Protein AF-A0A2V0PTA8-F1 (afdb_monomer_lite)

pLDDT: mean 86.24, std 8.85, range [50.69, 98.38]

Radius of gyration: 29.61 Å; chains: 1; bounding box: 57×48×90 Å

Organism: NCBI:txid307507

Structure (mmCIF, N/CA/C/O backbone):
data_AF-A0A2V0PTA8-F1
#
_entry.id   AF-A0A2V0PTA8-F1
#
loop_
_atom_site.group_PDB
_atom_site.id
_atom_site.type_symbol
_atom_site.label_atom_id
_atom_site.label_alt_id
_atom_site.label_comp_id
_atom_site.label_asym_id
_atom_site.label_entity_id
_atom_site.label_seq_id
_atom_site.pdbx_PDB_ins_code
_atom_site.Cartn_x
_atom_site.Cartn_y
_atom_site.Cartn_z
_atom_site.occupancy
_atom_site.B_iso_or_equiv
_atom_site.auth_seq_id
_atom_site.auth_comp_id
_atom_site.auth_asym_id
_atom_site.auth_atom_id
_atom_site.pdbx_PDB_model_num
ATOM 1 N N . MET A 1 1 ? -14.854 -11.545 33.373 1.00 65.88 1 MET A N 1
ATOM 2 C CA . MET A 1 1 ? -15.207 -10.285 32.680 1.00 65.88 1 MET A CA 1
ATOM 3 C C . MET A 1 1 ? -16.057 -9.440 33.614 1.00 65.88 1 MET A C 1
ATOM 5 O O . MET A 1 1 ? -16.726 -10.011 34.463 1.00 65.88 1 MET A O 1
ATOM 9 N N . GLU A 1 2 ? -16.014 -8.111 33.494 1.00 83.69 2 GLU A N 1
ATOM 10 C CA . GLU A 1 2 ? -16.954 -7.229 34.207 1.00 83.69 2 GLU A CA 1
ATOM 11 C C . GLU A 1 2 ? -18.406 -7.530 33.771 1.00 83.69 2 GLU A C 1
ATOM 13 O O . GLU A 1 2 ? -18.617 -7.832 32.592 1.00 83.69 2 GLU A O 1
ATOM 18 N N . PRO A 1 3 ? -19.415 -7.407 34.658 1.00 84.88 3 PRO A N 1
ATOM 19 C CA . PRO A 1 3 ? -20.807 -7.749 34.336 1.00 84.88 3 PRO A CA 1
ATOM 20 C C . PRO A 1 3 ? -21.354 -6.998 33.115 1.00 84.88 3 PRO A C 1
ATOM 22 O O . PRO A 1 3 ? -22.002 -7.591 32.259 1.00 84.88 3 PRO A O 1
ATOM 25 N N . ALA A 1 4 ? -21.020 -5.709 32.990 1.00 85.06 4 ALA A N 1
ATOM 26 C CA . ALA A 1 4 ? -21.435 -4.878 31.861 1.00 85.06 4 ALA A CA 1
ATOM 27 C C . ALA A 1 4 ? -20.829 -5.342 30.523 1.00 85.06 4 ALA A C 1
ATOM 29 O O . ALA A 1 4 ? -21.493 -5.292 29.490 1.00 85.06 4 ALA A O 1
ATOM 30 N N . VAL A 1 5 ? -19.583 -5.833 30.536 1.00 87.38 5 VAL A N 1
ATOM 31 C CA . VAL A 1 5 ? -18.908 -6.372 29.341 1.00 87.38 5 VAL A CA 1
ATOM 32 C C . VAL A 1 5 ? -19.569 -7.678 28.910 1.00 87.38 5 VAL A C 1
ATOM 34 O O . VAL A 1 5 ? -19.810 -7.879 27.724 1.00 87.38 5 VAL A O 1
ATOM 37 N N . GLN A 1 6 ? -19.902 -8.544 29.869 1.00 88.00 6 GLN A N 1
ATOM 38 C CA . GLN A 1 6 ? -20.553 -9.821 29.589 1.00 88.00 6 GLN A CA 1
ATOM 39 C C . GLN A 1 6 ? -21.974 -9.627 29.047 1.00 88.00 6 GLN A C 1
ATOM 41 O O . GLN A 1 6 ? -22.316 -10.193 28.013 1.00 88.00 6 GLN A O 1
ATOM 46 N N . GLN A 1 7 ? -22.758 -8.744 29.670 1.00 89.81 7 GLN A N 1
ATOM 47 C CA . GLN A 1 7 ? -24.098 -8.407 29.197 1.00 89.81 7 GLN A CA 1
ATOM 48 C C . GLN A 1 7 ? -24.066 -7.823 27.778 1.00 89.81 7 GLN A C 1
ATOM 50 O O . GLN A 1 7 ? -24.877 -8.196 26.934 1.00 89.81 7 GLN A O 1
ATOM 55 N N . LEU A 1 8 ? -23.115 -6.931 27.484 1.00 91.94 8 LEU A N 1
ATOM 56 C CA . LEU A 1 8 ? -22.991 -6.348 26.151 1.00 91.94 8 LEU A CA 1
ATOM 57 C C . LEU A 1 8 ? -22.531 -7.381 25.107 1.00 91.94 8 LEU A C 1
ATOM 59 O O . LEU A 1 8 ? -23.039 -7.387 23.986 1.00 91.94 8 LEU A O 1
ATOM 63 N N . ALA A 1 9 ? -21.626 -8.288 25.476 1.00 91.19 9 ALA A N 1
ATOM 64 C CA . ALA A 1 9 ? -21.202 -9.389 24.615 1.00 91.19 9 ALA A CA 1
ATOM 65 C C . ALA A 1 9 ? -22.371 -10.318 24.239 1.00 91.19 9 ALA A C 1
ATOM 67 O O . ALA A 1 9 ? -22.477 -10.722 23.083 1.00 91.19 9 ALA A O 1
ATOM 68 N N . GLU A 1 10 ? -23.286 -10.604 25.169 1.00 91.56 10 GLU A N 1
ATOM 69 C CA . GLU A 1 10 ? -24.504 -11.384 24.896 1.00 91.56 10 GLU A CA 1
ATOM 70 C C . GLU A 1 10 ? -25.463 -10.664 23.936 1.00 91.56 10 GLU A C 1
ATOM 72 O O . GLU A 1 10 ? -26.138 -11.298 23.121 1.00 91.56 10 GLU A O 1
ATOM 77 N N . VAL A 1 11 ? -25.537 -9.330 23.994 1.00 92.62 11 VAL A N 1
ATOM 78 C CA . VAL A 1 11 ? -26.308 -8.546 23.016 1.00 92.62 11 VAL A CA 1
ATOM 79 C C . VAL A 1 11 ? -25.661 -8.651 21.631 1.00 92.62 11 VAL A C 1
ATOM 81 O O . VAL A 1 11 ? -26.359 -8.945 20.663 1.00 92.62 11 VAL A O 1
ATOM 84 N N . PHE A 1 12 ? -24.337 -8.503 21.528 1.00 93.56 12 PHE A N 1
ATOM 85 C CA . PHE A 1 12 ? -23.624 -8.669 20.257 1.00 93.56 12 PHE A CA 1
ATOM 86 C C . PHE A 1 12 ? -23.748 -10.090 19.690 1.00 93.56 12 PHE A C 1
ATOM 88 O O . PHE A 1 12 ? -23.964 -10.250 18.492 1.00 93.56 12 PHE A O 1
ATOM 95 N N . ALA A 1 13 ? -23.710 -11.123 20.532 1.00 91.62 13 ALA A N 1
ATOM 96 C CA . ALA A 1 13 ? -23.950 -12.501 20.102 1.00 91.62 13 ALA A CA 1
ATOM 97 C C . ALA A 1 13 ? -25.339 -12.681 19.465 1.00 91.62 13 ALA A C 1
ATOM 99 O O . ALA A 1 13 ? -25.488 -13.420 18.496 1.00 91.62 13 ALA A O 1
ATOM 100 N N . ARG A 1 14 ? -26.353 -11.958 19.955 1.00 91.88 14 ARG A N 1
ATOM 101 C CA . ARG A 1 14 ? -27.701 -11.968 19.367 1.00 91.88 14 ARG A CA 1
ATOM 102 C C . ARG A 1 14 ? -27.796 -11.194 18.050 1.00 91.88 14 ARG A C 1
ATOM 104 O O . ARG A 1 14 ? -28.588 -11.583 17.200 1.00 91.88 14 ARG A O 1
ATOM 111 N N . THR A 1 15 ? -26.970 -10.166 17.834 1.00 91.19 15 THR A N 1
ATOM 112 C CA . THR A 1 15 ? -26.927 -9.452 16.536 1.00 91.19 15 THR A CA 1
ATOM 113 C C . THR A 1 15 ? -26.361 -10.281 15.386 1.00 91.19 15 THR A C 1
ATOM 115 O O . THR A 1 15 ? -26.579 -9.939 14.230 1.00 91.19 15 THR A O 1
ATOM 118 N N . VAL A 1 16 ? -25.665 -11.379 15.690 1.00 88.94 16 VAL A N 1
ATOM 119 C CA . VAL A 1 16 ? -25.112 -12.307 14.690 1.00 88.94 16 VAL A CA 1
ATOM 120 C C . VAL A 1 16 ? -25.887 -13.630 14.626 1.00 88.94 16 VAL A C 1
ATOM 122 O O . VAL A 1 16 ? -25.419 -14.597 14.032 1.00 88.94 16 VAL A O 1
ATOM 125 N N . ALA A 1 17 ? -27.068 -13.699 15.250 1.00 89.25 17 ALA A N 1
ATOM 126 C CA . ALA A 1 17 ? -27.935 -14.873 15.199 1.00 89.25 17 ALA A CA 1
ATOM 127 C C . ALA A 1 17 ? -28.615 -15.021 13.825 1.00 89.25 17 ALA A C 1
ATOM 129 O O . ALA A 1 17 ? -28.754 -14.060 13.079 1.00 89.25 17 ALA A O 1
ATOM 130 N N . ASN A 1 18 ? -29.114 -16.218 13.507 1.00 87.88 18 ASN A N 1
ATOM 131 C CA . ASN A 1 18 ? -29.828 -16.465 12.244 1.00 87.88 18 ASN A CA 1
ATOM 132 C C . ASN A 1 18 ? -31.297 -15.991 12.256 1.00 87.88 18 ASN A C 1
ATOM 134 O O . ASN A 1 18 ? -31.942 -15.966 11.209 1.00 87.88 18 ASN A O 1
ATOM 138 N N . ASP A 1 19 ? -31.846 -15.650 13.425 1.00 92.94 19 ASP A N 1
ATOM 139 C CA . ASP A 1 19 ? -33.243 -15.236 13.588 1.00 92.94 19 ASP A CA 1
ATOM 140 C C . ASP A 1 19 ? -33.389 -13.709 13.474 1.00 92.94 19 ASP A C 1
ATOM 142 O O . ASP A 1 19 ? -32.800 -12.944 14.243 1.00 92.94 19 ASP A O 1
ATOM 146 N N . ARG A 1 20 ? -34.219 -13.266 12.523 1.00 90.38 20 ARG A N 1
ATOM 147 C CA . ARG A 1 20 ? -34.439 -11.851 12.205 1.00 90.38 20 ARG A CA 1
ATOM 148 C C . ARG A 1 20 ? -35.073 -11.058 13.353 1.00 90.38 20 ARG A C 1
ATOM 150 O O . ARG A 1 20 ? -34.718 -9.893 13.529 1.00 90.38 20 ARG A O 1
ATOM 157 N N . GLU A 1 21 ? -35.978 -11.651 14.130 1.00 91.81 21 GLU A N 1
ATOM 158 C CA . GLU A 1 21 ? -36.612 -10.959 15.264 1.00 91.81 21 GLU A CA 1
ATOM 159 C C . GLU A 1 21 ? -35.631 -10.808 16.435 1.00 91.81 21 GLU A C 1
ATOM 161 O O . GLU A 1 21 ? -35.605 -9.773 17.111 1.00 91.81 21 GLU A O 1
ATOM 166 N N . VAL A 1 22 ? -34.752 -11.799 16.628 1.00 91.25 22 VAL A N 1
ATOM 167 C CA . VAL A 1 22 ? -33.670 -11.738 17.623 1.00 91.25 22 VAL A CA 1
ATOM 168 C C . VAL A 1 22 ? -32.656 -10.652 17.267 1.00 91.25 22 VAL A C 1
ATOM 170 O O . VAL A 1 22 ? -32.299 -9.860 18.143 1.00 91.25 22 VAL A O 1
ATOM 173 N N . ILE A 1 23 ? -32.242 -10.568 15.996 1.00 89.75 23 ILE A N 1
ATOM 174 C CA . ILE A 1 23 ? -31.340 -9.509 15.517 1.00 89.75 23 ILE A CA 1
ATOM 175 C C . ILE A 1 23 ? -31.963 -8.136 15.775 1.00 89.75 23 ILE A C 1
ATOM 177 O O . ILE A 1 23 ? -31.339 -7.292 16.416 1.00 89.75 23 ILE A O 1
ATOM 181 N N . LYS A 1 24 ? -33.212 -7.927 15.340 1.00 91.94 24 LYS A N 1
ATOM 182 C CA . LYS A 1 24 ? -33.898 -6.637 15.477 1.00 91.94 24 LYS A CA 1
ATOM 183 C C . LYS A 1 24 ? -33.998 -6.193 16.940 1.00 91.94 24 LYS A C 1
ATOM 185 O O . LYS A 1 24 ? -33.668 -5.055 17.268 1.00 91.94 24 LYS A O 1
ATOM 190 N N . THR A 1 25 ? -34.382 -7.107 17.830 1.00 92.88 25 THR A N 1
ATOM 191 C CA . THR A 1 25 ? -34.470 -6.830 19.273 1.00 92.88 25 THR A CA 1
ATOM 192 C C . THR A 1 25 ? -33.099 -6.477 19.861 1.00 92.88 25 THR A C 1
ATOM 194 O O . THR A 1 25 ? -32.979 -5.570 20.687 1.00 92.88 25 THR A O 1
ATOM 197 N N . ALA A 1 26 ? -32.040 -7.170 19.431 1.00 91.56 26 ALA A N 1
ATOM 198 C CA . ALA A 1 26 ? -30.680 -6.897 19.882 1.00 91.56 26 ALA A CA 1
ATOM 199 C C . ALA A 1 26 ? -30.159 -5.539 19.379 1.00 91.56 26 ALA A C 1
ATOM 201 O O . ALA A 1 26 ? -29.534 -4.809 20.147 1.00 91.56 26 ALA A O 1
ATOM 202 N N . GLU A 1 27 ? -30.456 -5.156 18.135 1.00 90.69 27 GLU A N 1
ATOM 203 C CA . GLU A 1 27 ? -30.104 -3.844 17.578 1.00 90.69 27 GLU A CA 1
ATOM 204 C C . GLU A 1 27 ? -30.818 -2.694 18.304 1.00 90.69 27 GLU A C 1
ATOM 206 O O . GLU A 1 27 ? -30.192 -1.681 18.632 1.00 90.69 27 GLU A O 1
ATOM 211 N N . GLU A 1 28 ? -32.107 -2.853 18.618 1.00 91.25 28 GLU A N 1
ATOM 212 C CA . GLU A 1 28 ? -32.867 -1.888 19.421 1.00 91.25 28 GLU A CA 1
ATOM 213 C C . GLU A 1 28 ? -32.271 -1.742 20.829 1.00 91.25 28 GLU A C 1
ATOM 215 O O . GLU A 1 28 ? -32.101 -0.624 21.332 1.00 91.25 28 GLU A O 1
ATOM 220 N N . GLN A 1 29 ? -31.864 -2.860 21.439 1.00 92.62 29 GLN A N 1
ATOM 221 C CA . GLN A 1 29 ? -31.185 -2.853 22.729 1.00 92.62 29 GLN A CA 1
ATOM 222 C C . GLN A 1 29 ? -29.820 -2.149 22.655 1.00 92.62 29 GLN A C 1
ATOM 224 O O . GLN A 1 29 ? -29.535 -1.302 23.503 1.00 92.62 29 GLN A O 1
ATOM 229 N N . LEU A 1 30 ? -28.993 -2.424 21.637 1.00 91.19 30 LEU A N 1
ATOM 230 C CA . LEU A 1 30 ? -27.718 -1.720 21.433 1.00 91.19 30 LEU A CA 1
ATOM 231 C C . LEU A 1 30 ? -27.929 -0.219 21.251 1.00 91.19 30 LEU A C 1
ATOM 233 O O . LEU A 1 30 ? -27.185 0.577 21.820 1.00 91.19 30 LEU A O 1
ATOM 237 N N . LYS A 1 31 ? -28.962 0.185 20.506 1.00 88.00 31 LYS A N 1
ATOM 238 C CA . LYS A 1 31 ? -29.294 1.599 20.315 1.00 88.00 31 LYS A CA 1
ATOM 239 C C . LYS A 1 31 ? -29.629 2.278 21.643 1.00 88.00 31 LYS A C 1
ATOM 241 O O . LYS A 1 31 ? -29.142 3.381 21.886 1.00 88.00 31 LYS A O 1
ATOM 246 N N . SER A 1 32 ? -30.390 1.615 22.514 1.00 87.50 32 SER A N 1
ATOM 247 C CA . SER A 1 32 ? -30.694 2.121 23.859 1.00 87.50 32 SER A CA 1
ATOM 248 C C . SER A 1 32 ? -29.434 2.247 24.725 1.00 87.50 32 SER A C 1
ATOM 250 O O . SER A 1 32 ? -29.163 3.317 25.271 1.00 87.50 32 SER A O 1
ATOM 252 N N . VAL A 1 33 ? -28.614 1.193 24.789 1.00 88.31 33 VAL A N 1
ATOM 253 C CA . VAL A 1 33 ? -27.389 1.165 25.609 1.00 88.31 33 VAL A CA 1
ATOM 254 C C . VAL A 1 33 ? -26.331 2.139 25.085 1.00 88.31 33 VAL A C 1
ATOM 256 O O . VAL A 1 33 ? -25.578 2.704 25.874 1.00 88.31 33 VAL A O 1
ATOM 259 N N . SER A 1 34 ? -26.313 2.421 23.778 1.00 86.69 34 SER A N 1
ATOM 260 C CA . SER A 1 34 ? -25.334 3.330 23.174 1.00 86.69 34 SER A CA 1
ATOM 261 C C . SER A 1 34 ? -25.376 4.756 23.727 1.00 86.69 34 SER A C 1
ATOM 263 O O . SER A 1 34 ? -24.390 5.480 23.613 1.00 86.69 34 SER A O 1
ATOM 265 N N . GLN A 1 35 ? -26.492 5.164 24.337 1.00 83.38 35 GLN A N 1
ATOM 266 C CA . GLN A 1 35 ? -26.653 6.488 24.941 1.00 83.38 35 GLN A CA 1
ATOM 267 C C . GLN A 1 35 ? -26.005 6.597 26.328 1.00 83.38 35 GLN A C 1
ATOM 269 O O . GLN A 1 35 ? -25.843 7.703 26.840 1.00 83.38 35 GLN A O 1
ATOM 274 N N . GLN A 1 36 ? -25.627 5.475 26.946 1.00 85.50 36 GLN A N 1
ATOM 275 C CA . GLN A 1 36 ? -25.050 5.470 28.285 1.00 85.50 36 GLN A CA 1
ATOM 276 C C . GLN A 1 36 ? -23.575 5.917 28.269 1.00 85.50 36 GLN A C 1
ATOM 278 O O . GLN A 1 36 ? -22.830 5.542 27.357 1.00 85.50 36 GLN A O 1
ATOM 283 N N . PRO A 1 37 ? -23.119 6.684 29.279 1.00 84.62 37 PRO A N 1
ATOM 284 C CA . PRO A 1 37 ? -21.698 6.967 29.468 1.00 84.62 37 PRO A CA 1
ATOM 285 C C . PRO A 1 37 ? -20.901 5.675 29.672 1.00 84.62 37 PRO A C 1
ATOM 287 O O . PRO A 1 37 ? -21.378 4.746 30.322 1.00 84.62 37 PRO A O 1
ATOM 290 N N . GLY A 1 38 ? -19.678 5.611 29.152 1.00 88.56 38 GLY A N 1
ATOM 291 C CA . GLY A 1 38 ? -18.827 4.422 29.266 1.00 88.56 38 GLY A CA 1
ATOM 292 C C . GLY A 1 38 ? -19.049 3.391 28.157 1.00 88.56 38 GLY A C 1
ATOM 293 O O . GLY A 1 38 ? -18.259 2.453 28.040 1.00 88.56 38 GLY A O 1
ATOM 294 N N . TYR A 1 39 ? -20.082 3.551 27.319 1.00 91.06 39 TYR A N 1
ATOM 295 C CA . TYR A 1 39 ? -20.423 2.580 26.278 1.00 91.06 39 TYR A CA 1
ATOM 296 C C . TYR A 1 39 ? -19.258 2.316 25.317 1.00 91.06 39 TYR A C 1
ATOM 298 O O . TYR A 1 39 ? -18.961 1.158 25.021 1.00 91.06 39 TYR A O 1
ATOM 306 N N . GLY A 1 40 ? -18.553 3.360 24.866 1.00 91.94 40 GLY A N 1
ATOM 307 C CA . GLY A 1 40 ? -17.424 3.201 23.944 1.00 91.94 40 GLY A CA 1
ATOM 308 C C . GLY A 1 40 ? -16.294 2.363 24.550 1.00 91.94 40 GLY A C 1
ATOM 309 O O . GLY A 1 40 ? -15.741 1.485 23.885 1.00 91.94 40 GLY A O 1
ATOM 310 N N . ILE A 1 41 ? -16.009 2.574 25.838 1.00 93.50 41 ILE A N 1
ATOM 311 C CA . ILE A 1 41 ? -15.014 1.803 26.591 1.00 93.50 41 ILE A CA 1
ATOM 312 C C . ILE A 1 41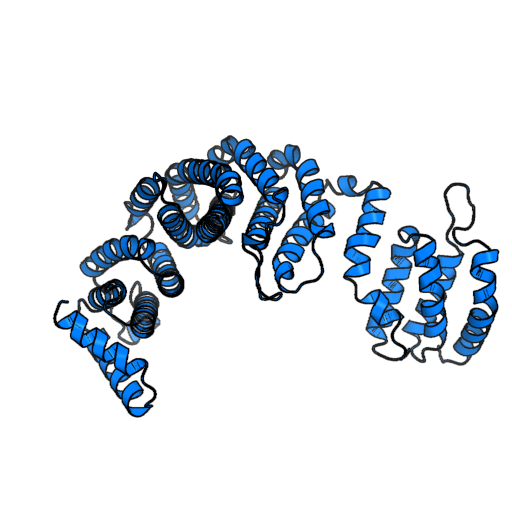 ? -15.464 0.348 26.748 1.00 93.50 41 ILE A C 1
ATOM 314 O O . ILE A 1 41 ? -14.669 -0.566 26.531 1.00 93.50 41 ILE A O 1
ATOM 318 N N . THR A 1 42 ? -16.729 0.108 27.104 1.00 93.12 42 THR A N 1
ATOM 319 C CA . THR A 1 42 ? -17.262 -1.252 27.260 1.00 93.12 42 THR A CA 1
ATOM 320 C C . THR A 1 42 ? -17.195 -2.024 25.945 1.00 93.12 42 THR A C 1
ATOM 322 O O . THR A 1 42 ? -16.776 -3.180 25.951 1.00 93.12 42 THR A O 1
ATOM 325 N N . VAL A 1 43 ? -17.514 -1.387 24.812 1.00 94.12 43 VAL A N 1
ATOM 326 C CA . VAL A 1 43 ? -17.372 -2.004 23.483 1.00 94.12 43 VAL A CA 1
ATOM 327 C C . VAL A 1 43 ? -15.911 -2.378 23.209 1.00 94.12 43 VAL A C 1
ATOM 329 O O . VAL A 1 43 ? -15.644 -3.505 22.795 1.00 94.12 43 VAL A O 1
ATOM 332 N N . LEU A 1 44 ? -14.944 -1.499 23.497 1.00 93.69 44 LEU A N 1
ATOM 333 C CA . LEU A 1 44 ? -13.522 -1.837 23.347 1.00 93.69 44 LEU A CA 1
ATOM 334 C C . LEU A 1 44 ? -13.090 -2.996 24.253 1.00 93.69 44 LEU A C 1
ATOM 336 O O . LEU A 1 44 ? -12.338 -3.861 23.810 1.00 93.69 44 LEU A O 1
ATOM 340 N N . LYS A 1 45 ? -13.594 -3.071 25.490 1.00 92.50 45 LYS A N 1
ATOM 341 C CA . LYS A 1 45 ? -13.340 -4.212 26.386 1.00 92.50 45 LYS A CA 1
ATOM 342 C C . LYS A 1 45 ? -13.923 -5.525 25.841 1.00 92.50 45 LYS A C 1
ATOM 344 O O . LYS A 1 45 ? -13.306 -6.569 26.029 1.00 92.50 45 LYS A O 1
ATOM 349 N N . VAL A 1 46 ? -15.061 -5.489 25.139 1.00 92.56 46 VAL A N 1
ATOM 350 C CA . VAL A 1 46 ? -15.606 -6.663 24.422 1.00 92.56 46 VAL A CA 1
ATOM 351 C C . VAL A 1 46 ? -14.662 -7.083 23.293 1.00 92.56 46 VAL A C 1
ATOM 353 O O . VAL A 1 46 ? -14.333 -8.261 23.170 1.00 92.56 46 VAL A O 1
ATOM 356 N N . VAL A 1 47 ? -14.157 -6.128 22.505 1.00 91.44 47 VAL A N 1
ATOM 357 C CA . VAL A 1 47 ? -13.166 -6.404 21.447 1.00 91.44 47 VAL A CA 1
ATOM 358 C C . VAL A 1 47 ? -11.882 -7.024 22.027 1.00 91.44 47 VAL A C 1
ATOM 360 O O . VAL A 1 47 ? -11.308 -7.945 21.429 1.00 91.44 47 VAL A O 1
ATOM 363 N N . ALA A 1 48 ? -11.476 -6.554 23.211 1.00 89.25 48 ALA A N 1
ATOM 364 C CA . ALA A 1 48 ? -10.304 -6.992 23.966 1.00 89.25 48 ALA A CA 1
ATOM 365 C C . ALA A 1 48 ? -10.426 -8.387 24.600 1.00 89.25 48 ALA A C 1
ATOM 367 O O . ALA A 1 48 ? -9.416 -8.929 25.040 1.00 89.25 48 ALA A O 1
ATOM 368 N N . ALA A 1 49 ? -11.622 -8.984 24.657 1.00 84.50 49 ALA A N 1
ATOM 369 C CA . ALA A 1 49 ? -11.870 -10.231 25.390 1.00 84.50 49 ALA A CA 1
ATOM 370 C C . ALA A 1 49 ? -11.148 -11.475 24.818 1.00 84.50 49 ALA A C 1
ATOM 372 O O . ALA A 1 49 ? -11.270 -12.569 25.369 1.00 84.50 49 ALA A O 1
ATOM 373 N N . GLY A 1 50 ? -10.376 -11.326 23.737 1.00 76.00 50 GLY A N 1
ATOM 374 C CA . GLY A 1 50 ? -9.521 -12.382 23.195 1.00 76.00 50 GLY A CA 1
ATOM 375 C C . GLY A 1 50 ? -10.323 -13.586 22.702 1.00 76.00 50 GLY A C 1
ATOM 376 O O . GLY A 1 50 ? -11.312 -13.422 21.994 1.00 76.00 50 GLY A O 1
ATOM 377 N N . GLU A 1 51 ? -9.884 -14.794 23.054 1.00 71.88 51 GLU A N 1
ATOM 378 C CA . GLU A 1 51 ? -10.564 -16.053 22.701 1.00 71.88 51 GLU A CA 1
ATOM 379 C C . GLU A 1 51 ? -11.798 -16.348 23.566 1.00 71.88 51 GLU A C 1
ATOM 381 O O . GLU A 1 51 ? -12.564 -17.253 23.248 1.00 71.88 51 GLU A O 1
ATOM 386 N N . ALA A 1 52 ? -12.035 -15.582 24.639 1.00 78.25 52 ALA A N 1
ATOM 387 C CA . ALA A 1 52 ? -13.201 -15.793 25.499 1.00 78.25 52 ALA A CA 1
ATOM 388 C C . ALA A 1 52 ? -14.531 -15.498 24.782 1.00 78.25 52 ALA A C 1
ATOM 390 O O . ALA A 1 52 ? -15.582 -15.944 25.237 1.00 78.25 52 ALA A O 1
ATOM 391 N N . LEU A 1 53 ? -14.490 -14.744 23.677 1.00 84.19 53 LEU A N 1
ATOM 392 C CA . LEU A 1 53 ? -15.640 -14.432 22.834 1.00 84.19 53 LEU A CA 1
ATOM 393 C C . LEU A 1 53 ? -15.362 -14.836 21.383 1.00 84.19 53 LEU A C 1
ATOM 395 O O . LEU A 1 53 ? -14.256 -14.651 20.872 1.00 84.19 53 LEU A O 1
ATOM 399 N N . GLY A 1 54 ? -16.396 -15.345 20.708 1.00 85.88 54 GLY A N 1
ATOM 400 C CA . GLY A 1 54 ? -16.329 -15.720 19.297 1.00 85.88 54 GLY A CA 1
ATOM 401 C C . GLY A 1 54 ? -15.932 -14.549 18.392 1.00 85.88 54 GLY A C 1
ATOM 402 O O . GLY A 1 54 ? -16.220 -13.384 18.682 1.00 85.88 54 GLY A O 1
ATOM 403 N N . MET A 1 55 ? -15.276 -14.860 17.273 1.00 88.25 55 MET A N 1
ATOM 404 C CA . MET A 1 55 ? -14.758 -13.850 16.346 1.00 88.25 55 MET A CA 1
ATOM 405 C C . MET A 1 55 ? -15.866 -12.953 15.769 1.00 88.25 55 MET A C 1
ATOM 407 O O . MET A 1 55 ? -15.676 -11.742 15.670 1.00 88.25 55 MET A O 1
ATOM 411 N N . ASP A 1 56 ? -17.045 -13.507 15.490 1.00 90.19 56 ASP A N 1
ATOM 412 C CA . ASP A 1 56 ? -18.183 -12.751 14.950 1.00 90.19 56 ASP A CA 1
ATOM 413 C C . ASP A 1 56 ? -18.663 -11.663 15.921 1.00 90.19 56 ASP A C 1
ATOM 415 O O . ASP A 1 56 ? -18.929 -10.532 15.519 1.00 90.19 56 ASP A O 1
ATOM 419 N N . VAL A 1 57 ? -18.669 -11.967 17.224 1.00 92.12 57 VAL A N 1
ATOM 420 C CA . VAL A 1 57 ? -19.024 -11.020 18.294 1.00 92.12 57 VAL A CA 1
ATOM 421 C C . VAL A 1 57 ? -17.999 -9.892 18.371 1.00 92.12 57 VAL A C 1
ATOM 423 O O . VAL A 1 57 ? -18.360 -8.718 18.462 1.00 92.12 57 VAL A O 1
ATOM 426 N N . ARG A 1 58 ? -16.707 -10.231 18.307 1.00 92.19 58 ARG A N 1
ATOM 427 C CA . ARG A 1 58 ? -15.613 -9.249 18.355 1.00 92.19 58 ARG A CA 1
ATOM 428 C C . ARG A 1 58 ? -15.602 -8.355 17.122 1.00 92.19 58 ARG A C 1
ATOM 430 O O . ARG A 1 58 ? -15.347 -7.158 17.243 1.00 92.19 58 ARG A O 1
ATOM 437 N N . LEU A 1 59 ? -15.899 -8.917 15.952 1.00 91.62 59 LEU A N 1
ATOM 438 C CA . LEU A 1 59 ? -16.021 -8.166 14.710 1.00 91.62 59 LEU A CA 1
ATOM 439 C C . LEU A 1 59 ? -17.230 -7.225 14.753 1.00 91.62 59 LEU A C 1
ATOM 441 O O . LEU A 1 59 ? -17.070 -6.043 14.455 1.00 91.62 59 LEU A O 1
ATOM 445 N N . ALA A 1 60 ? -18.397 -7.705 15.193 1.00 92.50 60 ALA A N 1
ATOM 446 C CA . ALA A 1 60 ? -19.587 -6.875 15.382 1.00 92.50 60 ALA A CA 1
ATOM 447 C C . ALA A 1 60 ? -19.309 -5.711 16.348 1.00 92.50 60 ALA A C 1
ATOM 449 O O . ALA A 1 60 ? -19.564 -4.554 16.013 1.00 92.50 60 ALA A O 1
ATOM 450 N N . ALA A 1 61 ? -18.675 -5.989 17.492 1.00 94.38 61 ALA A N 1
ATOM 451 C CA . ALA A 1 61 ? -18.274 -4.964 18.451 1.00 94.38 61 ALA A CA 1
ATOM 452 C C . ALA A 1 61 ? -17.303 -3.935 17.840 1.00 94.38 61 ALA A C 1
ATOM 454 O O . ALA A 1 61 ? -17.482 -2.733 18.032 1.00 94.38 61 ALA A O 1
ATOM 455 N N . ALA A 1 62 ? -16.311 -4.370 17.056 1.00 94.00 62 ALA A N 1
ATOM 456 C CA . ALA A 1 62 ? -15.369 -3.466 16.394 1.00 94.00 62 ALA A CA 1
ATOM 457 C C . ALA A 1 62 ? -16.044 -2.581 15.328 1.00 94.00 62 ALA A C 1
ATOM 459 O O . ALA A 1 62 ? -15.745 -1.388 15.237 1.00 94.00 62 ALA A O 1
ATOM 460 N N . VAL A 1 63 ? -17.000 -3.127 14.565 1.00 93.94 63 VAL A N 1
ATOM 461 C CA . VAL A 1 63 ? -17.822 -2.357 13.615 1.00 93.94 63 VAL A CA 1
ATOM 462 C C . VAL A 1 63 ? -18.675 -1.322 14.352 1.00 93.94 63 VAL A C 1
ATOM 464 O O . VAL A 1 63 ? -18.734 -0.158 13.946 1.00 93.94 63 VAL A O 1
ATOM 467 N N . THR A 1 64 ? -19.297 -1.703 15.468 1.00 94.00 64 THR A N 1
ATOM 468 C CA . THR A 1 64 ? -20.077 -0.785 16.305 1.00 94.00 64 THR A CA 1
ATOM 469 C C . THR A 1 64 ? -19.209 0.312 16.911 1.00 94.00 64 THR A C 1
ATOM 471 O O . THR A 1 64 ? -19.614 1.475 16.896 1.00 94.00 64 THR A O 1
ATOM 474 N N . PHE A 1 65 ? -18.003 -0.016 17.379 1.00 95.38 65 PHE A N 1
ATOM 475 C CA . PHE A 1 65 ? -17.045 0.970 17.876 1.00 95.38 65 PHE A CA 1
ATOM 476 C C . PHE A 1 65 ? -16.652 1.975 16.789 1.00 95.38 65 PHE A C 1
ATOM 478 O O . PHE A 1 65 ? -16.711 3.184 17.012 1.00 95.38 65 PHE A O 1
ATOM 485 N N . LYS A 1 66 ? -16.329 1.495 15.582 1.00 94.06 66 LYS A N 1
ATOM 486 C CA . LYS A 1 66 ? -16.043 2.364 14.436 1.00 94.06 66 LYS A CA 1
ATOM 487 C C . LYS A 1 66 ? -17.192 3.332 14.158 1.00 94.06 66 LYS A C 1
ATOM 489 O O . LYS A 1 66 ? -16.962 4.527 13.974 1.00 94.06 66 LYS A O 1
ATOM 494 N N . ASN A 1 67 ? -18.426 2.831 14.134 1.00 91.88 67 ASN A N 1
ATOM 495 C CA . ASN A 1 67 ? -19.603 3.663 13.897 1.00 91.88 67 ASN A CA 1
ATOM 496 C C . ASN A 1 67 ? -19.803 4.690 15.019 1.00 91.88 67 ASN A C 1
ATOM 498 O O . ASN A 1 67 ? -20.093 5.850 14.735 1.00 91.88 67 ASN A O 1
ATOM 502 N N . LEU A 1 68 ? -19.581 4.307 16.279 1.00 92.44 68 LEU A N 1
ATOM 503 C CA . LEU A 1 68 ? -19.614 5.238 17.406 1.00 92.44 68 LEU A CA 1
ATOM 504 C C . LEU A 1 68 ? -18.617 6.384 17.217 1.00 92.44 68 LEU A C 1
ATOM 506 O O . LEU A 1 68 ? -18.996 7.544 17.357 1.00 92.44 68 LEU A O 1
ATOM 510 N N . VAL A 1 69 ? -17.374 6.080 16.842 1.00 93.12 69 VAL A N 1
ATOM 511 C CA . VAL A 1 69 ? -16.353 7.100 16.573 1.00 93.12 69 VAL A CA 1
ATOM 512 C C . VAL A 1 69 ? -16.785 8.003 15.416 1.00 93.12 69 VAL A C 1
ATOM 514 O O . VAL A 1 69 ? -16.782 9.224 15.558 1.00 93.12 69 VAL A O 1
ATOM 517 N N . LYS A 1 70 ? -17.240 7.421 14.301 1.00 90.75 70 LYS A N 1
ATOM 518 C CA . LYS A 1 70 ? -17.682 8.169 13.116 1.00 90.75 70 LYS A CA 1
ATOM 519 C C . LYS A 1 70 ? -18.779 9.192 13.423 1.00 90.75 70 LYS A C 1
ATOM 521 O O . LYS A 1 70 ? -18.742 10.287 12.877 1.00 90.75 70 LYS A O 1
ATOM 526 N N . TYR A 1 71 ? -19.755 8.837 14.259 1.00 88.88 71 TYR A N 1
ATOM 527 C CA . TYR A 1 71 ? -20.923 9.690 14.506 1.00 88.88 71 TYR A CA 1
ATOM 528 C C . TYR A 1 71 ? -20.822 10.545 15.773 1.00 88.88 71 TYR A C 1
ATOM 530 O O . TYR A 1 71 ? -21.506 11.561 15.863 1.00 88.88 71 TYR A O 1
ATOM 538 N N . ARG A 1 72 ? -20.007 10.150 16.761 1.00 89.75 72 ARG A N 1
ATOM 539 C CA . ARG A 1 72 ? -19.991 10.788 18.089 1.00 89.75 72 ARG A CA 1
ATOM 540 C C . ARG A 1 72 ? -18.636 11.321 18.545 1.00 89.75 72 ARG A C 1
ATOM 542 O O . ARG A 1 72 ? -18.604 12.038 19.543 1.00 89.75 72 ARG A O 1
ATOM 549 N N . TRP A 1 73 ? -17.523 11.012 17.869 1.00 91.69 73 TRP A N 1
ATOM 550 C CA . TRP A 1 73 ? -16.212 11.532 18.293 1.00 91.69 73 TRP A CA 1
ATOM 551 C C . TRP A 1 73 ? -16.163 13.058 18.193 1.00 91.69 73 TRP A C 1
ATOM 553 O O . TRP A 1 73 ? -15.852 13.747 19.168 1.00 91.69 73 TRP A O 1
ATOM 563 N N . VAL A 1 74 ? -16.561 13.571 17.028 1.00 87.44 74 VAL A N 1
ATOM 564 C CA . VAL A 1 74 ? -16.863 14.979 16.765 1.00 87.44 74 VAL A CA 1
ATOM 565 C C . VAL A 1 74 ? -18.128 14.994 15.896 1.00 87.44 74 VAL A C 1
ATOM 567 O O . VAL A 1 74 ? -18.026 14.849 14.679 1.00 87.44 74 VAL A O 1
ATOM 570 N N . PRO A 1 75 ? -19.332 15.059 16.496 1.00 84.12 75 PRO A N 1
ATOM 571 C CA . PRO A 1 75 ? -20.573 15.040 15.731 1.00 84.12 75 PRO A CA 1
ATOM 572 C C . PRO A 1 75 ? -20.653 16.265 14.812 1.00 84.12 75 PRO A C 1
ATOM 574 O O . PRO A 1 75 ? -20.380 17.382 15.252 1.00 84.12 75 PRO A O 1
ATOM 577 N N . THR A 1 76 ? -21.057 16.068 13.556 1.00 83.06 76 THR A N 1
ATOM 578 C CA . THR A 1 76 ? -21.363 17.165 12.619 1.00 83.06 76 THR A CA 1
ATOM 579 C C . THR A 1 76 ? -22.514 18.022 13.142 1.00 83.06 76 THR A C 1
ATOM 581 O O . THR A 1 76 ? -23.379 17.483 13.827 1.00 83.06 76 THR A O 1
ATOM 584 N N . GLU A 1 77 ? -22.603 19.294 12.749 1.00 79.12 77 GLU A N 1
ATOM 585 C CA . GLU A 1 77 ? -23.696 20.204 13.153 1.00 79.12 77 GLU A CA 1
ATOM 586 C C . GLU A 1 77 ? -25.087 19.573 12.958 1.00 79.12 77 GLU A C 1
ATOM 588 O O . GLU A 1 77 ? -25.848 19.446 13.909 1.00 79.12 77 GLU A O 1
ATOM 593 N N . VAL A 1 78 ? -25.345 18.987 11.782 1.00 77.69 78 VAL A N 1
ATOM 594 C CA . VAL A 1 78 ? -26.598 18.265 11.472 1.00 77.69 78 VAL A CA 1
ATOM 595 C C . VAL A 1 78 ? -26.891 17.116 12.449 1.00 77.69 78 VAL A C 1
ATOM 597 O O . VAL A 1 78 ? -28.041 16.826 12.769 1.00 77.69 78 VAL A O 1
ATOM 600 N N . ALA A 1 79 ? -25.851 16.432 12.928 1.00 77.81 79 ALA A N 1
ATOM 601 C CA . ALA A 1 79 ? -26.003 15.337 13.882 1.00 77.81 79 ALA A CA 1
ATOM 602 C C . ALA A 1 79 ? -26.266 15.867 15.298 1.00 77.81 79 ALA A C 1
ATOM 604 O O . ALA A 1 79 ? -27.035 15.252 16.034 1.00 77.81 79 ALA A O 1
ATOM 605 N N . GLN A 1 80 ? -25.665 17.002 15.666 1.00 76.62 80 GLN A N 1
ATOM 606 C CA . GLN A 1 80 ? -25.932 17.681 16.936 1.00 76.62 80 GLN A CA 1
ATOM 607 C C . GLN A 1 80 ? -27.379 18.183 16.988 1.00 76.62 80 GLN A C 1
ATOM 609 O O . GLN A 1 80 ? -28.061 17.938 17.981 1.00 76.62 80 GLN A O 1
ATOM 614 N N . ASP A 1 81 ? -27.879 18.759 15.891 1.00 75.50 81 ASP A N 1
ATOM 615 C CA . ASP A 1 81 ? -29.276 19.193 15.755 1.00 75.50 81 ASP A CA 1
ATOM 616 C C . ASP A 1 81 ? -30.264 18.018 15.852 1.00 75.50 81 ASP A C 1
ATOM 618 O O . ASP A 1 81 ? -31.366 18.152 16.384 1.00 75.50 81 ASP A O 1
ATOM 622 N N . ALA A 1 82 ? -29.850 16.828 15.403 1.00 75.94 82 ALA A N 1
ATOM 623 C CA . ALA A 1 82 ? -30.594 15.579 15.567 1.00 75.94 82 ALA A CA 1
ATOM 624 C C . ALA A 1 82 ? -30.429 14.928 16.962 1.00 75.94 82 ALA A C 1
ATOM 626 O O . ALA A 1 82 ? -30.920 13.819 17.187 1.00 75.94 82 ALA A O 1
ATOM 627 N N . GLY A 1 83 ? -29.744 15.591 17.901 1.00 75.31 83 GLY A N 1
ATOM 628 C CA . GLY A 1 83 ? -29.577 15.155 19.290 1.00 75.31 83 GLY A CA 1
ATOM 629 C C . GLY A 1 83 ? -28.374 14.242 19.561 1.00 75.31 83 GLY A C 1
ATOM 630 O O . GLY A 1 83 ? -28.314 13.618 20.622 1.00 75.31 83 GLY A O 1
ATOM 631 N N . ALA A 1 84 ? -27.409 14.122 18.643 1.00 77.00 84 ALA A N 1
ATOM 632 C CA . ALA A 1 84 ? -26.203 13.328 18.873 1.00 77.00 84 ALA A CA 1
ATOM 633 C C . ALA A 1 84 ? -25.251 14.031 19.855 1.00 77.00 84 ALA A C 1
ATOM 635 O O . ALA A 1 84 ? -24.664 15.067 19.548 1.00 77.00 84 ALA A O 1
ATOM 636 N N . LEU A 1 85 ? -25.048 13.425 21.027 1.00 81.31 85 LEU A N 1
ATOM 637 C CA . LEU A 1 85 ? -24.120 13.941 22.032 1.00 81.31 85 LEU A CA 1
ATOM 638 C C . LEU A 1 85 ? -22.679 13.475 21.761 1.00 81.31 85 LEU A C 1
ATOM 640 O O . LEU A 1 85 ? -22.466 12.269 21.549 1.00 81.31 85 LEU A O 1
ATOM 644 N N . PRO A 1 86 ? -21.686 14.386 21.818 1.00 87.00 86 PRO A N 1
ATOM 645 C CA . PRO A 1 86 ? -20.283 14.030 21.664 1.00 87.00 86 PRO A CA 1
ATOM 646 C C . PRO A 1 86 ? -19.814 13.105 22.791 1.00 87.00 86 PRO A C 1
ATOM 648 O O . PRO A 1 86 ? -20.334 13.142 23.908 1.00 87.00 86 PRO A O 1
ATOM 651 N N . VAL A 1 87 ? -18.807 12.281 22.502 1.00 88.44 87 VAL A N 1
ATOM 652 C CA . VAL A 1 87 ? -18.134 11.470 23.529 1.00 88.44 87 VAL A CA 1
ATOM 653 C C . VAL A 1 87 ? -17.429 12.404 24.535 1.00 88.44 87 VAL A C 1
ATOM 655 O O . VAL A 1 87 ? -16.672 13.276 24.094 1.00 88.44 87 VAL A O 1
ATOM 658 N N . PRO A 1 88 ? -17.640 12.246 25.858 1.00 89.56 88 PRO A N 1
ATOM 659 C CA . PRO A 1 88 ? -16.968 13.042 26.887 1.00 89.56 88 PRO A CA 1
ATOM 660 C C . PRO A 1 88 ? -15.439 12.938 26.825 1.00 89.56 88 PRO A C 1
ATOM 662 O O . PRO A 1 88 ? -14.896 11.866 26.563 1.00 89.56 88 PRO A O 1
ATOM 665 N N . ASP A 1 89 ? -14.724 14.020 27.144 1.00 87.12 89 ASP A N 1
ATOM 666 C CA . ASP A 1 89 ? -13.257 14.062 27.014 1.00 87.12 89 ASP A CA 1
ATOM 667 C C . ASP A 1 89 ? -12.519 13.048 27.905 1.00 87.12 89 ASP A C 1
ATOM 669 O O . ASP A 1 89 ? -11.530 12.461 27.467 1.00 87.12 89 ASP A O 1
ATOM 673 N N . ALA A 1 90 ? -13.023 12.778 29.115 1.00 88.38 90 ALA A N 1
ATOM 674 C CA . ALA A 1 90 ? -12.475 11.731 29.983 1.00 88.38 90 ALA A CA 1
ATOM 675 C C . ALA A 1 90 ? -12.591 10.336 29.342 1.00 88.38 90 ALA A C 1
ATOM 677 O O . ALA A 1 90 ? -11.685 9.510 29.446 1.00 88.38 90 ALA A O 1
ATOM 678 N N . GLU A 1 91 ? -13.693 10.093 28.630 1.00 91.31 91 GLU A N 1
ATOM 679 C CA . GLU A 1 91 ? -13.935 8.840 27.922 1.00 91.31 91 GLU A CA 1
ATOM 680 C C . GLU A 1 91 ? -13.049 8.738 26.672 1.00 91.31 91 GLU A C 1
ATOM 682 O O . GLU A 1 91 ? -12.483 7.679 26.398 1.00 91.31 91 GLU A O 1
ATOM 687 N N . LYS A 1 92 ? -12.854 9.854 25.952 1.00 91.81 92 LYS A N 1
ATOM 688 C CA . LYS A 1 92 ? -11.934 9.932 24.808 1.00 91.81 92 LYS A CA 1
ATOM 689 C C . LYS A 1 92 ? -10.507 9.560 25.199 1.00 91.81 92 LYS A C 1
ATOM 691 O O . LYS A 1 92 ? -9.871 8.798 24.477 1.00 91.81 92 LYS A O 1
ATOM 696 N N . GLU A 1 93 ? -10.016 10.057 26.333 1.00 89.50 93 GLU A N 1
ATOM 697 C CA . GLU A 1 93 ? -8.666 9.740 26.813 1.00 89.50 93 GLU A CA 1
ATOM 698 C C . GLU A 1 93 ? -8.493 8.245 27.095 1.00 89.50 93 GLU A C 1
ATOM 700 O O . GLU A 1 93 ? -7.545 7.619 26.621 1.00 89.50 93 GLU A O 1
ATOM 705 N N . GLN A 1 94 ? -9.457 7.635 27.781 1.00 91.38 94 GLN A N 1
ATOM 706 C CA . GLN A 1 94 ? -9.412 6.204 28.060 1.00 91.38 94 GLN A CA 1
ATOM 707 C C . GLN A 1 94 ? -9.532 5.354 26.785 1.00 91.38 94 GLN A C 1
ATOM 709 O O . GLN A 1 94 ? -8.861 4.330 26.651 1.00 91.38 94 GLN A O 1
ATOM 714 N N . ILE A 1 95 ? -10.353 5.784 25.822 1.00 93.44 95 ILE A N 1
ATOM 715 C CA . ILE A 1 95 ? -10.468 5.137 24.510 1.00 93.44 95 ILE A CA 1
ATOM 716 C C . ILE A 1 95 ? -9.129 5.171 23.766 1.00 93.44 95 ILE A C 1
ATOM 718 O O . ILE A 1 95 ? -8.719 4.142 23.230 1.00 93.44 95 ILE A O 1
ATOM 722 N N . ARG A 1 96 ? -8.431 6.313 23.761 1.00 90.31 96 ARG A N 1
ATOM 723 C CA . ARG A 1 96 ? -7.110 6.461 23.132 1.00 90.31 96 ARG A CA 1
ATOM 724 C C . ARG A 1 96 ? -6.099 5.457 23.692 1.00 90.31 96 ARG A C 1
ATOM 726 O O . ARG A 1 96 ? -5.477 4.736 22.915 1.00 90.31 96 ARG A O 1
ATOM 733 N N . GLN A 1 97 ? -6.011 5.345 25.018 1.00 87.19 97 GLN A N 1
ATOM 734 C CA . GLN A 1 97 ? -5.098 4.419 25.705 1.00 87.19 97 GLN A CA 1
ATOM 735 C C . GLN A 1 97 ? -5.414 2.939 25.430 1.00 87.19 97 GLN A C 1
ATOM 737 O O . GLN A 1 97 ? -4.511 2.122 25.272 1.00 87.19 97 GLN A O 1
ATOM 742 N N . LEU A 1 98 ? -6.697 2.570 25.361 1.00 89.88 98 LEU A N 1
ATOM 743 C CA . LEU A 1 98 ? -7.098 1.192 25.055 1.00 89.88 98 LEU A CA 1
ATOM 744 C C . LEU A 1 98 ? -6.871 0.842 23.581 1.00 89.88 98 LEU A C 1
ATOM 746 O O . LEU A 1 98 ? -6.477 -0.281 23.261 1.00 89.88 98 LEU A O 1
ATOM 750 N N . LEU A 1 99 ? -7.125 1.789 22.676 1.00 89.00 99 LEU A N 1
ATOM 751 C CA . LEU A 1 99 ? -7.062 1.552 21.240 1.00 89.00 99 LEU A CA 1
ATOM 752 C C . LEU A 1 99 ? -5.640 1.216 20.775 1.00 89.00 99 LEU A C 1
ATOM 754 O O . LEU A 1 99 ? -5.487 0.277 19.996 1.00 89.00 99 LEU A O 1
ATOM 758 N N . THR A 1 100 ? -4.605 1.906 21.271 1.00 81.00 100 THR A N 1
ATOM 759 C CA . THR A 1 100 ? -3.205 1.630 20.882 1.00 81.00 100 THR A CA 1
ATOM 760 C C . THR A 1 100 ? -2.790 0.204 21.238 1.00 81.00 100 THR A C 1
ATOM 762 O O . THR A 1 100 ? -2.256 -0.511 20.391 1.00 81.00 100 THR A O 1
ATOM 765 N N . GLY A 1 101 ? -3.127 -0.271 22.441 1.00 83.12 101 GLY A N 1
ATOM 766 C CA . GLY A 1 101 ? -2.865 -1.653 22.857 1.00 83.12 101 GLY A CA 1
ATOM 767 C C . GLY A 1 101 ? -3.650 -2.699 22.053 1.00 83.12 101 GLY A C 1
ATOM 768 O O . GLY A 1 101 ? -3.125 -3.769 21.726 1.00 83.12 101 GLY A O 1
ATOM 769 N N . LEU A 1 102 ? -4.898 -2.395 21.684 1.00 87.06 102 LEU A N 1
ATOM 770 C CA . LEU A 1 102 ? -5.737 -3.306 20.896 1.00 87.06 102 LEU A CA 1
ATOM 771 C C . LEU A 1 102 ? -5.276 -3.433 19.446 1.00 87.06 102 LEU A C 1
ATOM 773 O O . LEU A 1 102 ? -5.343 -4.522 18.876 1.00 87.06 102 LEU A O 1
ATOM 777 N N . MET A 1 103 ? -4.745 -2.362 18.860 1.00 81.69 103 MET A N 1
ATOM 778 C CA . MET A 1 103 ? -4.176 -2.398 17.511 1.00 81.69 103 MET A CA 1
ATOM 779 C C . MET A 1 103 ? -3.027 -3.410 17.375 1.00 81.69 103 MET A C 1
ATOM 781 O O . MET A 1 103 ? -2.841 -3.988 16.302 1.00 81.69 103 MET A O 1
ATOM 785 N N . LEU A 1 104 ? -2.289 -3.657 18.461 1.00 77.38 104 LEU A N 1
ATOM 786 C CA . LEU A 1 104 ? -1.145 -4.573 18.486 1.00 77.38 104 LEU A CA 1
ATOM 787 C C . LEU A 1 104 ? -1.526 -6.032 18.776 1.00 77.38 104 LEU A C 1
ATOM 789 O O . LEU A 1 104 ? -0.772 -6.933 18.431 1.00 77.38 104 LEU A O 1
ATOM 793 N N . SER A 1 105 ? -2.678 -6.276 19.406 1.00 79.62 105 SER A N 1
ATOM 794 C CA . SER A 1 105 ? -3.061 -7.593 19.945 1.00 79.62 105 SER A CA 1
ATOM 795 C C . SER A 1 105 ? -4.259 -8.244 19.243 1.00 79.62 105 SER A C 1
ATOM 797 O O . SER A 1 105 ? -4.630 -9.374 19.565 1.00 79.62 105 SER A O 1
ATOM 799 N N . THR A 1 106 ? -4.889 -7.556 18.284 1.00 83.12 106 THR A N 1
ATOM 800 C CA . THR A 1 106 ? -6.111 -8.036 17.620 1.00 83.12 106 THR A CA 1
ATOM 801 C C . THR A 1 106 ? -5.852 -8.705 16.258 1.00 83.12 106 THR A C 1
ATOM 803 O O . THR A 1 106 ? -4.951 -8.294 15.523 1.00 83.12 106 THR A O 1
ATOM 806 N N . PRO A 1 107 ? -6.659 -9.721 15.874 1.00 81.88 107 PRO A N 1
ATOM 807 C CA . PRO A 1 107 ? -6.565 -10.374 14.565 1.00 81.88 107 PRO A CA 1
ATOM 808 C C . PRO A 1 107 ? -6.819 -9.416 13.386 1.00 81.88 107 PRO A C 1
ATOM 810 O O . PRO A 1 107 ? -7.531 -8.423 13.559 1.00 81.88 107 PRO A O 1
ATOM 813 N N . PRO A 1 108 ? -6.349 -9.737 12.161 1.00 80.50 108 PRO A N 1
ATOM 814 C CA . PRO A 1 108 ? -6.386 -8.831 11.007 1.00 80.50 108 PRO A CA 1
ATOM 815 C C . PRO A 1 108 ? -7.754 -8.209 10.690 1.00 80.50 108 PRO A C 1
ATOM 817 O O . PRO A 1 108 ? -7.827 -7.009 10.435 1.00 80.50 108 PRO A O 1
ATOM 820 N N . LEU A 1 109 ? -8.838 -8.991 10.744 1.00 84.88 109 LEU A N 1
ATOM 821 C CA . LEU A 1 109 ? -10.193 -8.509 10.435 1.00 84.88 109 LEU A CA 1
ATOM 822 C C . LEU A 1 109 ? -10.710 -7.497 11.471 1.00 84.88 109 LEU A C 1
ATOM 824 O O . LEU A 1 109 ? -11.279 -6.472 11.101 1.00 84.88 109 LEU A O 1
ATOM 828 N N . VAL A 1 110 ? -10.479 -7.754 12.765 1.00 89.38 110 VAL A N 1
ATOM 829 C CA . VAL A 1 110 ? -10.821 -6.812 13.847 1.00 89.38 110 VAL A CA 1
ATOM 830 C C . VAL A 1 110 ? -9.951 -5.565 13.735 1.00 89.38 110 VAL A C 1
ATOM 832 O O . VAL A 1 110 ? -10.453 -4.442 13.771 1.00 89.38 110 VAL A O 1
ATOM 835 N N . ARG A 1 111 ? -8.644 -5.770 13.540 1.00 86.19 111 ARG A N 1
ATOM 836 C CA . ARG A 1 111 ? -7.651 -4.707 13.407 1.00 86.19 111 ARG A CA 1
ATOM 837 C C . ARG A 1 111 ? -7.991 -3.758 12.261 1.00 86.19 111 ARG A C 1
ATOM 839 O O . ARG A 1 111 ? -7.863 -2.557 12.442 1.00 86.19 111 ARG A O 1
ATOM 846 N N . ALA A 1 112 ? -8.503 -4.258 11.132 1.00 85.56 112 ALA A N 1
ATOM 847 C CA . ALA A 1 112 ? -8.959 -3.420 10.020 1.00 85.56 112 ALA A CA 1
ATOM 848 C C . ALA A 1 112 ? -10.084 -2.447 10.427 1.00 85.56 112 ALA A C 1
ATOM 850 O O . ALA A 1 112 ? -10.028 -1.267 10.086 1.00 85.56 112 ALA A O 1
ATOM 851 N N . GLN A 1 113 ? -11.066 -2.905 11.214 1.00 91.31 113 GLN A N 1
ATOM 852 C CA . GLN A 1 113 ? -12.144 -2.039 11.712 1.00 91.31 113 GLN A CA 1
ATOM 853 C C . GLN A 1 113 ? -11.633 -1.016 12.736 1.00 91.31 113 GLN A C 1
ATOM 855 O O . GLN A 1 113 ? -12.022 0.154 12.695 1.00 91.31 113 GLN A O 1
ATOM 860 N N . LEU A 1 114 ? -10.718 -1.427 13.618 1.00 91.38 114 LEU A N 1
ATOM 861 C CA . LEU A 1 114 ? -10.072 -0.520 14.569 1.00 91.38 114 LEU A CA 1
ATOM 862 C C . LEU A 1 114 ? -9.162 0.506 13.870 1.00 91.38 114 LEU A C 1
ATOM 864 O O . LEU A 1 114 ? -9.140 1.661 14.285 1.00 91.38 114 LEU A O 1
ATOM 868 N N . SER A 1 115 ? -8.484 0.143 12.774 1.00 87.25 115 SER A N 1
ATOM 869 C CA . SER A 1 115 ? -7.707 1.068 11.935 1.00 87.25 115 SER A CA 1
ATOM 870 C C . SER A 1 115 ? -8.572 2.168 11.317 1.00 87.25 115 SER A C 1
ATOM 872 O O . SER A 1 115 ? -8.127 3.312 11.213 1.00 87.25 115 SER A O 1
ATOM 874 N N . GLU A 1 116 ? -9.800 1.849 10.895 1.00 88.75 116 GLU A N 1
ATOM 875 C CA . GLU A 1 116 ? -10.749 2.853 10.395 1.00 88.75 116 GLU A CA 1
ATOM 876 C C . GLU A 1 116 ? -11.166 3.823 11.507 1.00 88.75 116 GLU A C 1
ATOM 878 O O . GLU A 1 116 ? -11.147 5.035 11.297 1.00 88.75 116 GLU A O 1
ATOM 883 N N . ALA A 1 117 ? -11.481 3.304 12.699 1.00 92.19 117 ALA A N 1
ATOM 884 C CA . ALA A 1 117 ? -11.809 4.125 13.862 1.00 92.19 117 ALA A CA 1
ATOM 885 C C . ALA A 1 117 ? -10.631 5.029 14.266 1.00 92.19 117 ALA A C 1
ATOM 887 O O . ALA A 1 117 ? -10.802 6.232 14.454 1.00 92.19 117 ALA A O 1
ATOM 888 N N . LEU A 1 118 ? -9.420 4.468 14.323 1.00 90.62 118 LEU A N 1
ATOM 889 C CA . LEU A 1 118 ? -8.199 5.202 14.633 1.00 90.62 118 LEU A CA 1
ATOM 890 C C . LEU A 1 118 ? -7.957 6.346 13.648 1.00 90.62 118 LEU A C 1
ATOM 892 O O . LEU A 1 118 ? -7.636 7.443 14.087 1.00 90.62 118 LEU A O 1
ATOM 896 N N . ALA A 1 119 ? -8.142 6.116 12.345 1.00 86.56 119 ALA A N 1
ATOM 897 C CA . ALA A 1 119 ? -7.947 7.152 11.332 1.00 86.56 119 ALA A CA 1
ATOM 898 C C . ALA A 1 119 ? -8.863 8.369 11.564 1.00 86.56 119 ALA A C 1
ATOM 900 O O . ALA A 1 119 ? -8.427 9.508 11.394 1.00 86.56 119 ALA A O 1
ATOM 901 N N . ILE A 1 120 ? -10.109 8.133 11.995 1.00 88.88 120 ILE A N 1
ATOM 902 C CA . ILE A 1 120 ? -11.058 9.200 12.343 1.00 88.88 120 ILE A CA 1
ATOM 903 C C . ILE A 1 120 ? -10.586 9.937 13.602 1.00 88.88 120 ILE A C 1
ATOM 905 O O . ILE A 1 120 ? -10.499 11.163 13.592 1.00 88.88 120 ILE A O 1
ATOM 909 N N . ILE A 1 121 ? -10.223 9.207 14.664 1.00 91.25 121 ILE A N 1
ATOM 910 C CA . ILE A 1 121 ? -9.741 9.801 15.923 1.00 91.25 121 ILE A CA 1
ATOM 911 C C . ILE A 1 121 ? -8.494 10.650 15.674 1.00 91.25 121 ILE A C 1
ATOM 913 O O . ILE A 1 121 ? -8.448 11.811 16.078 1.00 91.25 121 ILE A O 1
ATOM 917 N N . SER A 1 122 ? -7.503 10.105 14.961 1.00 87.50 122 SER A N 1
ATOM 918 C CA . SER A 1 122 ? -6.276 10.828 14.627 1.00 87.50 122 SER A CA 1
ATOM 919 C C . SER A 1 122 ? -6.559 12.069 13.788 1.00 87.50 122 SER A C 1
ATOM 921 O O . SER A 1 122 ? -5.905 13.085 13.987 1.00 87.50 122 SER A O 1
ATOM 923 N N . GLY A 1 123 ? -7.571 12.021 12.912 1.00 84.56 123 GLY A N 1
ATOM 924 C CA . GLY A 1 123 ? -8.006 13.158 12.101 1.00 84.56 123 GLY A CA 1
ATOM 925 C C . GLY A 1 123 ? -8.380 14.396 12.921 1.00 84.56 123 GLY A C 1
ATOM 926 O O . GLY A 1 123 ? -8.141 15.507 12.462 1.00 84.56 123 GLY A O 1
ATOM 927 N N . HIS A 1 124 ? -8.914 14.203 14.129 1.00 86.38 124 HIS A N 1
ATOM 928 C CA . HIS A 1 124 ? -9.362 15.286 15.008 1.00 86.38 124 HIS A CA 1
ATOM 929 C C . HIS A 1 124 ? -8.417 15.577 16.176 1.00 86.38 124 HIS A C 1
ATOM 931 O O . HIS A 1 124 ? -8.318 16.722 16.612 1.00 86.38 124 HIS A O 1
ATOM 937 N N . ASP A 1 125 ? -7.766 14.549 16.720 1.00 88.06 125 ASP A N 1
ATOM 938 C CA . ASP A 1 125 ? -7.024 14.673 17.976 1.00 88.06 125 ASP A CA 1
ATOM 939 C C . ASP A 1 125 ? -5.503 14.740 17.779 1.00 88.06 125 ASP A C 1
ATOM 941 O O . ASP A 1 125 ? -4.804 15.306 18.621 1.00 88.06 125 ASP A O 1
ATOM 945 N N . PHE A 1 126 ? -4.963 14.188 16.689 1.00 86.25 126 PHE A N 1
ATOM 946 C CA . PHE A 1 126 ? -3.525 14.241 16.430 1.00 86.25 126 PHE A CA 1
ATOM 947 C C . PHE A 1 126 ? -3.150 15.530 15.693 1.00 86.25 126 PHE A C 1
ATOM 949 O O . PHE A 1 126 ? -3.793 15.806 14.678 1.00 86.25 126 PHE A O 1
ATOM 956 N N . PRO A 1 127 ? -2.068 16.232 16.092 1.00 82.44 127 PRO A N 1
ATOM 957 C CA . PRO A 1 127 ? -1.103 15.873 17.143 1.00 82.44 127 PRO A CA 1
ATOM 958 C C . PRO A 1 127 ? -1.427 16.517 18.497 1.00 82.44 127 PRO A C 1
ATOM 960 O O . PRO A 1 127 ? -1.024 16.009 19.539 1.00 82.44 127 PRO A O 1
ATOM 963 N N . MET A 1 128 ? -2.164 17.630 18.492 1.00 83.62 128 MET A N 1
ATOM 964 C CA . MET A 1 128 ? -2.248 18.559 19.624 1.00 83.62 128 MET A CA 1
ATOM 965 C C . MET A 1 128 ? -2.946 17.971 20.853 1.00 83.62 128 MET A C 1
ATOM 967 O O . MET A 1 128 ? -2.558 18.257 21.982 1.00 83.62 128 MET A O 1
ATOM 971 N N . ARG A 1 129 ? -3.970 17.135 20.650 1.00 84.12 129 ARG A N 1
ATOM 972 C CA . ARG A 1 129 ? -4.733 16.491 21.734 1.00 84.12 129 ARG A CA 1
ATOM 973 C C . ARG A 1 129 ? -4.251 15.071 22.028 1.00 84.12 129 ARG A C 1
ATOM 975 O O . ARG A 1 129 ? -4.775 14.441 22.942 1.00 84.12 129 ARG A O 1
ATOM 982 N N . TRP A 1 130 ? -3.273 14.568 21.272 1.00 87.56 130 TRP A N 1
ATOM 983 C CA . TRP A 1 130 ? -2.698 13.238 21.460 1.00 87.56 130 TRP A CA 1
ATOM 984 C C . TRP A 1 130 ? -1.175 13.204 21.205 1.00 87.56 130 TRP A C 1
ATOM 986 O O . TRP A 1 130 ? -0.701 12.441 20.360 1.00 87.56 130 TRP A O 1
ATOM 996 N N . PRO A 1 131 ? -0.379 13.995 21.951 1.00 86.06 131 PRO A N 1
ATOM 997 C CA . PRO A 1 131 ? 1.058 14.137 21.697 1.00 86.06 131 PRO A CA 1
ATOM 998 C C . PRO A 1 131 ? 1.865 12.858 21.980 1.00 86.06 131 PRO A C 1
ATOM 1000 O O . PRO A 1 131 ? 2.898 12.627 21.360 1.00 86.06 131 PRO A O 1
ATOM 1003 N N . GLY A 1 132 ? 1.392 11.995 22.888 1.00 86.19 132 GLY A N 1
ATOM 1004 C CA . GLY A 1 132 ? 2.076 10.749 23.261 1.00 86.19 132 GLY A CA 1
ATOM 1005 C C . GLY A 1 132 ? 2.004 9.624 22.221 1.00 86.19 132 GLY A C 1
ATOM 1006 O O . GLY A 1 132 ? 2.704 8.627 22.375 1.00 86.19 132 GLY A O 1
ATOM 1007 N N . LEU A 1 133 ? 1.201 9.774 21.157 1.00 88.19 133 LEU A N 1
ATOM 1008 C CA . LEU A 1 133 ? 0.948 8.700 20.193 1.00 88.19 133 LEU A CA 1
ATOM 1009 C C . LEU A 1 133 ? 2.207 8.280 19.421 1.00 88.19 133 LEU A C 1
ATOM 1011 O O . LEU A 1 133 ? 2.544 7.100 19.415 1.00 88.19 133 LEU A O 1
ATOM 1015 N N . LEU A 1 134 ? 2.919 9.215 18.775 1.00 91.00 134 LEU A N 1
ATOM 1016 C CA . LEU A 1 134 ? 4.131 8.855 18.021 1.00 91.00 134 LEU A CA 1
ATOM 1017 C C . LEU A 1 134 ? 5.247 8.306 18.916 1.00 91.00 134 LEU A C 1
ATOM 1019 O O . LEU A 1 134 ? 5.789 7.264 18.552 1.00 91.00 134 LEU A O 1
ATOM 1023 N N . PRO A 1 135 ? 5.571 8.916 20.076 1.00 90.88 135 PRO A N 1
ATOM 1024 C CA . PRO A 1 135 ? 6.550 8.339 20.995 1.00 90.88 135 PRO A CA 1
ATOM 1025 C C . PRO A 1 135 ? 6.221 6.898 21.410 1.00 90.88 135 PRO A C 1
ATOM 1027 O O . PRO A 1 135 ? 7.113 6.052 21.433 1.00 90.88 135 PRO A O 1
ATOM 1030 N N . GLU A 1 136 ? 4.946 6.590 21.682 1.00 88.94 136 GLU A N 1
ATOM 1031 C CA . GLU A 1 136 ? 4.513 5.228 22.015 1.00 88.94 136 GLU A CA 1
ATOM 1032 C C . GLU A 1 136 ? 4.725 4.260 20.841 1.00 88.94 136 GLU A C 1
ATOM 1034 O O . GLU A 1 136 ? 5.252 3.163 21.034 1.00 88.94 136 GLU A O 1
ATOM 1039 N N . LEU A 1 137 ? 4.370 4.663 19.616 1.00 90.94 137 LEU A N 1
ATOM 1040 C CA . LEU A 1 137 ? 4.591 3.839 18.424 1.00 90.94 137 LEU A CA 1
ATOM 1041 C C . LEU A 1 137 ? 6.086 3.609 18.163 1.00 90.94 137 LEU A C 1
ATOM 1043 O O . LEU A 1 137 ? 6.481 2.478 17.894 1.00 90.94 137 LEU A O 1
ATOM 1047 N N . VAL A 1 138 ? 6.925 4.639 18.298 1.00 93.19 138 VAL A N 1
ATOM 1048 C CA . VAL A 1 138 ? 8.383 4.520 18.131 1.00 93.19 138 VAL A CA 1
ATOM 1049 C C . VAL A 1 138 ? 8.974 3.546 19.148 1.00 93.19 138 VAL A C 1
ATOM 1051 O O . VAL A 1 138 ? 9.729 2.655 18.765 1.00 93.19 138 VAL A O 1
ATOM 1054 N N . ALA A 1 139 ? 8.577 3.635 20.420 1.00 91.56 139 ALA A N 1
ATOM 1055 C CA . ALA A 1 139 ? 9.032 2.696 21.446 1.00 91.56 139 ALA A CA 1
ATOM 1056 C C . ALA A 1 139 ? 8.649 1.240 21.116 1.00 91.56 139 ALA A C 1
ATOM 1058 O O . ALA A 1 139 ? 9.399 0.313 21.409 1.00 91.56 139 ALA A O 1
ATOM 1059 N N . ARG A 1 140 ? 7.495 1.024 20.471 1.00 89.31 140 ARG A N 1
ATOM 1060 C CA . ARG A 1 140 ? 7.022 -0.306 20.054 1.00 89.31 140 ARG A CA 1
ATOM 1061 C C . ARG A 1 140 ? 7.637 -0.804 18.742 1.00 89.31 140 ARG A C 1
ATOM 1063 O O . ARG A 1 140 ? 7.537 -1.998 18.478 1.00 89.31 140 ARG A O 1
ATOM 1070 N N . LEU A 1 141 ? 8.262 0.058 17.935 1.00 90.06 141 LEU A N 1
ATOM 1071 C CA . LEU A 1 141 ? 9.054 -0.361 16.767 1.00 90.06 141 LEU A CA 1
ATOM 1072 C C . LEU A 1 141 ? 10.397 -0.981 17.168 1.00 90.06 141 LEU A C 1
ATOM 1074 O O . LEU A 1 141 ? 10.949 -1.768 16.408 1.00 90.06 141 LEU A O 1
ATOM 1078 N N . GLN A 1 142 ? 10.914 -0.644 18.351 1.00 87.38 142 GLN A N 1
ATOM 1079 C CA . GLN A 1 142 ? 12.205 -1.115 18.861 1.00 87.38 142 GLN A CA 1
ATOM 1080 C C . GLN A 1 142 ? 12.092 -2.524 19.470 1.00 87.38 142 GLN A C 1
ATOM 1082 O O . GLN A 1 142 ? 12.328 -2.738 20.658 1.00 87.38 142 GLN A O 1
ATOM 1087 N N . THR A 1 143 ? 11.678 -3.498 18.660 1.00 88.69 143 THR A N 1
ATOM 1088 C CA . THR A 1 143 ? 11.541 -4.905 19.052 1.00 88.69 143 THR A CA 1
ATOM 1089 C C . THR A 1 143 ? 11.852 -5.834 17.881 1.00 88.69 143 THR A C 1
ATOM 1091 O O . THR A 1 143 ? 11.635 -5.474 16.727 1.00 88.69 143 THR A O 1
ATOM 1094 N N . ASP A 1 144 ? 12.307 -7.050 18.181 1.00 86.12 144 ASP A N 1
ATOM 1095 C CA . ASP A 1 144 ? 12.544 -8.098 17.180 1.00 86.12 144 ASP A CA 1
ATOM 1096 C C . ASP A 1 144 ? 11.258 -8.863 16.797 1.00 86.12 144 ASP A C 1
ATOM 1098 O O . ASP A 1 144 ? 11.266 -9.708 15.898 1.00 86.12 144 ASP A O 1
ATOM 1102 N N . ASP A 1 145 ? 10.130 -8.593 17.468 1.00 89.62 145 ASP A N 1
ATOM 1103 C CA . ASP A 1 145 ? 8.846 -9.224 17.155 1.00 89.62 145 ASP A CA 1
ATOM 1104 C C . ASP A 1 145 ? 8.203 -8.596 15.906 1.00 89.62 145 ASP A C 1
ATOM 1106 O O . ASP A 1 145 ? 7.543 -7.554 15.959 1.00 89.62 145 ASP A O 1
ATOM 1110 N N . LEU A 1 146 ? 8.344 -9.282 14.768 1.00 89.56 146 LEU A N 1
ATOM 1111 C CA . LEU A 1 146 ? 7.764 -8.876 13.483 1.00 89.56 146 LEU A CA 1
ATOM 1112 C C . LEU A 1 146 ? 6.245 -8.666 13.525 1.00 89.56 146 LEU A C 1
ATOM 1114 O O . LEU A 1 146 ? 5.734 -7.851 12.757 1.00 89.56 146 LEU A O 1
ATOM 1118 N N . GLY A 1 147 ? 5.517 -9.379 14.389 1.00 87.56 147 GLY A N 1
ATOM 1119 C CA . GLY A 1 147 ? 4.078 -9.195 14.560 1.00 87.56 147 GLY A CA 1
ATOM 1120 C C . GLY A 1 147 ? 3.759 -7.845 15.197 1.00 87.56 147 GLY A C 1
ATOM 1121 O O . GLY A 1 147 ? 2.874 -7.125 14.719 1.00 87.56 147 GLY A O 1
ATOM 1122 N N . VAL A 1 148 ? 4.532 -7.463 16.217 1.00 88.06 148 VAL A N 1
ATOM 1123 C CA . VAL A 1 148 ? 4.431 -6.146 16.859 1.00 88.06 148 VAL A CA 1
ATOM 1124 C C . VAL A 1 148 ? 4.821 -5.046 15.876 1.00 88.06 148 VAL A C 1
ATOM 1126 O O . VAL A 1 148 ? 4.033 -4.121 15.674 1.00 88.06 148 VAL A O 1
ATOM 1129 N N . VAL A 1 149 ? 5.964 -5.174 15.193 1.00 91.88 149 VAL A N 1
ATOM 1130 C CA . VAL A 1 149 ? 6.421 -4.184 14.199 1.00 91.88 149 VAL A CA 1
ATOM 1131 C C . VAL A 1 149 ? 5.386 -4.011 13.079 1.00 91.88 149 VAL A C 1
ATOM 1133 O O . VAL A 1 149 ? 5.051 -2.883 12.715 1.00 91.88 149 VAL A O 1
ATOM 1136 N N . ASN A 1 150 ? 4.795 -5.106 12.581 1.00 91.50 150 ASN A N 1
ATOM 1137 C CA . ASN A 1 150 ? 3.713 -5.058 11.594 1.00 91.50 150 ASN A CA 1
ATOM 1138 C C . ASN A 1 150 ? 2.489 -4.287 12.112 1.00 91.50 150 ASN A C 1
ATOM 1140 O O . ASN A 1 150 ? 1.941 -3.438 11.405 1.00 91.50 150 ASN A O 1
ATOM 1144 N N . GLY A 1 151 ? 2.060 -4.568 13.347 1.00 87.06 151 GLY A N 1
ATOM 1145 C CA . GLY A 1 151 ? 0.934 -3.887 13.989 1.00 87.06 151 GLY A CA 1
ATOM 1146 C C . GLY A 1 151 ? 1.172 -2.387 14.158 1.00 87.06 151 GLY A C 1
ATOM 1147 O O . GLY A 1 151 ? 0.292 -1.579 13.843 1.00 87.06 151 GLY A O 1
ATOM 1148 N N . VAL A 1 152 ? 2.379 -2.000 14.575 1.00 90.69 152 VAL A N 1
ATOM 1149 C CA . VAL A 1 152 ? 2.775 -0.592 14.690 1.00 90.69 152 VAL A CA 1
ATOM 1150 C C . VAL A 1 152 ? 2.790 0.085 13.320 1.00 90.69 152 VAL A C 1
ATOM 1152 O O . VAL A 1 152 ? 2.182 1.143 13.160 1.00 90.69 152 VAL A O 1
ATOM 1155 N N . ALA A 1 153 ? 3.391 -0.538 12.302 1.00 93.00 153 ALA A N 1
ATOM 1156 C CA . ALA A 1 153 ? 3.418 0.000 10.942 1.00 93.00 153 ALA A CA 1
ATOM 1157 C C . ALA A 1 153 ? 2.003 0.153 10.347 1.00 93.00 153 ALA A C 1
ATOM 1159 O O . ALA A 1 153 ? 1.706 1.145 9.681 1.00 93.00 153 ALA A O 1
ATOM 1160 N N . ALA A 1 154 ? 1.083 -0.779 10.619 1.00 89.00 154 ALA A N 1
ATOM 1161 C CA . ALA A 1 154 ? -0.311 -0.678 10.177 1.00 89.00 154 ALA A CA 1
ATOM 1162 C C . ALA A 1 154 ? -1.043 0.506 10.834 1.00 89.00 154 ALA A C 1
ATOM 1164 O O . ALA A 1 154 ? -1.801 1.232 10.176 1.00 89.00 154 ALA A O 1
ATOM 1165 N N . THR A 1 155 ? -0.777 0.715 12.122 1.00 87.38 155 THR A N 1
ATOM 1166 C CA . THR A 1 155 ? -1.301 1.822 12.930 1.00 87.38 155 THR A CA 1
ATOM 1167 C C . THR A 1 155 ? -0.778 3.161 12.404 1.00 87.38 155 THR A C 1
ATOM 1169 O O . THR A 1 155 ? -1.571 4.024 12.029 1.00 87.38 155 THR A O 1
ATOM 1172 N N . ALA A 1 156 ? 0.541 3.294 12.246 1.00 92.00 156 ALA A N 1
ATOM 1173 C CA . ALA A 1 156 ? 1.191 4.487 11.708 1.00 92.00 156 ALA A CA 1
ATOM 1174 C C . ALA A 1 156 ? 0.733 4.816 10.274 1.00 92.00 156 ALA A C 1
ATOM 1176 O O . ALA A 1 156 ? 0.354 5.949 9.986 1.00 92.00 156 ALA A O 1
ATOM 1177 N N . ASN A 1 157 ? 0.653 3.823 9.379 1.00 92.38 157 ASN A N 1
ATOM 1178 C CA . ASN A 1 157 ? 0.127 4.018 8.021 1.00 92.38 157 ASN A CA 1
ATOM 1179 C C . ASN A 1 157 ? -1.330 4.522 8.028 1.00 92.38 157 ASN A C 1
ATOM 1181 O O . ASN A 1 157 ? -1.714 5.296 7.153 1.00 92.38 157 ASN A O 1
ATOM 1185 N N . SER A 1 158 ? -2.147 4.110 9.003 1.00 87.94 158 SER A N 1
ATOM 1186 C CA . SER A 1 158 ? -3.537 4.574 9.126 1.00 87.94 158 SER A CA 1
ATOM 1187 C C . SER A 1 158 ? -3.645 6.040 9.547 1.00 87.94 158 SER A C 1
ATOM 1189 O O . SER A 1 158 ? -4.609 6.693 9.152 1.00 87.94 158 SER A O 1
ATOM 1191 N N . ILE A 1 159 ? -2.656 6.548 10.287 1.00 88.88 159 ILE A N 1
ATOM 1192 C CA . ILE A 1 159 ? -2.547 7.954 10.693 1.00 88.88 159 ILE A CA 1
ATOM 1193 C C . ILE A 1 159 ? -2.018 8.780 9.516 1.00 88.88 159 ILE A C 1
ATOM 1195 O O . ILE A 1 159 ? -2.683 9.696 9.037 1.00 88.88 159 ILE A O 1
ATOM 1199 N N . PHE A 1 160 ? -0.858 8.404 8.974 1.00 91.81 160 PHE A N 1
ATOM 1200 C CA . PHE A 1 160 ? -0.149 9.216 7.984 1.00 91.81 160 PHE A CA 1
ATOM 1201 C C . PHE A 1 160 ? -0.805 9.241 6.606 1.00 91.81 160 PHE A C 1
ATOM 1203 O O . PHE A 1 160 ? -0.593 10.194 5.860 1.00 91.81 160 PHE A O 1
ATOM 1210 N N . LYS A 1 161 ? -1.664 8.267 6.260 1.00 89.75 161 LYS A N 1
ATOM 1211 C CA . LYS A 1 161 ? -2.391 8.277 4.974 1.00 89.75 161 LYS A CA 1
ATOM 1212 C C . LYS A 1 161 ? -3.172 9.569 4.731 1.00 89.75 161 LYS A C 1
ATOM 1214 O O . LYS A 1 161 ? -3.459 9.863 3.577 1.00 89.75 161 LYS A O 1
ATOM 1219 N N . ARG A 1 162 ? -3.526 10.316 5.785 1.00 85.75 162 ARG A N 1
ATOM 1220 C CA . ARG A 1 162 ? -4.243 11.584 5.645 1.00 85.75 162 ARG A CA 1
ATOM 1221 C C . ARG A 1 162 ? -3.419 12.663 4.960 1.00 85.75 162 ARG A C 1
ATOM 1223 O O . ARG A 1 162 ? -4.026 13.540 4.376 1.00 85.75 162 ARG A O 1
ATOM 1230 N N . TYR A 1 163 ? -2.088 12.610 5.020 1.00 87.50 163 TYR A N 1
ATOM 1231 C CA . TYR A 1 163 ? -1.238 13.605 4.357 1.00 87.50 163 TYR A CA 1
ATOM 1232 C C . TYR A 1 163 ? -1.289 13.485 2.833 1.00 87.50 163 TYR A C 1
ATOM 1234 O O . TYR A 1 163 ? -0.979 14.437 2.124 1.00 87.50 163 TYR A O 1
ATOM 1242 N N . ARG A 1 164 ? -1.752 12.338 2.322 1.00 87.44 164 ARG A N 1
ATOM 1243 C CA . ARG A 1 164 ? -1.942 12.124 0.891 1.00 87.44 164 ARG A CA 1
ATOM 1244 C C . ARG A 1 164 ? -3.036 13.057 0.381 1.00 87.44 164 ARG A C 1
ATOM 1246 O O . ARG A 1 164 ? -4.143 13.059 0.915 1.00 87.44 164 ARG A O 1
ATOM 1253 N N . ASN A 1 165 ? -2.750 13.763 -0.708 1.00 73.75 165 ASN A N 1
ATOM 1254 C CA . ASN A 1 165 ? -3.702 14.614 -1.429 1.00 73.75 165 ASN A CA 1
ATOM 1255 C C . ASN A 1 165 ? -4.233 15.823 -0.634 1.00 73.75 165 ASN A C 1
ATOM 1257 O O . ASN A 1 165 ? -5.283 16.358 -0.991 1.00 73.75 165 ASN A O 1
ATOM 1261 N N . GLN A 1 166 ? -3.552 16.257 0.431 1.00 72.12 166 GLN A N 1
ATOM 1262 C CA . GLN A 1 166 ? -3.903 17.511 1.099 1.00 72.12 166 GLN A CA 1
ATOM 1263 C C . GLN A 1 166 ? -3.123 18.683 0.503 1.00 72.12 166 GLN A C 1
ATOM 1265 O O . GLN A 1 166 ? -1.902 18.631 0.375 1.00 72.12 166 GLN A O 1
ATOM 1270 N N . TYR A 1 167 ? -3.842 19.753 0.162 1.00 61.53 167 TYR A N 1
ATOM 1271 C CA . TYR A 1 167 ? -3.249 21.038 -0.199 1.00 61.53 167 TYR A CA 1
ATOM 1272 C C . TYR A 1 167 ? -2.779 21.713 1.093 1.00 61.53 167 TYR A C 1
ATOM 1274 O O . TYR A 1 167 ? -3.585 21.925 1.998 1.00 61.53 167 TYR A O 1
ATOM 1282 N N . GLY A 1 168 ? -1.474 21.966 1.208 1.00 64.12 168 GLY A N 1
ATOM 1283 C CA . GLY A 1 168 ? -0.832 22.349 2.466 1.00 64.12 168 GLY A CA 1
ATOM 1284 C C . GLY A 1 168 ? -1.481 23.559 3.140 1.00 64.12 168 GLY A C 1
ATOM 1285 O O . GLY A 1 168 ? -1.411 24.674 2.628 1.00 64.12 168 GLY A O 1
ATOM 1286 N N . SER A 1 169 ? -2.079 23.345 4.313 1.00 73.69 169 SER A N 1
ATOM 1287 C CA . SER A 1 169 ? -2.263 24.405 5.303 1.00 73.69 169 SER A CA 1
ATOM 1288 C C . SER A 1 169 ? -0.989 24.523 6.142 1.00 73.69 169 SER A C 1
ATOM 1290 O O . SER A 1 169 ? -0.276 23.535 6.332 1.00 73.69 169 SER A O 1
ATOM 1292 N N . ASN A 1 170 ? -0.701 25.716 6.670 1.00 74.19 170 ASN A N 1
ATOM 1293 C CA . ASN A 1 170 ? 0.484 25.930 7.512 1.00 74.19 170 ASN A CA 1
ATOM 1294 C C . ASN A 1 170 ? 0.520 24.968 8.714 1.00 74.19 170 ASN A C 1
ATOM 1296 O O . ASN A 1 170 ? 1.582 24.449 9.053 1.00 74.19 170 ASN A O 1
ATOM 1300 N N . ASP A 1 171 ? -0.643 24.673 9.298 1.00 78.56 171 ASP A N 1
ATOM 1301 C CA . ASP A 1 171 ? -0.765 23.759 10.437 1.00 78.56 171 ASP A CA 1
ATOM 1302 C C . ASP A 1 171 ? -0.432 22.310 10.052 1.00 78.56 171 ASP A C 1
ATOM 1304 O O . ASP A 1 171 ? 0.277 21.624 10.786 1.00 78.56 171 ASP A O 1
ATOM 1308 N N . LEU A 1 172 ? -0.886 21.850 8.879 1.00 81.25 172 LEU A N 1
ATOM 1309 C CA . LEU A 1 172 ? -0.607 20.496 8.397 1.00 81.25 172 LEU A CA 1
ATOM 1310 C C . LEU A 1 172 ? 0.875 20.313 8.049 1.00 81.25 172 LEU A C 1
ATOM 1312 O O . LEU A 1 172 ? 1.444 19.257 8.313 1.00 81.25 172 LEU A O 1
ATOM 1316 N N . VAL A 1 173 ? 1.504 21.339 7.468 1.00 82.50 173 VAL A N 1
ATOM 1317 C CA . VAL A 1 173 ? 2.939 21.323 7.150 1.00 82.50 173 VAL A CA 1
ATOM 1318 C C . VAL A 1 173 ? 3.770 21.243 8.431 1.00 82.50 173 VAL A C 1
ATOM 1320 O O . VAL A 1 173 ? 4.675 20.414 8.518 1.00 82.50 173 VAL A O 1
ATOM 1323 N N . ALA A 1 174 ? 3.438 22.050 9.444 1.00 85.25 174 ALA A N 1
ATOM 1324 C CA . ALA A 1 174 ? 4.117 22.014 10.738 1.00 85.25 174 ALA A CA 1
ATOM 1325 C C . ALA A 1 174 ? 3.932 20.661 11.447 1.00 85.25 174 ALA A C 1
ATOM 1327 O O . ALA A 1 174 ? 4.886 20.090 11.976 1.00 85.25 174 ALA A O 1
ATOM 1328 N N . GLU A 1 175 ? 2.716 20.115 11.416 1.00 88.00 175 GLU A N 1
ATOM 1329 C CA . GLU A 1 175 ? 2.418 18.787 11.946 1.00 88.00 175 GLU A CA 1
ATOM 1330 C C . GLU A 1 175 ? 3.218 17.683 11.236 1.00 88.00 175 GLU A C 1
ATOM 1332 O O . GLU A 1 175 ? 3.753 16.783 11.894 1.00 88.00 175 GLU A O 1
ATOM 1337 N N . LEU A 1 176 ? 3.289 17.724 9.903 1.00 89.56 176 LEU A N 1
ATOM 1338 C CA . LEU A 1 176 ? 4.038 16.751 9.116 1.00 89.56 176 LEU A CA 1
ATOM 1339 C C . LEU A 1 176 ? 5.528 16.810 9.454 1.00 89.56 176 LEU A C 1
ATOM 1341 O O . LEU A 1 176 ? 6.126 15.761 9.679 1.00 89.56 176 LEU A O 1
ATOM 1345 N N . ALA A 1 177 ? 6.108 18.010 9.533 1.00 88.44 177 ALA A N 1
ATOM 1346 C CA . ALA A 1 177 ? 7.509 18.192 9.900 1.00 88.44 177 ALA A CA 1
ATOM 1347 C C . ALA A 1 177 ? 7.808 17.582 11.281 1.00 88.44 177 ALA A C 1
ATOM 1349 O O . ALA A 1 177 ? 8.693 16.737 11.399 1.00 88.44 177 ALA A O 1
ATOM 1350 N N . ALA A 1 178 ? 6.993 17.896 12.295 1.00 90.06 178 ALA A N 1
ATOM 1351 C CA . ALA A 1 178 ? 7.130 17.307 13.629 1.00 90.06 178 ALA A CA 1
ATOM 1352 C C . ALA A 1 178 ? 6.971 15.773 13.613 1.00 90.06 178 ALA A C 1
ATOM 1354 O O . ALA A 1 178 ? 7.660 15.048 14.331 1.00 90.06 178 ALA A O 1
ATOM 1355 N N . SER A 1 179 ? 6.075 15.254 12.769 1.00 92.38 179 SER A N 1
ATOM 1356 C CA . SER A 1 179 ? 5.878 13.809 12.617 1.00 92.38 179 SER A CA 1
ATOM 1357 C C . SER A 1 179 ? 7.077 13.125 11.955 1.00 92.38 179 SER A C 1
ATOM 1359 O O . SER A 1 179 ? 7.455 12.027 12.366 1.00 92.38 179 SER A O 1
ATOM 1361 N N . GLN A 1 180 ? 7.688 13.762 10.952 1.00 93.31 180 GLN A N 1
ATOM 1362 C CA . GLN A 1 180 ? 8.897 13.270 10.290 1.00 93.31 180 GLN A CA 1
ATOM 1363 C C . GLN A 1 180 ? 10.089 13.241 11.252 1.00 93.31 180 GLN A C 1
ATOM 1365 O O . GLN A 1 180 ? 10.772 12.221 11.316 1.00 93.31 180 GLN A O 1
ATOM 1370 N N . GLU A 1 181 ? 10.296 14.301 12.039 1.00 93.00 181 GLU A N 1
ATOM 1371 C CA . GLU A 1 181 ? 11.378 14.379 13.032 1.00 93.00 181 GLU A CA 1
ATOM 1372 C C . GLU A 1 181 ? 11.337 13.222 14.037 1.00 93.00 181 GLU A C 1
ATOM 1374 O O . GLU A 1 181 ? 12.376 12.677 14.406 1.00 93.00 181 GLU A O 1
ATOM 1379 N N . VAL A 1 182 ? 10.137 12.813 14.456 1.00 93.75 182 VAL A N 1
ATOM 1380 C CA . VAL A 1 182 ? 9.964 11.740 15.444 1.00 93.75 182 VAL A CA 1
ATOM 1381 C C . VAL A 1 182 ? 9.990 10.349 14.806 1.00 93.75 182 VAL A C 1
ATOM 1383 O O . VAL A 1 182 ? 10.537 9.419 15.395 1.00 93.75 182 VAL A O 1
ATOM 1386 N N . PHE A 1 183 ? 9.371 10.166 13.635 1.00 95.06 183 PHE A N 1
ATOM 1387 C CA . PHE A 1 183 ? 9.043 8.828 13.127 1.00 95.06 183 PHE A CA 1
ATOM 1388 C C . PHE A 1 183 ? 9.898 8.355 11.948 1.00 95.06 183 PHE A C 1
ATOM 1390 O O . PHE A 1 183 ? 10.000 7.149 11.725 1.00 95.06 183 PHE A O 1
ATOM 1397 N N . ALA A 1 184 ? 10.520 9.254 11.183 1.00 94.94 184 ALA A N 1
ATOM 1398 C CA . ALA A 1 184 ? 11.146 8.859 9.925 1.00 94.94 184 ALA A CA 1
ATOM 1399 C C . ALA A 1 184 ? 12.386 7.969 10.105 1.00 94.94 184 ALA A C 1
ATOM 1401 O O . ALA A 1 184 ? 12.477 6.928 9.455 1.00 94.94 184 ALA A O 1
ATOM 1402 N N . GLN A 1 185 ? 13.297 8.318 11.024 1.00 96.00 185 GLN A N 1
ATOM 1403 C CA . GLN A 1 185 ? 14.468 7.480 11.308 1.00 96.00 185 GLN A CA 1
ATOM 1404 C C . GLN A 1 185 ? 14.071 6.107 11.890 1.00 96.00 185 GLN A C 1
ATOM 1406 O O . GLN A 1 185 ? 14.488 5.102 11.317 1.00 96.00 185 GLN A O 1
ATOM 1411 N N . PRO A 1 186 ? 13.197 6.007 12.917 1.00 96.69 186 PRO A N 1
ATOM 1412 C CA . PRO A 1 186 ? 12.713 4.706 13.389 1.00 96.69 186 PRO A CA 1
ATOM 1413 C C . PRO A 1 186 ? 12.040 3.854 12.304 1.00 96.69 186 PRO A C 1
ATOM 1415 O O . PRO A 1 186 ? 12.174 2.631 12.308 1.00 96.69 186 PRO A O 1
ATOM 1418 N N . ALA A 1 187 ? 11.316 4.477 11.367 1.00 96.81 187 ALA A N 1
ATOM 1419 C CA . ALA A 1 187 ? 10.701 3.766 10.251 1.00 96.81 187 ALA A CA 1
ATOM 1420 C C . ALA A 1 187 ? 11.743 3.209 9.269 1.00 96.81 187 ALA A C 1
ATOM 1422 O O . ALA A 1 187 ? 11.584 2.079 8.804 1.00 96.81 187 ALA A O 1
ATOM 1423 N N . LEU A 1 188 ? 12.799 3.973 8.971 1.00 97.25 188 LEU A N 1
ATOM 1424 C CA . LEU A 1 188 ? 13.911 3.514 8.138 1.00 97.25 188 LEU A CA 1
ATOM 1425 C C . LEU A 1 188 ? 14.690 2.382 8.821 1.00 97.25 188 LEU A C 1
ATOM 1427 O O . LEU A 1 188 ? 14.950 1.358 8.193 1.00 97.25 188 LEU A O 1
ATOM 1431 N N . ASP A 1 189 ? 14.990 2.511 10.113 1.00 96.88 189 ASP A N 1
ATOM 1432 C CA . ASP A 1 189 ? 15.686 1.468 10.876 1.00 96.88 189 ASP A CA 1
ATOM 1433 C C . ASP A 1 189 ? 14.882 0.158 10.880 1.00 96.88 189 ASP A C 1
ATOM 1435 O O . ASP A 1 189 ? 15.425 -0.919 10.618 1.00 96.88 189 ASP A O 1
ATOM 1439 N N . ALA A 1 190 ? 13.564 0.248 11.097 1.00 97.00 190 ALA A N 1
ATOM 1440 C CA . ALA A 1 190 ? 12.663 -0.899 11.033 1.00 97.00 190 ALA A CA 1
ATOM 1441 C C . ALA A 1 190 ? 12.597 -1.516 9.626 1.00 97.00 190 ALA A C 1
ATOM 1443 O O . ALA A 1 190 ? 12.522 -2.742 9.498 1.00 97.00 190 ALA A O 1
ATOM 1444 N N . LEU A 1 191 ? 12.643 -0.694 8.570 1.00 97.81 191 LEU A N 1
ATOM 1445 C CA . LEU A 1 191 ? 12.668 -1.159 7.182 1.00 97.81 191 LEU A CA 1
ATOM 1446 C C . LEU A 1 191 ? 13.933 -1.973 6.911 1.00 97.81 191 LEU A C 1
ATOM 1448 O O . LEU A 1 191 ? 13.828 -3.121 6.484 1.00 97.81 191 LEU A O 1
ATOM 1452 N N . VAL A 1 192 ? 15.103 -1.407 7.212 1.00 97.44 192 VAL A N 1
ATOM 1453 C CA . VAL A 1 192 ? 16.409 -2.043 6.989 1.00 97.44 192 VAL A CA 1
ATOM 1454 C C . VAL A 1 192 ? 16.527 -3.332 7.807 1.00 97.44 192 VAL A C 1
ATOM 1456 O O . VAL A 1 192 ? 16.930 -4.373 7.284 1.00 97.44 192 VAL A O 1
ATOM 1459 N N . ALA A 1 193 ? 16.117 -3.309 9.079 1.00 96.50 193 ALA A N 1
ATOM 1460 C CA . ALA A 1 193 ? 16.128 -4.495 9.934 1.00 96.50 193 ALA A CA 1
ATOM 1461 C C . ALA A 1 193 ? 15.211 -5.606 9.391 1.00 96.50 193 ALA A C 1
ATOM 1463 O O . ALA A 1 193 ? 15.626 -6.764 9.290 1.00 96.50 193 ALA A O 1
ATOM 1464 N N . THR A 1 194 ? 13.986 -5.253 8.985 1.00 96.50 194 THR A N 1
ATOM 1465 C CA . THR A 1 194 ? 13.023 -6.213 8.421 1.00 96.50 194 THR A CA 1
ATOM 1466 C C . THR A 1 194 ? 13.517 -6.768 7.085 1.00 96.50 194 THR A C 1
ATOM 1468 O O . THR A 1 194 ? 13.446 -7.975 6.860 1.00 96.50 194 THR A O 1
ATOM 1471 N N . SER A 1 195 ? 14.062 -5.911 6.219 1.00 96.25 195 SER A N 1
ATOM 1472 C CA . SER A 1 195 ? 14.633 -6.275 4.918 1.00 96.25 195 SER A CA 1
ATOM 1473 C C . SER A 1 195 ? 15.756 -7.298 5.074 1.00 96.25 195 SER A C 1
ATOM 1475 O O . SER A 1 195 ? 15.718 -8.377 4.480 1.00 96.25 195 SER A O 1
ATOM 1477 N N . LYS A 1 196 ? 16.692 -7.041 5.995 1.00 95.00 196 LYS A N 1
ATOM 1478 C CA . LYS A 1 196 ? 17.798 -7.951 6.311 1.00 95.00 196 LYS A CA 1
ATOM 1479 C C . LYS A 1 196 ? 17.334 -9.315 6.839 1.00 95.00 196 LYS A C 1
ATOM 1481 O O . LYS A 1 196 ? 18.032 -10.312 6.645 1.00 95.00 196 LYS A O 1
ATOM 1486 N N . ALA A 1 197 ? 16.174 -9.387 7.492 1.00 94.00 197 ALA A N 1
ATOM 1487 C CA . ALA A 1 197 ? 15.619 -10.640 8.001 1.00 94.00 197 ALA A CA 1
ATOM 1488 C C . ALA A 1 197 ? 14.972 -11.511 6.905 1.00 94.00 197 ALA A C 1
ATOM 1490 O O . ALA A 1 197 ? 14.941 -12.737 7.045 1.00 94.00 197 ALA A O 1
ATOM 1491 N N . VAL A 1 198 ? 14.488 -10.918 5.803 1.00 94.25 198 VAL A N 1
ATOM 1492 C CA . VAL A 1 198 ? 13.743 -11.624 4.740 1.00 94.25 198 VAL A CA 1
ATOM 1493 C C . VAL A 1 198 ? 14.493 -12.846 4.182 1.00 94.25 198 VAL A C 1
ATOM 1495 O O . VAL A 1 198 ? 13.895 -13.928 4.166 1.00 94.25 198 VAL A O 1
ATOM 1498 N N . PRO A 1 199 ? 15.783 -12.763 3.786 1.00 91.81 199 PRO A N 1
ATOM 1499 C CA . PRO A 1 199 ? 16.502 -13.919 3.247 1.00 91.81 199 PRO A CA 1
ATOM 1500 C C . PRO A 1 199 ? 16.625 -15.072 4.249 1.00 91.81 199 PRO A C 1
ATOM 1502 O O . PRO A 1 199 ? 16.456 -16.236 3.884 1.00 91.81 199 PRO A O 1
ATOM 1505 N N . ALA A 1 200 ? 16.872 -14.759 5.525 1.00 91.94 200 ALA A N 1
ATOM 1506 C CA . ALA A 1 200 ? 16.996 -15.763 6.579 1.00 91.94 200 ALA A CA 1
ATOM 1507 C C . ALA A 1 200 ? 15.657 -16.465 6.857 1.00 91.94 200 ALA A C 1
ATOM 1509 O O . ALA A 1 200 ? 15.615 -17.687 7.002 1.00 91.94 200 ALA A O 1
ATOM 1510 N N . LEU A 1 201 ? 14.550 -15.714 6.872 1.00 92.94 201 LEU A N 1
ATOM 1511 C CA . LEU A 1 201 ? 13.199 -16.263 7.038 1.00 92.94 201 LEU A CA 1
ATOM 1512 C C . LEU A 1 201 ? 12.802 -17.171 5.870 1.00 92.94 201 LEU A C 1
ATOM 1514 O O . LEU A 1 201 ? 12.205 -18.230 6.088 1.00 92.94 201 LEU A O 1
ATOM 1518 N N . ALA A 1 202 ? 13.159 -16.773 4.646 1.00 90.12 202 ALA A N 1
ATOM 1519 C CA . ALA A 1 202 ? 12.933 -17.568 3.447 1.00 90.12 202 ALA A CA 1
ATOM 1520 C C . ALA A 1 202 ? 13.732 -18.879 3.483 1.00 90.12 202 ALA A C 1
ATOM 1522 O O . ALA A 1 202 ? 13.153 -19.949 3.298 1.00 90.12 202 ALA A O 1
ATOM 1523 N N . ALA A 1 203 ? 15.029 -18.816 3.806 1.00 90.56 203 ALA A N 1
ATOM 1524 C CA . ALA A 1 203 ? 15.890 -19.995 3.918 1.00 90.56 203 ALA A CA 1
ATOM 1525 C C . ALA A 1 203 ? 15.437 -20.960 5.029 1.00 90.56 203 ALA A C 1
ATOM 1527 O O . ALA A 1 203 ? 15.534 -22.176 4.876 1.00 90.56 203 ALA A O 1
ATOM 1528 N N . ALA A 1 204 ? 14.900 -20.430 6.130 1.00 91.62 204 ALA A N 1
ATOM 1529 C CA . ALA A 1 204 ? 14.378 -21.220 7.244 1.00 91.62 204 ALA A CA 1
ATOM 1530 C C . ALA A 1 204 ? 12.960 -21.783 7.010 1.00 91.62 204 ALA A C 1
ATOM 1532 O O . ALA A 1 204 ? 12.430 -22.466 7.888 1.00 91.62 204 ALA A O 1
ATOM 1533 N N . GLY A 1 205 ? 12.310 -21.476 5.878 1.00 88.88 205 GLY A N 1
ATOM 1534 C CA . GLY A 1 205 ? 10.948 -21.933 5.580 1.00 88.88 205 GLY A CA 1
ATOM 1535 C C . GLY A 1 205 ? 9.877 -21.374 6.528 1.00 88.88 205 GLY A C 1
ATOM 1536 O O . GLY A 1 205 ? 8.841 -22.003 6.739 1.00 88.88 205 GLY A O 1
ATOM 1537 N N . ARG A 1 206 ? 10.110 -20.204 7.139 1.00 90.56 206 ARG A N 1
ATOM 1538 C CA . ARG A 1 206 ? 9.184 -19.560 8.090 1.00 90.56 206 ARG A CA 1
ATOM 1539 C C . ARG A 1 206 ? 8.097 -18.766 7.353 1.00 90.56 206 ARG A C 1
ATOM 1541 O O . ARG A 1 206 ? 8.067 -17.543 7.429 1.00 90.56 206 ARG A O 1
ATOM 1548 N N . THR A 1 207 ? 7.198 -19.454 6.647 1.00 90.88 207 THR A N 1
ATOM 1549 C CA . THR A 1 207 ? 6.199 -18.841 5.745 1.00 90.88 207 THR A CA 1
ATOM 1550 C C . THR A 1 207 ? 5.387 -17.706 6.376 1.00 90.88 207 THR A C 1
ATOM 1552 O O . THR A 1 207 ? 5.346 -16.618 5.812 1.00 90.88 207 THR A O 1
ATOM 1555 N N . GLU A 1 208 ? 4.789 -17.910 7.552 1.00 90.56 208 GLU A N 1
ATOM 1556 C CA . GLU A 1 208 ? 3.966 -16.877 8.208 1.00 90.56 208 GLU A CA 1
ATOM 1557 C C . GLU A 1 208 ? 4.778 -15.627 8.585 1.00 90.56 208 GLU A C 1
ATOM 1559 O O . GLU A 1 208 ? 4.354 -14.493 8.352 1.00 90.56 208 GLU A O 1
ATOM 1564 N N . GLN A 1 209 ? 5.990 -15.821 9.114 1.00 91.81 209 GLN A N 1
ATOM 1565 C CA . GLN A 1 209 ? 6.883 -14.716 9.477 1.00 91.81 209 GLN A CA 1
ATOM 1566 C C . GLN A 1 209 ? 7.411 -13.995 8.235 1.00 91.81 209 GLN A C 1
ATOM 1568 O O . GLN A 1 209 ? 7.506 -12.772 8.241 1.00 91.81 209 GLN A O 1
ATOM 1573 N N . LEU A 1 210 ? 7.693 -14.725 7.154 1.00 94.62 210 LEU A N 1
ATOM 1574 C CA . LEU A 1 210 ? 8.093 -14.153 5.872 1.00 94.62 210 LEU A CA 1
ATOM 1575 C C . LEU A 1 210 ? 6.971 -13.293 5.270 1.00 94.62 210 LEU A C 1
ATOM 1577 O O . LEU A 1 210 ? 7.220 -12.159 4.866 1.00 94.62 210 LEU A O 1
ATOM 1581 N N . ARG A 1 211 ? 5.725 -13.788 5.260 1.00 93.88 211 ARG A N 1
ATOM 1582 C CA . ARG A 1 211 ? 4.554 -13.010 4.812 1.00 93.88 211 ARG A CA 1
ATOM 1583 C C . ARG A 1 211 ? 4.350 -11.768 5.679 1.00 93.88 211 ARG A C 1
ATOM 1585 O O . ARG A 1 211 ? 4.099 -10.688 5.147 1.00 93.88 211 ARG A O 1
ATOM 1592 N N . THR A 1 212 ? 4.524 -11.902 6.994 1.00 93.38 212 THR A N 1
ATOM 1593 C CA . THR A 1 212 ? 4.460 -10.773 7.934 1.00 93.38 212 THR A CA 1
ATOM 1594 C C . THR A 1 212 ? 5.550 -9.742 7.641 1.00 93.38 212 THR A C 1
ATOM 1596 O O . THR A 1 212 ? 5.237 -8.560 7.533 1.00 93.38 212 THR A O 1
ATOM 1599 N N . ALA A 1 213 ? 6.798 -10.168 7.427 1.00 95.69 213 ALA A N 1
ATOM 1600 C CA . ALA A 1 213 ? 7.915 -9.288 7.086 1.00 95.69 213 ALA A CA 1
ATOM 1601 C C . ALA A 1 213 ? 7.656 -8.513 5.785 1.00 95.69 213 ALA A C 1
ATOM 1603 O O . ALA A 1 213 ? 7.754 -7.288 5.772 1.00 95.69 213 ALA A O 1
ATOM 1604 N N . VAL A 1 214 ? 7.231 -9.191 4.713 1.00 96.38 214 VAL A N 1
ATOM 1605 C CA . VAL A 1 214 ? 6.900 -8.539 3.431 1.00 96.38 214 VAL A CA 1
ATOM 1606 C C . VAL A 1 214 ? 5.725 -7.567 3.584 1.00 96.38 214 VAL A C 1
ATOM 1608 O O . VAL A 1 214 ? 5.766 -6.450 3.064 1.00 96.38 214 VAL A O 1
ATOM 1611 N N . SER A 1 215 ? 4.700 -7.936 4.358 1.00 94.69 215 SER A N 1
ATOM 1612 C CA . SER A 1 215 ? 3.606 -7.019 4.693 1.00 94.69 215 SER A CA 1
ATOM 1613 C C . SER A 1 215 ? 4.097 -5.791 5.466 1.00 94.69 215 SER A C 1
ATOM 1615 O O . SER A 1 215 ? 3.596 -4.694 5.217 1.00 94.69 215 SER A O 1
ATOM 1617 N N . THR A 1 216 ? 5.042 -5.952 6.394 1.00 96.00 216 THR A N 1
ATOM 1618 C CA . THR A 1 216 ? 5.639 -4.849 7.159 1.00 96.00 216 THR A CA 1
ATOM 1619 C C . THR A 1 216 ? 6.423 -3.914 6.245 1.00 96.00 216 THR A C 1
ATOM 1621 O O . THR A 1 216 ? 6.187 -2.708 6.279 1.00 96.00 216 THR A O 1
ATOM 1624 N N . LEU A 1 217 ? 7.266 -4.453 5.357 1.00 98.19 217 LEU A N 1
ATOM 1625 C CA . LEU A 1 217 ? 7.993 -3.665 4.355 1.00 98.19 217 LEU A CA 1
ATOM 1626 C C . LEU A 1 217 ? 7.034 -2.852 3.481 1.00 98.19 217 LEU A C 1
ATOM 1628 O O . LEU A 1 217 ? 7.236 -1.655 3.282 1.00 98.19 217 LEU A O 1
ATOM 1632 N N . ARG A 1 218 ? 5.928 -3.461 3.029 1.00 97.75 218 ARG A N 1
ATOM 1633 C CA . ARG A 1 218 ? 4.900 -2.763 2.242 1.00 97.75 218 ARG A CA 1
ATOM 1634 C C . ARG A 1 218 ? 4.281 -1.602 3.023 1.00 97.75 218 ARG A C 1
ATOM 1636 O O . ARG A 1 218 ? 4.056 -0.532 2.459 1.00 97.75 218 ARG A O 1
ATOM 1643 N N . LEU A 1 219 ? 3.980 -1.799 4.307 1.00 96.94 219 LEU A N 1
ATOM 1644 C CA . LEU A 1 219 ? 3.426 -0.750 5.168 1.00 96.94 219 LEU A CA 1
ATOM 1645 C C . LEU A 1 219 ? 4.420 0.398 5.373 1.00 96.94 219 LEU A C 1
ATOM 1647 O O . LEU A 1 219 ? 4.020 1.554 5.256 1.00 96.94 219 LEU A O 1
ATOM 1651 N N . LEU A 1 220 ? 5.700 0.094 5.594 1.00 98.12 220 LEU A N 1
ATOM 1652 C CA . LEU A 1 220 ? 6.763 1.095 5.726 1.00 98.12 220 LEU A CA 1
ATOM 1653 C C . LEU A 1 220 ? 6.964 1.888 4.424 1.00 98.12 220 LEU A C 1
ATOM 1655 O O . LEU A 1 220 ? 7.017 3.114 4.471 1.00 98.12 220 LEU A O 1
ATOM 1659 N N . CYS A 1 221 ? 6.917 1.235 3.257 1.00 98.38 221 CYS A N 1
ATOM 1660 C CA . CYS A 1 221 ? 6.919 1.922 1.956 1.00 98.38 221 CYS A CA 1
ATOM 1661 C C . CYS A 1 221 ? 5.718 2.871 1.800 1.00 98.38 221 CYS A C 1
ATOM 1663 O O . CYS A 1 221 ? 5.832 3.960 1.242 1.00 98.38 221 CYS A O 1
ATOM 1665 N N . ARG A 1 222 ? 4.536 2.482 2.294 1.00 97.44 222 ARG A N 1
ATOM 1666 C CA . ARG A 1 222 ? 3.335 3.336 2.264 1.00 97.44 222 ARG A CA 1
ATOM 1667 C C . ARG A 1 222 ? 3.405 4.494 3.260 1.00 97.44 222 ARG A C 1
ATOM 1669 O O . ARG A 1 222 ? 2.812 5.545 3.003 1.00 97.44 222 ARG A O 1
ATOM 1676 N N . ILE A 1 223 ? 4.084 4.313 4.390 1.00 96.94 223 ILE A N 1
ATOM 1677 C CA . ILE A 1 223 ? 4.374 5.394 5.339 1.00 96.94 223 ILE A CA 1
ATOM 1678 C C . ILE A 1 223 ? 5.311 6.399 4.681 1.00 96.94 223 ILE A C 1
ATOM 1680 O O . ILE A 1 223 ? 4.955 7.572 4.626 1.00 96.94 223 ILE A O 1
ATOM 1684 N N . PHE A 1 224 ? 6.415 5.931 4.091 1.00 97.12 224 PHE A N 1
ATOM 1685 C CA . PHE A 1 224 ? 7.353 6.767 3.344 1.00 97.12 224 PHE A CA 1
ATOM 1686 C C . PHE A 1 224 ? 6.644 7.587 2.256 1.00 97.12 224 PHE A C 1
ATOM 1688 O O . PHE A 1 224 ? 6.782 8.809 2.235 1.00 97.12 224 PHE A O 1
ATOM 1695 N N . PHE A 1 225 ? 5.771 6.961 1.455 1.00 96.50 225 PHE A N 1
ATOM 1696 C CA . PHE A 1 225 ? 4.932 7.672 0.480 1.00 96.50 225 PHE A CA 1
ATOM 1697 C C . PHE A 1 225 ? 4.126 8.802 1.126 1.00 96.50 225 PHE A C 1
ATOM 1699 O O . PHE A 1 225 ? 4.043 9.909 0.610 1.00 96.50 225 PHE A O 1
ATOM 1706 N N . SER A 1 226 ? 3.490 8.520 2.264 1.00 94.88 226 SER A N 1
ATOM 1707 C CA . SER A 1 226 ? 2.585 9.477 2.905 1.00 94.88 226 SER A CA 1
ATOM 1708 C C . SER A 1 226 ? 3.342 10.666 3.483 1.00 94.88 226 SER A C 1
ATOM 1710 O O . SER A 1 226 ? 2.893 11.797 3.323 1.00 94.88 226 SER A O 1
ATOM 1712 N N . LEU A 1 227 ? 4.492 10.404 4.110 1.00 94.12 227 LEU A N 1
ATOM 1713 C CA . LEU A 1 227 ? 5.337 11.434 4.704 1.00 94.12 227 LEU A CA 1
ATOM 1714 C C . LEU A 1 227 ? 5.982 12.343 3.653 1.00 94.12 227 LEU A C 1
ATOM 1716 O O . LEU A 1 227 ? 6.238 13.497 3.966 1.00 94.12 227 LEU A O 1
ATOM 1720 N N . ASN A 1 228 ? 6.209 11.853 2.433 1.00 93.06 228 ASN A N 1
ATOM 1721 C CA . ASN A 1 228 ? 6.802 12.637 1.345 1.00 93.06 228 ASN A CA 1
ATOM 1722 C C . ASN A 1 228 ? 5.769 13.184 0.349 1.00 93.06 228 ASN A C 1
ATOM 1724 O O . ASN A 1 228 ? 6.118 13.987 -0.505 1.00 93.06 228 ASN A O 1
ATOM 1728 N N . SER A 1 229 ? 4.496 12.774 0.432 1.00 90.75 229 SER A N 1
ATOM 1729 C CA . SER A 1 229 ? 3.482 13.160 -0.562 1.00 90.75 229 SER A CA 1
ATOM 1730 C C . SER A 1 229 ? 3.280 14.671 -0.749 1.00 90.75 229 SER A C 1
ATOM 1732 O O . SER A 1 229 ? 3.021 15.063 -1.886 1.00 90.75 229 SER A O 1
ATOM 1734 N N . PRO A 1 230 ? 3.420 15.535 0.280 1.00 88.19 230 PRO A N 1
ATOM 1735 C CA . PRO A 1 230 ? 3.333 16.984 0.079 1.00 88.19 230 PRO A CA 1
ATOM 1736 C C . PRO A 1 230 ? 4.622 17.624 -0.455 1.00 88.19 230 PRO A C 1
ATOM 1738 O O . PRO A 1 230 ? 4.575 18.764 -0.910 1.00 88.19 230 PRO A O 1
ATOM 1741 N N . GLY A 1 231 ? 5.762 16.935 -0.370 1.00 87.38 231 GLY A N 1
ATOM 1742 C CA . GLY A 1 231 ? 7.072 17.469 -0.731 1.00 87.38 231 GLY A CA 1
ATOM 1743 C C . GLY A 1 231 ? 8.216 16.760 -0.007 1.00 87.38 231 GLY A C 1
ATOM 1744 O O . GLY A 1 231 ? 8.027 16.167 1.060 1.00 87.38 231 GLY A O 1
ATOM 1745 N N . LEU A 1 232 ? 9.411 16.846 -0.592 1.00 89.00 232 LEU A N 1
ATOM 1746 C CA . LEU A 1 232 ? 10.641 16.326 -0.006 1.00 89.00 232 LEU A CA 1
ATOM 1747 C C . LEU A 1 232 ? 11.195 17.318 1.026 1.00 89.00 232 LEU A C 1
ATOM 1749 O O . LEU A 1 232 ? 11.329 18.507 0.745 1.00 89.00 232 LEU A O 1
ATOM 1753 N N . THR A 1 233 ? 11.510 16.836 2.227 1.00 90.38 233 THR A N 1
ATOM 1754 C CA . THR A 1 233 ? 12.148 17.646 3.278 1.00 90.38 233 THR A CA 1
ATOM 1755 C C . THR A 1 233 ? 13.641 17.329 3.377 1.00 90.38 233 THR A C 1
ATOM 1757 O O . THR A 1 233 ? 14.033 16.212 3.033 1.00 90.38 233 THR A O 1
ATOM 1760 N N . PRO A 1 234 ? 14.483 18.237 3.915 1.00 91.38 234 PRO A N 1
ATOM 1761 C CA . PRO A 1 234 ? 15.926 17.991 4.035 1.00 91.38 234 PRO A CA 1
ATOM 1762 C C . PRO A 1 234 ? 16.270 16.725 4.834 1.00 91.38 234 PRO A C 1
ATOM 1764 O O . PRO A 1 234 ? 17.236 16.024 4.539 1.00 91.38 234 PRO A O 1
ATOM 1767 N N . LEU A 1 235 ? 15.449 16.396 5.839 1.00 91.88 235 LEU A N 1
ATOM 1768 C CA . LEU A 1 235 ? 15.602 15.163 6.610 1.00 91.88 235 LEU A CA 1
ATOM 1769 C C . LEU A 1 235 ? 15.398 13.932 5.714 1.00 91.88 235 LEU A C 1
ATOM 1771 O O . LEU A 1 235 ? 16.190 12.995 5.781 1.00 91.88 235 LEU A O 1
ATOM 1775 N N . MET A 1 236 ? 14.364 13.931 4.867 1.00 93.44 236 MET A N 1
ATOM 1776 C CA . MET A 1 236 ? 14.059 12.800 3.979 1.00 93.44 236 MET A CA 1
ATOM 1777 C C . MET A 1 236 ? 15.042 12.700 2.824 1.00 93.44 236 MET A C 1
ATOM 1779 O O . MET A 1 236 ? 15.447 11.594 2.472 1.00 93.44 236 MET A O 1
ATOM 1783 N N . GLU A 1 237 ? 15.500 13.836 2.309 1.00 93.69 237 GLU A N 1
ATOM 1784 C CA . GLU A 1 237 ? 16.573 13.898 1.321 1.00 93.69 237 GLU A CA 1
ATOM 1785 C C . GLU A 1 237 ? 17.857 13.237 1.847 1.00 93.69 237 GLU A C 1
ATOM 1787 O O . GLU A 1 237 ? 18.451 12.404 1.164 1.00 93.69 237 GLU A O 1
ATOM 1792 N N . SER A 1 238 ? 18.234 13.507 3.105 1.00 95.00 238 SER A N 1
ATOM 1793 C CA . SER A 1 238 ? 19.435 12.922 3.726 1.00 95.00 238 SER A CA 1
ATOM 1794 C C . SER A 1 238 ? 19.393 11.393 3.862 1.00 95.00 238 SER A C 1
ATOM 1796 O O . SER A 1 238 ? 20.434 10.742 3.941 1.00 95.00 238 SER A O 1
ATOM 1798 N N . GLN A 1 239 ? 18.191 10.813 3.874 1.00 95.56 239 GLN A N 1
ATOM 1799 C CA . GLN A 1 239 ? 17.949 9.375 3.997 1.00 95.56 239 GLN A CA 1
ATOM 1800 C C . GLN A 1 239 ? 17.677 8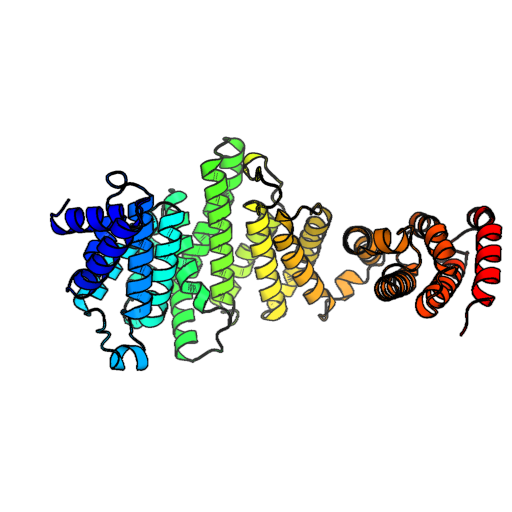.701 2.642 1.00 95.56 239 GLN A C 1
ATOM 1802 O O . GLN A 1 239 ? 17.520 7.477 2.579 1.00 95.56 239 GLN A O 1
ATOM 1807 N N . LEU A 1 240 ? 17.594 9.480 1.558 1.00 94.94 240 LEU A N 1
ATOM 1808 C CA . LEU A 1 240 ? 17.072 9.021 0.275 1.00 94.94 240 LEU A CA 1
ATOM 1809 C C . LEU A 1 240 ? 17.916 7.895 -0.331 1.00 94.94 240 LEU A C 1
ATOM 1811 O O . LEU A 1 240 ? 17.359 6.932 -0.849 1.00 94.94 240 LEU A O 1
ATOM 1815 N N . ASP A 1 241 ? 19.245 7.965 -0.205 1.00 96.69 241 ASP A N 1
ATOM 1816 C CA . ASP A 1 241 ? 20.156 6.928 -0.709 1.00 96.69 241 ASP A CA 1
ATOM 1817 C C . ASP A 1 241 ? 19.867 5.550 -0.091 1.00 96.69 241 ASP A C 1
ATOM 1819 O O . ASP A 1 241 ? 19.836 4.543 -0.802 1.00 96.69 241 ASP A O 1
ATOM 1823 N N . THR A 1 242 ? 19.599 5.489 1.218 1.00 97.88 242 THR A N 1
ATOM 1824 C CA . THR A 1 242 ? 19.275 4.227 1.901 1.00 97.88 242 THR A CA 1
ATOM 1825 C C . THR A 1 242 ? 17.916 3.693 1.457 1.00 97.88 242 THR A C 1
ATOM 1827 O O . THR A 1 242 ? 17.806 2.516 1.120 1.00 97.88 242 THR A O 1
ATOM 1830 N N . TRP A 1 243 ? 16.893 4.552 1.389 1.00 97.69 243 TRP A N 1
ATOM 1831 C CA . TRP A 1 243 ? 15.562 4.160 0.913 1.00 97.69 243 TRP A CA 1
ATOM 1832 C C . TRP A 1 243 ? 15.594 3.621 -0.519 1.00 97.69 243 TRP A C 1
ATOM 1834 O O . TRP A 1 243 ? 15.002 2.578 -0.797 1.00 97.69 243 TRP A O 1
ATOM 1844 N N . MET A 1 244 ? 16.311 4.293 -1.421 1.00 97.19 244 MET A N 1
ATOM 1845 C CA . MET A 1 244 ? 16.417 3.872 -2.818 1.00 97.19 244 MET A CA 1
ATOM 1846 C C . MET A 1 244 ? 17.198 2.563 -2.967 1.00 97.19 244 MET A C 1
ATOM 1848 O O . MET A 1 244 ? 16.811 1.717 -3.774 1.00 97.19 244 MET A O 1
ATOM 1852 N N . GLY A 1 245 ? 18.234 2.343 -2.150 1.00 97.56 245 GLY A N 1
ATOM 1853 C CA . GLY A 1 245 ? 18.934 1.057 -2.087 1.00 97.56 245 GLY A CA 1
ATOM 1854 C C . GLY A 1 245 ? 18.015 -0.101 -1.678 1.00 97.56 245 GLY A C 1
ATOM 1855 O O . GLY A 1 245 ? 18.004 -1.146 -2.329 1.00 97.56 245 GLY A O 1
ATOM 1856 N N . GLU A 1 246 ? 17.189 0.101 -0.649 1.00 98.19 246 GLU A N 1
ATOM 1857 C CA . GLU A 1 246 ? 16.203 -0.890 -0.195 1.00 98.19 246 GLU A CA 1
ATOM 1858 C C . GLU A 1 246 ? 15.111 -1.136 -1.251 1.00 98.19 246 GLU A C 1
ATOM 1860 O O . GLU A 1 246 ? 14.777 -2.281 -1.551 1.00 98.19 246 GLU A O 1
ATOM 1865 N N . PHE A 1 247 ? 14.598 -0.080 -1.890 1.00 98.31 247 PHE A N 1
ATOM 1866 C CA . PHE A 1 247 ? 13.610 -0.184 -2.969 1.00 98.31 247 PHE A CA 1
ATOM 1867 C C . PHE A 1 247 ? 14.120 -0.974 -4.172 1.00 98.31 247 PHE A C 1
ATOM 1869 O O . PHE A 1 247 ? 13.400 -1.844 -4.667 1.00 98.31 247 PHE A O 1
ATOM 1876 N N . HIS A 1 248 ? 15.353 -0.717 -4.611 1.00 96.50 248 HIS A N 1
ATOM 1877 C CA . HIS A 1 248 ? 16.008 -1.519 -5.642 1.00 96.50 248 HIS A CA 1
ATOM 1878 C C . HIS A 1 248 ? 16.058 -2.999 -5.228 1.00 96.50 248 HIS A C 1
ATOM 1880 O O . HIS A 1 248 ? 15.606 -3.875 -5.970 1.00 96.50 248 HIS A O 1
ATOM 1886 N N . GLY A 1 249 ? 16.499 -3.272 -3.993 1.00 95.38 249 GLY A N 1
ATOM 1887 C CA . GLY A 1 249 ? 16.516 -4.619 -3.422 1.00 95.38 249 GLY A CA 1
ATOM 1888 C C . GLY A 1 249 ? 15.146 -5.304 -3.459 1.00 95.38 249 GLY A C 1
ATOM 1889 O O . GLY A 1 249 ? 15.053 -6.466 -3.850 1.00 95.38 249 GLY A O 1
ATOM 1890 N N . PHE A 1 250 ? 14.068 -4.587 -3.128 1.00 96.44 250 PHE A N 1
ATOM 1891 C CA . PHE A 1 250 ? 12.704 -5.126 -3.141 1.00 96.44 250 PHE A CA 1
ATOM 1892 C C . PHE A 1 250 ? 12.188 -5.455 -4.543 1.00 96.44 250 PHE A C 1
ATOM 1894 O O . PHE A 1 250 ? 11.497 -6.462 -4.712 1.00 96.44 250 PHE A O 1
ATOM 1901 N N . LEU A 1 251 ? 12.512 -4.640 -5.552 1.00 94.06 251 LEU A N 1
ATOM 1902 C CA . LEU A 1 251 ? 12.153 -4.935 -6.943 1.00 94.06 251 LEU A CA 1
ATOM 1903 C C . LEU A 1 251 ? 12.900 -6.173 -7.459 1.00 94.06 251 LEU A C 1
ATOM 1905 O O . LEU A 1 251 ? 12.301 -6.994 -8.159 1.00 94.06 251 LEU A O 1
ATOM 1909 N N . ALA A 1 252 ? 14.155 -6.348 -7.034 1.00 91.25 252 ALA A N 1
ATOM 1910 C CA . ALA A 1 252 ?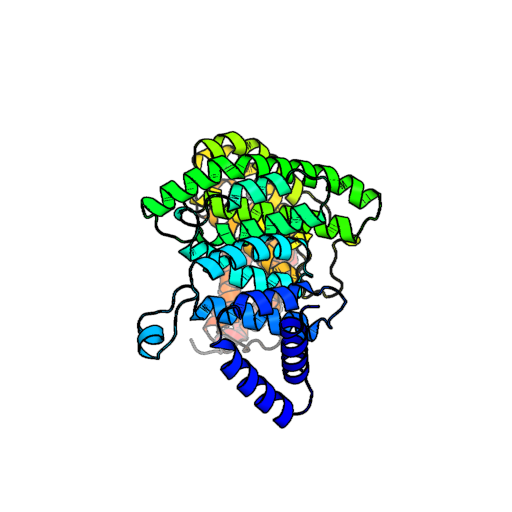 15.003 -7.487 -7.374 1.00 91.25 252 ALA A CA 1
ATOM 1911 C C . ALA A 1 252 ? 14.680 -8.782 -6.600 1.00 91.25 252 ALA A C 1
ATOM 1913 O O . ALA A 1 252 ? 15.209 -9.844 -6.939 1.00 91.25 252 ALA A O 1
ATOM 1914 N N . LEU A 1 253 ? 13.814 -8.740 -5.576 1.00 89.75 253 LEU A N 1
ATOM 1915 C CA . LEU A 1 253 ? 13.403 -9.945 -4.849 1.00 89.75 253 LEU A CA 1
ATOM 1916 C C . LEU A 1 253 ? 12.712 -10.937 -5.793 1.00 89.75 253 LEU A C 1
ATOM 1918 O O . LEU A 1 253 ? 11.697 -10.626 -6.427 1.00 89.75 253 LEU A O 1
ATOM 1922 N N . ALA A 1 254 ? 13.259 -12.151 -5.845 1.00 83.19 254 ALA A N 1
ATOM 1923 C CA . ALA A 1 254 ? 12.699 -13.253 -6.611 1.00 83.19 254 ALA A CA 1
ATOM 1924 C C . ALA A 1 254 ? 11.402 -13.778 -5.981 1.00 83.19 254 ALA A C 1
ATOM 1926 O O . ALA A 1 254 ? 11.223 -13.746 -4.758 1.00 83.19 254 ALA A O 1
ATOM 1927 N N . ASP A 1 255 ? 10.520 -14.316 -6.821 1.00 80.62 255 ASP A N 1
ATOM 1928 C CA . ASP A 1 255 ? 9.293 -14.950 -6.357 1.00 80.62 255 ASP A CA 1
ATOM 1929 C C . ASP A 1 255 ? 9.613 -16.186 -5.512 1.00 80.62 255 ASP A C 1
ATOM 1931 O O . ASP A 1 255 ? 10.319 -17.103 -5.935 1.00 80.62 255 ASP A O 1
ATOM 1935 N N . ALA A 1 256 ? 9.065 -16.221 -4.299 1.00 82.56 256 ALA A N 1
ATOM 1936 C CA . ALA A 1 256 ? 9.168 -17.363 -3.405 1.00 82.56 256 ALA A CA 1
ATOM 1937 C C . ALA A 1 256 ? 7.817 -18.092 -3.346 1.00 82.56 256 ALA A C 1
ATOM 1939 O O . ALA A 1 256 ? 6.797 -17.437 -3.120 1.00 82.56 256 ALA A O 1
ATOM 1940 N N . PRO A 1 257 ? 7.769 -19.438 -3.426 1.00 82.31 257 PRO A N 1
ATOM 1941 C CA . PRO A 1 257 ? 6.517 -20.191 -3.284 1.00 82.31 257 PRO A CA 1
ATOM 1942 C C . PRO A 1 257 ? 5.753 -19.876 -1.989 1.00 82.31 257 PRO A C 1
ATOM 1944 O O . PRO A 1 257 ? 4.528 -19.881 -1.968 1.00 82.31 257 PRO A O 1
ATOM 1947 N N . ALA A 1 258 ? 6.474 -19.540 -0.914 1.00 84.25 258 ALA A N 1
ATOM 1948 C CA . ALA A 1 258 ? 5.906 -19.128 0.370 1.00 84.25 258 ALA A CA 1
ATOM 1949 C C . ALA A 1 258 ? 5.123 -17.797 0.316 1.00 84.25 258 ALA A C 1
ATOM 1951 O O . ALA A 1 258 ? 4.286 -17.539 1.184 1.00 84.25 258 ALA A O 1
ATOM 1952 N N . LEU A 1 259 ? 5.390 -16.959 -0.687 1.00 86.19 259 LEU A N 1
ATOM 1953 C CA . LEU A 1 259 ? 4.744 -15.665 -0.913 1.00 86.19 259 LEU A CA 1
ATOM 1954 C C . LEU A 1 259 ? 3.670 -15.724 -2.003 1.00 86.19 259 LEU A C 1
ATOM 1956 O O . LEU A 1 259 ? 2.973 -14.737 -2.200 1.00 86.19 259 LEU A O 1
ATOM 1960 N N . ALA A 1 260 ? 3.508 -16.855 -2.688 1.00 85.38 260 ALA A N 1
ATOM 1961 C CA . ALA A 1 260 ? 2.456 -17.009 -3.679 1.00 85.38 260 ALA A CA 1
ATOM 1962 C C . ALA A 1 260 ? 1.073 -17.070 -3.011 1.00 85.38 260 ALA A C 1
ATOM 1964 O O . ALA A 1 260 ? 0.913 -17.602 -1.901 1.00 85.38 260 ALA A O 1
ATOM 1965 N N . GLU A 1 261 ? 0.069 -16.548 -3.713 1.00 86.12 261 GLU A N 1
ATOM 1966 C CA . GLU A 1 261 ? -1.335 -16.795 -3.397 1.00 86.12 261 GLU A CA 1
ATOM 1967 C C . GLU A 1 261 ? -1.846 -18.023 -4.146 1.00 86.12 261 GLU A C 1
ATOM 1969 O O . GLU A 1 261 ? -1.449 -18.300 -5.279 1.00 86.12 261 GLU A O 1
ATOM 1974 N N . LYS A 1 262 ? -2.730 -18.784 -3.490 1.00 81.50 262 LYS A N 1
ATOM 1975 C CA . LYS A 1 262 ? -3.392 -19.940 -4.120 1.00 81.50 262 LYS A CA 1
ATOM 1976 C C . LYS A 1 262 ? -4.431 -19.499 -5.149 1.00 81.50 262 LYS A C 1
ATOM 1978 O O . LYS A 1 262 ? -4.659 -20.196 -6.133 1.00 81.50 262 LYS A O 1
ATOM 1983 N N . ASP A 1 263 ? -5.070 -18.369 -4.880 1.00 83.19 263 ASP A N 1
ATOM 1984 C CA . ASP A 1 263 ? -6.070 -17.755 -5.736 1.00 83.19 263 ASP A CA 1
ATOM 1985 C C . ASP A 1 263 ? -5.375 -16.793 -6.718 1.00 83.19 263 ASP A C 1
ATOM 1987 O O . ASP A 1 263 ? -4.798 -15.799 -6.275 1.00 83.19 263 ASP A O 1
ATOM 1991 N N . PRO A 1 264 ? -5.419 -17.048 -8.040 1.00 76.50 264 PRO A N 1
ATOM 1992 C CA . PRO A 1 264 ? -4.757 -16.210 -9.041 1.00 76.50 264 PRO A CA 1
ATOM 1993 C C . PRO A 1 264 ? -5.369 -14.805 -9.179 1.00 76.50 264 PRO A C 1
ATOM 1995 O O . PRO A 1 264 ? -4.811 -13.970 -9.895 1.00 76.50 264 PRO A O 1
ATOM 1998 N N . THR A 1 265 ? -6.518 -14.545 -8.547 1.00 80.31 265 THR A N 1
ATOM 1999 C CA . THR A 1 265 ? -7.153 -13.220 -8.495 1.00 80.31 265 THR A CA 1
ATOM 2000 C C . THR A 1 265 ? -6.666 -12.377 -7.318 1.00 80.31 265 THR A C 1
ATOM 2002 O O . THR A 1 265 ? -6.852 -11.162 -7.323 1.00 80.31 265 THR A O 1
ATOM 2005 N N . GLN A 1 266 ? -6.027 -12.989 -6.316 1.00 83.06 266 GLN A N 1
ATOM 2006 C CA . GLN A 1 266 ? -5.536 -12.276 -5.141 1.00 83.06 266 GLN A CA 1
ATOM 2007 C C . GLN A 1 266 ? -4.132 -11.720 -5.376 1.00 83.06 266 GLN A C 1
ATOM 2009 O O . GLN A 1 266 ? -3.273 -12.371 -5.970 1.00 83.06 266 GLN A O 1
ATOM 2014 N N . GLU A 1 267 ? -3.906 -10.503 -4.885 1.00 87.94 267 GLU A N 1
ATOM 2015 C CA . GLU A 1 267 ? -2.601 -9.845 -4.929 1.00 87.94 267 GLU A CA 1
ATOM 2016 C C . GLU A 1 267 ? -1.635 -10.548 -3.968 1.00 87.94 267 GLU A C 1
ATOM 2018 O O . GLU A 1 267 ? -1.870 -10.585 -2.757 1.00 87.94 267 GLU A O 1
ATOM 2023 N N . ALA A 1 268 ? -0.521 -11.063 -4.492 1.00 91.12 268 ALA A N 1
ATOM 2024 C CA . ALA A 1 268 ? 0.508 -11.647 -3.647 1.00 91.12 268 ALA A CA 1
ATOM 2025 C C . ALA A 1 268 ? 1.188 -10.571 -2.779 1.00 91.12 268 ALA A C 1
ATOM 2027 O O . ALA A 1 268 ? 1.405 -9.445 -3.239 1.00 91.12 268 ALA A O 1
ATOM 2028 N N . PRO A 1 269 ? 1.611 -10.891 -1.539 1.00 92.56 269 PRO A N 1
ATOM 2029 C CA . PRO A 1 269 ? 2.312 -9.941 -0.677 1.00 92.56 269 PRO A CA 1
ATOM 2030 C C . PRO A 1 269 ? 3.514 -9.258 -1.345 1.00 92.56 269 PRO A C 1
ATOM 2032 O O . PRO A 1 269 ? 3.724 -8.061 -1.142 1.00 92.56 269 PRO A O 1
ATOM 2035 N N . LEU A 1 270 ? 4.281 -10.003 -2.152 1.00 93.44 270 LEU A N 1
ATOM 2036 C CA . LEU A 1 270 ? 5.435 -9.473 -2.879 1.00 93.44 270 LEU A CA 1
ATOM 2037 C C . LEU A 1 270 ? 5.020 -8.508 -3.996 1.00 93.44 270 LEU A C 1
ATOM 2039 O O . LEU A 1 270 ? 5.606 -7.432 -4.103 1.00 93.44 270 LEU A O 1
ATOM 2043 N N . ASP A 1 271 ? 3.982 -8.844 -4.767 1.00 92.62 271 ASP A N 1
ATOM 2044 C CA . ASP A 1 271 ? 3.432 -7.958 -5.800 1.00 92.62 271 ASP A CA 1
ATOM 2045 C C . ASP A 1 271 ? 2.964 -6.638 -5.176 1.00 92.62 271 ASP A C 1
ATOM 2047 O O . ASP A 1 271 ? 3.309 -5.556 -5.649 1.00 92.62 271 ASP A O 1
ATOM 2051 N N . GLY A 1 272 ? 2.270 -6.712 -4.036 1.00 94.38 272 GLY A N 1
ATOM 2052 C CA . GLY A 1 272 ? 1.824 -5.535 -3.297 1.00 94.38 272 GLY A CA 1
ATOM 2053 C C . GLY A 1 272 ? 2.964 -4.672 -2.736 1.00 94.38 272 GLY A C 1
ATOM 2054 O O . GLY A 1 272 ? 2.803 -3.451 -2.627 1.00 94.38 272 GLY A O 1
ATOM 2055 N N . LEU A 1 273 ? 4.105 -5.272 -2.369 1.00 97.25 273 LEU A N 1
ATOM 2056 C CA . LEU A 1 273 ? 5.323 -4.549 -1.979 1.00 97.25 273 LEU A CA 1
ATOM 2057 C C . LEU A 1 273 ? 5.944 -3.845 -3.190 1.00 97.25 273 LEU A C 1
ATOM 2059 O O . LEU A 1 273 ? 6.167 -2.636 -3.135 1.00 97.25 273 LEU A O 1
ATOM 2063 N N . LYS A 1 274 ? 6.162 -4.566 -4.295 1.00 96.38 274 LYS A N 1
ATOM 2064 C CA . LYS A 1 274 ? 6.732 -4.001 -5.526 1.00 96.38 274 LYS A CA 1
ATOM 2065 C C . LYS A 1 274 ? 5.853 -2.878 -6.089 1.00 96.38 274 LYS A C 1
ATOM 2067 O O . LYS A 1 274 ? 6.369 -1.830 -6.461 1.00 96.38 274 LYS A O 1
ATOM 2072 N N . ALA A 1 275 ? 4.528 -3.019 -6.027 1.00 95.56 275 ALA A N 1
ATOM 2073 C CA . ALA A 1 275 ? 3.585 -1.972 -6.422 1.00 95.56 275 ALA A CA 1
ATOM 2074 C C . ALA A 1 275 ? 3.719 -0.714 -5.546 1.00 95.56 275 ALA A C 1
ATOM 2076 O O . ALA A 1 275 ? 3.662 0.409 -6.050 1.00 95.56 275 ALA A O 1
ATOM 2077 N N . ALA A 1 276 ? 3.934 -0.886 -4.235 1.00 97.62 276 ALA A N 1
ATOM 2078 C CA . ALA A 1 276 ? 4.187 0.230 -3.327 1.00 97.62 276 ALA A CA 1
ATOM 2079 C C . ALA A 1 276 ? 5.526 0.923 -3.627 1.00 97.62 276 ALA A C 1
ATOM 2081 O O . ALA A 1 276 ? 5.596 2.148 -3.542 1.00 97.62 276 ALA A O 1
ATOM 2082 N N . VAL A 1 277 ? 6.566 0.178 -4.013 1.00 98.25 277 VAL A N 1
ATOM 2083 C CA . VAL A 1 277 ? 7.837 0.758 -4.478 1.00 98.25 277 VAL A CA 1
ATOM 2084 C C . VAL A 1 277 ? 7.624 1.559 -5.763 1.00 98.25 277 VAL A C 1
ATOM 2086 O O . VAL A 1 277 ? 7.995 2.729 -5.797 1.00 98.25 277 VAL A O 1
ATOM 2089 N N . CYS A 1 278 ? 6.940 0.995 -6.768 1.00 96.69 278 CYS A N 1
ATOM 2090 C CA . CYS A 1 278 ? 6.605 1.697 -8.014 1.00 96.69 278 CYS A CA 1
ATOM 2091 C C . CYS A 1 278 ? 5.840 3.009 -7.766 1.00 96.69 278 CYS A C 1
ATOM 2093 O O . CYS A 1 278 ? 6.115 4.025 -8.402 1.00 96.69 278 CYS A O 1
ATOM 2095 N N . ALA A 1 279 ? 4.902 3.015 -6.814 1.00 96.44 279 ALA A N 1
ATOM 2096 C CA . ALA A 1 279 ? 4.182 4.228 -6.435 1.00 96.44 279 ALA A CA 1
ATOM 2097 C C . ALA A 1 279 ? 5.098 5.290 -5.798 1.00 96.44 279 ALA A C 1
ATOM 2099 O O . ALA A 1 279 ? 4.921 6.477 -6.066 1.00 96.44 279 ALA A O 1
ATOM 2100 N N . ASN A 1 280 ? 6.076 4.879 -4.985 1.00 97.38 280 ASN A N 1
ATOM 2101 C CA . ASN A 1 280 ? 7.041 5.792 -4.372 1.00 97.38 280 ASN A CA 1
ATOM 2102 C C . ASN A 1 280 ? 7.978 6.417 -5.403 1.00 97.38 280 ASN A C 1
ATOM 2104 O O . ASN A 1 280 ? 8.088 7.634 -5.456 1.00 97.38 280 ASN A O 1
ATOM 2108 N N . ILE A 1 281 ? 8.603 5.619 -6.266 1.00 97.31 281 ILE A N 1
ATOM 2109 C CA . ILE A 1 281 ? 9.495 6.162 -7.304 1.00 97.31 281 ILE A CA 1
ATOM 2110 C C . ILE A 1 281 ? 8.740 7.068 -8.290 1.00 97.31 281 ILE A C 1
ATOM 2112 O O . ILE A 1 281 ? 9.285 8.068 -8.744 1.00 97.31 281 ILE A O 1
ATOM 2116 N N . ASN A 1 282 ? 7.459 6.787 -8.566 1.00 95.06 282 ASN A N 1
ATOM 2117 C CA . ASN A 1 282 ? 6.622 7.684 -9.361 1.00 95.06 282 ASN A CA 1
ATOM 2118 C C . ASN A 1 282 ? 6.343 9.007 -8.644 1.00 95.06 282 ASN A C 1
ATOM 2120 O O . ASN A 1 282 ? 6.364 10.044 -9.293 1.00 95.06 282 ASN A O 1
ATOM 2124 N N . LEU A 1 283 ? 6.089 8.984 -7.332 1.00 94.12 283 LEU A N 1
ATOM 2125 C CA . LEU A 1 283 ? 5.926 10.211 -6.551 1.00 94.12 283 LEU A CA 1
ATOM 2126 C C . LEU A 1 283 ? 7.177 11.089 -6.660 1.00 94.12 283 LEU A C 1
ATOM 2128 O O . LEU A 1 283 ? 7.057 12.264 -6.973 1.00 94.12 283 LEU A O 1
ATOM 2132 N N . PHE A 1 284 ? 8.365 10.514 -6.467 1.00 93.75 284 PHE A N 1
ATOM 2133 C CA . PHE A 1 284 ? 9.627 11.254 -6.547 1.00 93.75 284 PHE A CA 1
ATOM 2134 C C . PHE A 1 284 ? 9.904 11.801 -7.946 1.00 93.75 284 PHE A C 1
ATOM 2136 O O . PHE A 1 284 ? 10.321 12.944 -8.075 1.00 93.75 284 PHE A O 1
ATOM 2143 N N . MET A 1 285 ? 9.575 11.043 -8.991 1.00 93.19 285 MET A N 1
ATOM 2144 C CA . MET A 1 285 ? 9.612 11.553 -10.361 1.00 93.19 285 MET A CA 1
ATOM 2145 C C . MET A 1 285 ? 8.649 12.741 -10.577 1.00 93.19 285 MET A C 1
ATOM 2147 O O . MET A 1 285 ? 8.937 13.612 -11.387 1.00 93.19 285 MET A O 1
ATOM 2151 N N . GLU A 1 286 ? 7.508 12.791 -9.879 1.00 90.50 286 GLU A N 1
ATOM 2152 C CA . GLU A 1 286 ? 6.528 13.885 -9.995 1.00 90.50 286 GLU A CA 1
ATOM 2153 C C . GLU A 1 286 ? 6.892 15.125 -9.149 1.00 90.50 286 GLU A C 1
ATOM 2155 O O . GLU A 1 286 ? 6.570 16.236 -9.566 1.00 90.50 286 GLU A O 1
ATOM 2160 N N . ILE A 1 287 ? 7.519 14.963 -7.972 1.00 89.00 287 ILE A N 1
ATOM 2161 C CA . ILE A 1 287 ? 7.693 16.060 -6.990 1.00 89.00 287 ILE A CA 1
ATOM 2162 C C . ILE A 1 287 ? 9.146 16.442 -6.666 1.00 89.00 287 ILE A C 1
ATOM 2164 O O . ILE A 1 287 ? 9.357 17.502 -6.086 1.00 89.00 287 ILE A O 1
ATOM 2168 N N . ALA A 1 288 ? 10.123 15.586 -6.972 1.00 89.62 288 ALA A N 1
ATOM 2169 C CA . ALA A 1 288 ? 11.532 15.725 -6.579 1.00 89.62 288 ALA A CA 1
ATOM 2170 C C . ALA A 1 288 ? 12.454 15.117 -7.657 1.00 89.62 288 ALA A C 1
ATOM 2172 O O . ALA A 1 288 ? 13.259 14.217 -7.401 1.00 89.62 288 ALA A O 1
ATOM 2173 N N . GLU A 1 289 ? 12.251 15.549 -8.908 1.00 91.50 289 GLU A N 1
ATOM 2174 C CA . GLU A 1 289 ? 12.939 15.009 -10.088 1.00 91.50 289 GLU A CA 1
ATOM 2175 C C . GLU A 1 289 ? 14.463 15.175 -10.001 1.00 91.50 289 GLU A C 1
ATOM 2177 O O . GLU A 1 289 ? 15.193 14.243 -10.340 1.00 91.50 289 GLU A O 1
ATOM 2182 N N . GLU A 1 290 ? 14.950 16.322 -9.519 1.00 91.12 290 GLU A N 1
ATOM 2183 C CA . GLU A 1 290 ? 16.384 16.635 -9.469 1.00 91.12 290 GLU A CA 1
ATOM 2184 C C . GLU A 1 290 ? 17.143 15.681 -8.539 1.00 91.12 290 GLU A C 1
ATOM 2186 O O . GLU A 1 290 ? 18.159 15.095 -8.924 1.00 91.12 290 GLU A O 1
ATOM 2191 N N . GLU A 1 291 ? 16.619 15.459 -7.335 1.00 92.44 291 GLU A N 1
ATOM 2192 C CA . GLU A 1 291 ? 17.198 14.561 -6.340 1.00 92.44 291 GLU A CA 1
ATOM 2193 C C . GLU A 1 291 ? 17.053 13.092 -6.758 1.00 92.44 291 GLU A C 1
ATOM 2195 O O . GLU A 1 291 ? 17.923 12.260 -6.469 1.00 92.44 291 GLU A O 1
ATOM 2200 N N . PHE A 1 292 ? 15.967 12.759 -7.466 1.00 93.88 292 PHE A N 1
ATOM 2201 C CA . PHE A 1 292 ? 15.695 11.406 -7.945 1.00 93.88 292 PHE A CA 1
ATOM 2202 C C . PHE A 1 292 ? 16.498 11.024 -9.200 1.00 93.88 292 PHE A C 1
ATOM 2204 O O . PHE A 1 292 ? 16.754 9.836 -9.427 1.00 93.88 292 PHE A O 1
ATOM 2211 N N . ALA A 1 293 ? 16.955 11.999 -9.993 1.00 91.12 293 ALA A N 1
ATOM 2212 C CA . ALA A 1 293 ? 17.601 11.782 -11.289 1.00 91.12 293 ALA A CA 1
ATOM 2213 C C . ALA A 1 293 ? 18.783 10.797 -11.237 1.00 91.12 293 ALA A C 1
ATOM 2215 O O . ALA A 1 293 ? 18.953 9.987 -12.152 1.00 91.12 293 ALA A O 1
ATOM 2216 N N . LYS A 1 294 ? 19.567 10.796 -10.147 1.00 93.81 294 LYS A N 1
ATOM 2217 C CA . LYS A 1 294 ? 20.715 9.882 -9.974 1.00 93.81 294 LYS A CA 1
ATOM 2218 C C . LYS A 1 294 ? 20.330 8.399 -9.881 1.00 93.81 294 LYS A C 1
ATOM 2220 O O . LYS A 1 294 ? 21.165 7.545 -10.161 1.00 93.81 294 LYS A O 1
ATOM 2225 N N . PHE A 1 295 ? 19.087 8.083 -9.516 1.00 94.69 295 PHE A N 1
ATOM 2226 C CA . PHE A 1 295 ? 18.586 6.706 -9.409 1.00 94.69 295 PHE A CA 1
ATOM 2227 C C . PHE A 1 295 ? 17.745 6.274 -10.613 1.00 94.69 295 PHE A C 1
ATOM 2229 O O . PHE A 1 295 ? 17.446 5.088 -10.775 1.00 94.69 295 PHE A O 1
ATOM 2236 N N . LEU A 1 296 ? 17.339 7.235 -11.445 1.00 91.25 296 LEU A N 1
ATOM 2237 C CA . LEU A 1 296 ? 16.296 7.055 -12.446 1.00 91.25 296 LEU A CA 1
ATOM 2238 C C . LEU A 1 296 ? 16.609 5.924 -13.431 1.00 91.25 296 LEU A C 1
ATOM 2240 O O . LEU A 1 296 ? 15.750 5.085 -13.689 1.00 91.25 296 LEU A O 1
ATOM 2244 N N . GLN A 1 297 ? 17.838 5.864 -13.949 1.00 88.75 297 GLN A N 1
ATOM 2245 C CA . GLN A 1 297 ? 18.230 4.841 -14.923 1.00 88.75 297 GLN A CA 1
ATOM 2246 C C . GLN A 1 297 ? 18.100 3.417 -14.356 1.00 88.75 297 GLN A C 1
ATOM 2248 O O . GLN A 1 297 ? 17.605 2.517 -15.042 1.00 88.75 297 GLN A O 1
ATOM 2253 N N . THR A 1 298 ? 18.498 3.221 -13.097 1.00 91.62 298 THR A N 1
ATOM 2254 C CA . THR A 1 298 ? 18.379 1.934 -12.401 1.00 91.62 298 THR A CA 1
ATOM 2255 C C . THR A 1 298 ? 16.914 1.537 -12.266 1.00 91.62 298 THR A C 1
ATOM 2257 O O . THR A 1 298 ? 16.528 0.462 -12.716 1.00 91.62 298 THR A O 1
ATOM 2260 N N . PHE A 1 299 ? 16.063 2.432 -11.758 1.00 94.44 299 PHE A N 1
ATOM 2261 C CA . PHE A 1 299 ? 14.647 2.119 -11.555 1.00 94.44 299 PHE A CA 1
ATOM 2262 C C . PHE A 1 299 ? 13.863 1.937 -12.853 1.00 94.44 299 PHE A C 1
ATOM 2264 O O . PHE A 1 299 ? 12.959 1.105 -12.899 1.00 94.44 299 PHE A O 1
ATOM 2271 N N . VAL A 1 300 ? 14.205 2.659 -13.924 1.00 89.12 300 VAL A N 1
ATOM 2272 C CA . VAL A 1 300 ? 13.634 2.395 -15.254 1.00 89.12 300 VAL A CA 1
ATOM 2273 C C . VAL A 1 300 ? 13.945 0.961 -15.676 1.00 89.12 300 VAL A C 1
ATOM 2275 O O . VAL A 1 300 ? 13.041 0.259 -16.119 1.00 89.12 300 VAL A O 1
ATOM 2278 N N . THR A 1 301 ? 15.179 0.499 -15.466 1.00 87.62 301 THR A N 1
ATOM 2279 C CA . THR A 1 301 ? 15.607 -0.870 -15.793 1.00 87.62 301 THR A CA 1
ATOM 2280 C C . THR A 1 301 ? 14.920 -1.920 -14.910 1.00 87.62 301 THR A C 1
ATOM 2282 O O . THR A 1 301 ? 14.425 -2.927 -15.416 1.00 87.62 301 THR A O 1
ATOM 2285 N N . ASP A 1 302 ? 14.815 -1.683 -13.603 1.00 90.69 302 ASP A N 1
ATOM 2286 C CA . ASP A 1 302 ? 14.165 -2.619 -12.676 1.00 90.69 302 ASP A CA 1
ATOM 2287 C C . ASP A 1 302 ? 12.670 -2.771 -12.969 1.00 90.69 302 ASP A C 1
ATOM 2289 O O . ASP A 1 302 ? 12.152 -3.885 -13.074 1.00 90.69 302 ASP A O 1
ATOM 2293 N N . VAL A 1 303 ? 11.964 -1.648 -13.138 1.00 89.31 303 VAL A N 1
ATOM 2294 C CA . VAL A 1 303 ? 10.527 -1.642 -13.449 1.00 89.31 303 VAL A CA 1
ATOM 2295 C C . VAL A 1 303 ? 10.270 -2.222 -14.837 1.00 89.31 303 VAL A C 1
ATOM 2297 O O . VAL A 1 303 ? 9.249 -2.876 -15.060 1.00 89.31 303 VAL A O 1
ATOM 2300 N N . TRP A 1 304 ? 11.214 -2.037 -15.759 1.00 82.50 304 TRP A N 1
ATOM 2301 C CA . TRP A 1 304 ? 11.189 -2.670 -17.066 1.00 82.50 304 TRP A CA 1
ATOM 2302 C C . TRP A 1 304 ? 11.221 -4.198 -16.957 1.00 82.50 304 TRP A C 1
ATOM 2304 O O . TRP A 1 304 ? 10.294 -4.872 -17.417 1.00 82.50 304 TRP A O 1
ATOM 2314 N N . HIS A 1 305 ? 12.233 -4.752 -16.285 1.00 84.00 305 HIS A N 1
ATOM 2315 C CA . HIS A 1 305 ? 12.331 -6.195 -16.055 1.00 84.00 305 HIS A CA 1
ATOM 2316 C C . HIS A 1 305 ? 11.107 -6.741 -15.320 1.00 84.00 305 HIS A C 1
ATOM 2318 O O . HIS A 1 305 ? 10.566 -7.783 -15.703 1.00 84.00 305 HIS A O 1
ATOM 2324 N N . LEU A 1 306 ? 10.609 -5.997 -14.335 1.00 85.88 306 LEU A N 1
ATOM 2325 C CA . LEU A 1 306 ? 9.398 -6.338 -13.609 1.00 85.88 306 LEU A CA 1
ATOM 2326 C C . LEU A 1 306 ? 8.190 -6.482 -14.543 1.00 85.88 306 LEU A C 1
ATOM 2328 O O . LEU A 1 306 ? 7.553 -7.532 -14.530 1.00 85.88 306 LEU A O 1
ATOM 2332 N N . LEU A 1 307 ? 7.898 -5.495 -15.395 1.00 79.69 307 LEU A N 1
ATOM 2333 C CA . LEU A 1 307 ? 6.756 -5.564 -16.318 1.00 79.69 307 LEU A CA 1
ATOM 2334 C C . LEU A 1 307 ? 6.864 -6.721 -17.309 1.00 79.69 307 LEU A C 1
ATOM 2336 O O . LEU A 1 307 ? 5.850 -7.334 -17.627 1.00 79.69 307 LEU A O 1
ATOM 2340 N N . THR A 1 308 ? 8.075 -7.061 -17.758 1.00 77.19 308 THR A N 1
ATOM 2341 C CA . THR A 1 308 ? 8.271 -8.233 -18.628 1.00 77.19 308 THR A CA 1
ATOM 2342 C C . THR A 1 308 ? 8.034 -9.567 -17.912 1.00 77.19 308 THR A C 1
ATOM 2344 O O . THR A 1 308 ? 7.744 -10.565 -18.567 1.00 77.19 308 THR A O 1
ATOM 2347 N N . SER A 1 309 ? 8.136 -9.591 -16.579 1.00 76.75 309 SER A N 1
ATOM 2348 C CA . SER A 1 309 ? 7.888 -10.780 -15.752 1.00 76.75 309 SER A CA 1
ATOM 2349 C C . SER A 1 309 ? 6.429 -10.935 -15.310 1.00 76.75 309 SER A C 1
ATOM 2351 O O . SER A 1 309 ? 6.015 -12.039 -14.949 1.00 76.75 309 SER A O 1
ATOM 2353 N N . VAL A 1 310 ? 5.632 -9.861 -15.361 1.00 74.94 310 VAL A N 1
ATOM 2354 C CA . VAL A 1 310 ? 4.208 -9.901 -15.008 1.00 74.94 310 VAL A CA 1
ATOM 2355 C C . VAL A 1 310 ? 3.446 -10.685 -16.079 1.00 74.94 310 VAL A C 1
ATOM 2357 O O . VAL A 1 310 ? 3.116 -10.191 -17.154 1.00 74.94 310 VAL A O 1
ATOM 2360 N N . SER A 1 311 ? 3.170 -11.951 -15.777 1.00 58.47 311 SER A N 1
ATOM 2361 C CA . SER A 1 311 ? 2.243 -12.790 -16.536 1.00 58.47 311 SER A CA 1
ATOM 2362 C C . SER A 1 311 ? 0.823 -12.273 -16.309 1.00 58.47 311 SER A C 1
ATOM 2364 O O . SER A 1 311 ? 0.495 -12.056 -15.155 1.00 58.47 311 SER A O 1
ATOM 2366 N N . GLY A 1 312 ? -0.015 -12.097 -17.338 1.00 64.12 312 GLY A N 1
ATOM 2367 C CA . GLY A 1 312 ? -1.370 -11.501 -17.260 1.00 64.12 312 GLY A CA 1
ATOM 2368 C C . GLY A 1 312 ? -2.402 -12.201 -16.348 1.00 64.12 312 GLY A C 1
ATOM 2369 O O . GLY A 1 312 ? -3.476 -12.593 -16.798 1.00 64.12 312 GLY A O 1
ATOM 2370 N N . ARG A 1 313 ? -2.073 -12.384 -15.067 1.00 70.06 313 ARG A N 1
ATOM 2371 C CA . ARG A 1 313 ? -2.895 -12.875 -13.964 1.00 70.06 313 ARG A CA 1
ATOM 2372 C C . ARG A 1 313 ? -3.575 -11.670 -13.334 1.00 70.06 313 ARG A C 1
ATOM 2374 O O . ARG A 1 313 ? -2.906 -10.687 -13.029 1.00 70.06 313 ARG A O 1
ATOM 2381 N N . SER A 1 314 ? -4.868 -11.786 -13.051 1.00 73.12 314 SER A N 1
ATOM 2382 C CA . SER A 1 314 ? -5.641 -10.669 -12.491 1.00 73.12 314 SER A CA 1
ATOM 2383 C C . SER A 1 314 ? -5.099 -10.171 -11.139 1.00 73.12 314 SER A C 1
ATOM 2385 O O . SER A 1 314 ? -5.133 -8.975 -10.868 1.00 73.12 314 SER A O 1
ATOM 2387 N N . GLY A 1 315 ? -4.492 -11.041 -10.320 1.00 76.06 315 GLY A N 1
ATOM 2388 C CA . GLY A 1 315 ? -3.838 -10.627 -9.070 1.00 76.06 315 GLY A CA 1
ATOM 2389 C C . GLY A 1 315 ? -2.656 -9.657 -9.245 1.00 76.06 315 GLY A C 1
ATOM 2390 O O . GLY A 1 315 ? -2.283 -8.980 -8.290 1.00 76.06 315 GLY A O 1
ATOM 2391 N N . GLN A 1 316 ? -2.086 -9.545 -10.453 1.00 82.44 316 GLN A N 1
ATOM 2392 C CA . GLN A 1 316 ? -0.948 -8.668 -10.757 1.00 82.44 316 GLN A CA 1
ATOM 2393 C C . GLN A 1 316 ? -1.362 -7.345 -11.426 1.00 82.44 316 GLN A C 1
ATOM 2395 O O . GLN A 1 316 ? -0.500 -6.507 -11.700 1.00 82.44 316 GLN A O 1
ATOM 2400 N N . ASP A 1 317 ? -2.662 -7.105 -11.638 1.00 80.06 317 ASP A N 1
ATOM 2401 C CA . ASP A 1 317 ? -3.165 -5.890 -12.295 1.00 80.06 317 ASP A CA 1
ATOM 2402 C C . ASP A 1 317 ? -2.716 -4.620 -11.551 1.00 80.06 317 ASP A C 1
ATOM 2404 O O . ASP A 1 317 ? -2.279 -3.644 -12.163 1.00 80.06 317 ASP A O 1
ATOM 2408 N N . GLY A 1 318 ? -2.755 -4.643 -10.212 1.00 81.94 318 GLY A N 1
ATOM 2409 C CA . GLY A 1 318 ? -2.298 -3.536 -9.364 1.00 81.94 318 GLY A CA 1
ATOM 2410 C C . GLY A 1 318 ? -0.823 -3.182 -9.575 1.00 81.94 318 GLY A C 1
ATOM 2411 O O . GLY A 1 318 ? -0.469 -2.006 -9.699 1.00 81.94 318 GLY A O 1
ATOM 2412 N N . LEU A 1 319 ? 0.027 -4.205 -9.673 1.00 88.44 319 LEU A N 1
ATOM 2413 C CA . LEU A 1 319 ? 1.457 -4.064 -9.931 1.00 88.44 319 LEU A CA 1
ATOM 2414 C C . LEU A 1 319 ? 1.723 -3.534 -11.341 1.00 88.44 319 LEU A C 1
ATOM 2416 O O . LEU A 1 319 ? 2.463 -2.562 -11.502 1.00 88.44 319 LEU A O 1
ATOM 2420 N N . ALA A 1 320 ? 1.080 -4.133 -12.346 1.00 84.44 320 ALA A N 1
ATOM 2421 C CA . ALA A 1 320 ? 1.201 -3.720 -13.739 1.00 84.44 320 ALA A CA 1
ATOM 2422 C C . ALA A 1 320 ? 0.790 -2.254 -13.925 1.00 84.44 320 ALA A C 1
ATOM 2424 O O . ALA A 1 320 ? 1.497 -1.497 -14.593 1.00 84.44 320 ALA A O 1
ATOM 2425 N N . MET A 1 321 ? -0.305 -1.821 -13.288 1.00 83.44 321 MET A N 1
ATOM 2426 C CA . MET A 1 321 ? -0.751 -0.427 -13.313 1.00 83.44 321 MET A CA 1
ATOM 2427 C C . MET A 1 321 ? 0.269 0.521 -12.673 1.00 83.44 321 MET A C 1
ATOM 2429 O O . MET A 1 321 ? 0.587 1.554 -13.264 1.00 83.44 321 MET A O 1
ATOM 2433 N N . ALA A 1 322 ? 0.804 0.187 -11.494 1.00 86.88 322 ALA A N 1
ATOM 2434 C CA . ALA A 1 322 ? 1.783 1.029 -10.805 1.00 86.88 322 ALA A CA 1
ATOM 2435 C C . ALA A 1 322 ? 3.087 1.173 -11.611 1.00 86.88 322 ALA A C 1
ATOM 2437 O O . ALA A 1 322 ? 3.593 2.283 -11.787 1.00 86.88 322 ALA A O 1
ATOM 2438 N N . ALA A 1 323 ? 3.593 0.065 -12.150 1.00 87.31 323 ALA A N 1
ATOM 2439 C CA . ALA A 1 323 ? 4.792 0.037 -12.977 1.00 87.31 323 ALA A CA 1
ATOM 2440 C C . ALA A 1 323 ? 4.600 0.780 -14.313 1.00 87.31 323 ALA A C 1
ATOM 2442 O O . ALA A 1 323 ? 5.432 1.603 -14.698 1.00 87.31 323 ALA A O 1
ATOM 2443 N N . THR A 1 324 ? 3.467 0.562 -14.989 1.00 82.31 324 THR A N 1
ATOM 2444 C CA . THR A 1 324 ? 3.128 1.264 -16.239 1.00 82.31 324 THR A CA 1
ATOM 2445 C C . THR A 1 324 ? 2.990 2.765 -16.010 1.00 82.31 324 THR A C 1
ATOM 2447 O O . THR A 1 324 ? 3.450 3.554 -16.837 1.00 82.31 324 THR A O 1
ATOM 2450 N N . ARG A 1 325 ? 2.391 3.180 -14.884 1.00 85.06 325 ARG A N 1
ATOM 2451 C CA . ARG A 1 325 ? 2.283 4.596 -14.520 1.00 85.06 325 ARG A CA 1
ATOM 2452 C C . ARG A 1 325 ? 3.664 5.231 -14.385 1.00 85.06 325 ARG A C 1
ATOM 2454 O O . ARG A 1 325 ? 3.885 6.256 -15.016 1.00 85.06 325 ARG A O 1
ATOM 2461 N N . PHE A 1 326 ? 4.586 4.598 -13.658 1.00 89.44 326 PHE A N 1
ATOM 2462 C CA . PHE A 1 326 ? 5.957 5.096 -13.525 1.00 89.44 326 PHE A CA 1
ATOM 2463 C C . PHE A 1 326 ? 6.636 5.286 -14.886 1.00 89.44 326 PHE A C 1
ATOM 2465 O O . PHE A 1 326 ? 7.073 6.391 -15.200 1.00 89.44 326 PHE A O 1
ATOM 2472 N N . LEU A 1 327 ? 6.655 4.253 -15.739 1.00 84.56 327 LEU A N 1
ATOM 2473 C CA . LEU A 1 327 ? 7.271 4.368 -17.067 1.00 84.56 327 LEU A CA 1
ATOM 2474 C C . LEU A 1 327 ? 6.587 5.426 -17.941 1.00 84.56 327 LEU A C 1
ATOM 2476 O O . LEU A 1 327 ? 7.259 6.129 -18.690 1.00 84.56 327 LEU A O 1
ATOM 2480 N N . THR A 1 328 ? 5.266 5.581 -17.823 1.00 79.62 328 THR A N 1
ATOM 2481 C CA . THR A 1 328 ? 4.517 6.631 -18.530 1.00 79.62 328 THR A CA 1
ATOM 2482 C C . THR A 1 328 ? 4.933 8.025 -18.065 1.00 79.62 328 THR A C 1
ATOM 2484 O O . THR A 1 328 ? 5.090 8.916 -18.898 1.00 79.62 328 THR A O 1
ATOM 2487 N N . THR A 1 329 ? 5.126 8.224 -16.761 1.00 83.44 329 THR A N 1
ATOM 2488 C CA . THR A 1 329 ? 5.602 9.491 -16.192 1.00 83.44 329 THR A CA 1
ATOM 2489 C C . THR A 1 329 ? 6.996 9.832 -16.718 1.00 83.44 329 THR A C 1
ATOM 2491 O O . THR A 1 329 ? 7.192 10.933 -17.225 1.00 83.44 329 THR A O 1
ATOM 2494 N N . VAL A 1 330 ? 7.930 8.873 -16.715 1.00 83.62 330 VAL A N 1
ATOM 2495 C CA . VAL A 1 330 ? 9.286 9.071 -17.268 1.00 83.62 330 VAL A CA 1
ATOM 2496 C C . VAL A 1 330 ? 9.242 9.340 -18.777 1.00 83.62 330 VAL A C 1
ATOM 2498 O O . VAL A 1 330 ? 9.939 10.214 -19.280 1.00 83.62 330 VAL A O 1
ATOM 2501 N N . ALA A 1 331 ? 8.388 8.636 -19.525 1.00 79.06 331 ALA A N 1
ATOM 2502 C CA . ALA A 1 331 ? 8.259 8.831 -20.970 1.00 79.06 331 ALA A CA 1
ATOM 2503 C C . ALA A 1 331 ? 7.684 10.207 -21.347 1.00 79.06 331 ALA A C 1
ATOM 2505 O O . ALA A 1 331 ? 7.888 10.674 -22.467 1.00 79.06 331 ALA A O 1
ATOM 2506 N N . ARG A 1 332 ? 6.951 10.852 -20.432 1.00 80.19 332 ARG A N 1
ATOM 2507 C CA . ARG A 1 332 ? 6.409 12.208 -20.599 1.00 80.19 332 ARG A CA 1
ATOM 2508 C C . ARG A 1 332 ? 7.341 13.302 -20.076 1.00 80.19 332 ARG A C 1
ATOM 2510 O O . ARG A 1 332 ? 7.056 14.471 -20.324 1.00 80.19 332 ARG A O 1
ATOM 2517 N N . SER A 1 333 ? 8.407 12.949 -19.360 1.00 84.12 333 SER A N 1
ATOM 2518 C CA . SER A 1 333 ? 9.356 13.912 -18.803 1.00 84.12 333 SER A CA 1
ATOM 2519 C C . SER A 1 333 ? 10.502 14.222 -19.772 1.00 84.12 333 SER A C 1
ATOM 2521 O O . SER A 1 333 ? 10.592 13.701 -20.893 1.00 84.12 333 SER A O 1
ATOM 2523 N N . VAL A 1 334 ? 11.428 15.078 -19.334 1.00 83.62 334 VAL A N 1
ATOM 2524 C CA . VAL A 1 334 ? 12.663 15.373 -20.080 1.00 83.62 334 VAL A CA 1
ATOM 2525 C C . VAL A 1 334 ? 13.543 14.131 -20.265 1.00 83.62 334 VAL A C 1
ATOM 2527 O O . VAL A 1 334 ? 14.359 14.087 -21.183 1.00 83.62 334 VAL A O 1
ATOM 2530 N N . HIS A 1 335 ? 13.319 13.086 -19.464 1.00 83.00 335 HIS A N 1
ATOM 2531 C CA . HIS A 1 335 ? 14.049 11.823 -19.501 1.00 83.00 335 HIS A CA 1
ATOM 2532 C C . HIS A 1 335 ? 13.491 10.797 -20.500 1.00 83.00 335 HIS A C 1
ATOM 2534 O O . HIS A 1 335 ? 13.933 9.649 -20.506 1.00 83.00 335 HIS A O 1
ATOM 2540 N N . HIS A 1 336 ? 12.579 11.187 -21.398 1.00 76.00 336 HIS A N 1
ATOM 2541 C CA . HIS A 1 336 ? 12.074 10.314 -22.469 1.00 76.00 336 HIS A CA 1
ATOM 2542 C C . HIS A 1 336 ? 13.186 9.696 -23.340 1.00 76.00 336 HIS A C 1
ATOM 2544 O O . HIS A 1 336 ? 12.986 8.650 -23.959 1.00 76.00 336 HIS A O 1
ATOM 2550 N N . THR A 1 337 ? 14.371 10.311 -23.378 1.00 78.81 337 THR A N 1
ATOM 2551 C CA . THR A 1 337 ? 15.558 9.795 -24.072 1.00 78.81 337 THR A CA 1
ATOM 2552 C C . THR A 1 337 ? 16.060 8.466 -23.512 1.00 78.81 337 THR A C 1
ATOM 2554 O O . THR A 1 337 ? 16.660 7.702 -24.264 1.00 78.81 337 THR A O 1
ATOM 2557 N N . LEU A 1 338 ? 15.732 8.123 -22.260 1.00 76.69 338 LEU A N 1
ATOM 2558 C CA . LEU A 1 338 ? 15.968 6.789 -21.692 1.00 76.69 338 LEU A CA 1
ATOM 2559 C C . LEU A 1 338 ? 15.235 5.682 -22.471 1.00 76.69 338 LEU A C 1
ATOM 2561 O O . LEU A 1 338 ? 15.625 4.521 -22.409 1.00 76.69 338 LEU A O 1
ATOM 2565 N N . PHE A 1 339 ? 14.208 6.041 -23.249 1.00 69.94 339 PHE A N 1
ATOM 2566 C CA . PHE A 1 339 ? 13.490 5.139 -24.148 1.00 69.94 339 PHE A CA 1
ATOM 2567 C C . PHE A 1 339 ? 13.865 5.329 -25.623 1.00 69.94 339 PHE A C 1
ATOM 2569 O O . PHE A 1 339 ? 13.319 4.639 -26.475 1.00 69.94 339 PHE A O 1
ATOM 2576 N N . ALA A 1 340 ? 14.766 6.253 -25.969 1.00 68.00 340 ALA A N 1
ATOM 2577 C CA . ALA A 1 340 ? 15.094 6.544 -27.368 1.00 68.00 340 ALA A CA 1
ATOM 2578 C C . ALA A 1 340 ? 15.910 5.430 -28.043 1.00 68.00 340 ALA A C 1
ATOM 2580 O O . ALA A 1 340 ? 15.988 5.376 -29.273 1.00 68.00 340 ALA A O 1
ATOM 2581 N N . GLU A 1 341 ? 16.504 4.524 -27.264 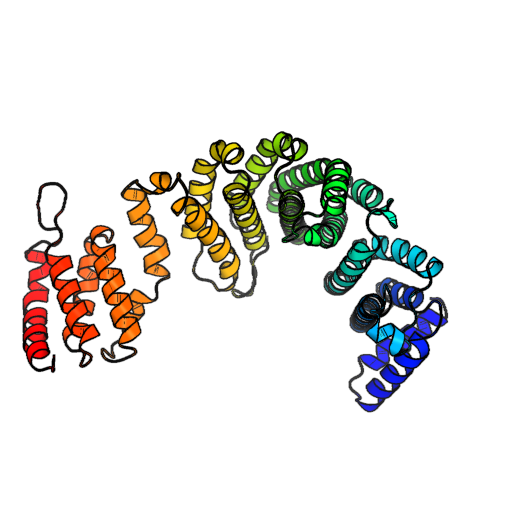1.00 68.25 341 GLU A N 1
ATOM 2582 C CA . GLU A 1 341 ? 17.185 3.360 -27.811 1.00 68.25 341 GLU A CA 1
ATOM 2583 C C . GLU A 1 341 ? 16.199 2.472 -28.581 1.00 68.25 341 GLU A C 1
ATOM 2585 O O . GLU A 1 341 ? 15.220 1.954 -28.042 1.00 68.25 341 GLU A O 1
ATOM 2590 N N . ALA A 1 342 ? 16.477 2.257 -29.870 1.00 57.19 342 ALA A N 1
ATOM 2591 C CA . ALA A 1 342 ? 15.611 1.476 -30.755 1.00 57.19 342 ALA A CA 1
ATOM 2592 C C . ALA A 1 342 ? 15.356 0.046 -30.239 1.00 57.19 342 ALA A C 1
ATOM 2594 O O . ALA A 1 342 ? 14.297 -0.523 -30.504 1.00 57.19 342 ALA A O 1
ATOM 2595 N N . ALA A 1 343 ? 16.305 -0.523 -29.486 1.00 64.94 343 ALA A N 1
ATOM 2596 C CA . ALA A 1 343 ? 16.150 -1.812 -28.819 1.00 64.94 343 ALA A CA 1
ATOM 2597 C C . ALA A 1 343 ? 15.086 -1.765 -27.706 1.00 64.94 343 ALA A C 1
ATOM 2599 O O . ALA A 1 343 ? 14.237 -2.653 -27.648 1.00 64.94 343 ALA A O 1
ATOM 2600 N N . VAL A 1 344 ? 15.074 -0.702 -26.894 1.00 63.59 344 VAL A N 1
ATOM 2601 C CA . VAL A 1 344 ? 14.115 -0.494 -25.798 1.00 63.59 344 VAL A CA 1
ATOM 2602 C C . VAL A 1 344 ? 12.703 -0.284 -26.351 1.00 63.59 344 VAL A C 1
ATOM 2604 O O . VAL A 1 344 ? 11.775 -0.969 -25.935 1.00 63.59 344 VAL A O 1
ATOM 2607 N N . LEU A 1 345 ? 12.529 0.571 -27.367 1.00 62.00 345 LEU A N 1
ATOM 2608 C CA . LEU A 1 345 ? 11.226 0.780 -28.028 1.00 62.00 345 LEU A CA 1
ATOM 2609 C C . LEU A 1 345 ? 10.667 -0.485 -28.684 1.00 62.00 345 LEU A C 1
ATOM 2611 O O . LEU A 1 345 ? 9.458 -0.735 -28.628 1.00 62.00 345 LEU A O 1
ATOM 2615 N N . LYS A 1 346 ? 11.537 -1.286 -29.305 1.00 64.19 346 LYS A N 1
ATOM 2616 C CA . LYS A 1 346 ? 11.159 -2.582 -29.871 1.00 64.19 346 LYS A CA 1
ATOM 2617 C C . LYS A 1 346 ? 10.678 -3.530 -28.769 1.00 64.19 346 LYS A C 1
ATOM 2619 O O . LYS A 1 346 ? 9.611 -4.121 -28.913 1.00 64.19 346 LYS A O 1
ATOM 2624 N N . GLN A 1 347 ? 11.392 -3.598 -27.647 1.00 64.56 347 GLN A N 1
ATOM 2625 C CA . GLN A 1 347 ? 11.010 -4.422 -26.500 1.00 64.56 347 GLN A CA 1
ATOM 2626 C C . GLN A 1 347 ? 9.706 -3.934 -25.827 1.00 64.56 347 GLN A C 1
ATOM 2628 O O . GLN A 1 347 ? 8.878 -4.757 -25.450 1.00 64.56 347 GLN A O 1
ATOM 2633 N N . ILE A 1 348 ? 9.460 -2.615 -25.757 1.00 61.34 348 ILE A N 1
ATOM 2634 C CA . ILE A 1 348 ? 8.177 -2.005 -25.331 1.00 61.34 348 ILE A CA 1
ATOM 2635 C C . ILE A 1 348 ? 7.019 -2.518 -26.171 1.00 61.34 348 ILE A C 1
ATOM 2637 O O . ILE A 1 348 ? 6.015 -2.998 -25.632 1.00 61.34 348 ILE A O 1
ATOM 2641 N N . CYS A 1 349 ? 7.174 -2.445 -27.490 1.00 58.75 349 CYS A N 1
ATOM 2642 C CA . CYS A 1 349 ? 6.153 -2.918 -28.406 1.00 58.75 349 CYS A CA 1
ATOM 2643 C C . CYS A 1 349 ? 5.939 -4.429 -28.241 1.00 58.75 349 CYS A C 1
ATOM 2645 O O . CYS A 1 349 ? 4.808 -4.864 -28.059 1.00 58.75 349 CYS A O 1
ATOM 2647 N N . GLU A 1 350 ? 7.010 -5.222 -28.237 1.00 63.41 350 GLU A N 1
ATOM 2648 C CA . GLU A 1 350 ? 6.940 -6.687 -28.246 1.00 63.41 350 GLU A CA 1
ATOM 2649 C C . GLU A 1 350 ? 6.487 -7.317 -26.921 1.00 63.41 350 GLU A C 1
ATOM 2651 O O . GLU A 1 350 ? 5.711 -8.270 -26.947 1.00 63.41 350 GLU A O 1
ATOM 2656 N N . SER A 1 351 ? 6.952 -6.818 -25.772 1.00 60.41 351 SER A N 1
ATOM 2657 C CA . SER A 1 351 ? 6.759 -7.480 -24.472 1.00 60.41 351 SER A CA 1
ATOM 2658 C C . SER A 1 351 ? 5.589 -6.942 -23.651 1.00 60.41 351 SER A C 1
ATOM 2660 O O . SER A 1 351 ? 5.063 -7.671 -22.818 1.00 60.41 351 SER A O 1
ATOM 2662 N N . ILE A 1 352 ? 5.174 -5.688 -23.858 1.00 56.41 352 ILE A N 1
ATOM 2663 C CA . ILE A 1 352 ? 4.135 -5.053 -23.027 1.00 56.41 352 ILE A CA 1
ATOM 2664 C C . ILE A 1 352 ? 2.924 -4.689 -23.864 1.00 56.41 352 ILE A C 1
ATOM 2666 O O . ILE A 1 352 ? 1.797 -5.044 -23.532 1.00 56.41 352 ILE A O 1
ATOM 2670 N N . VAL A 1 353 ? 3.153 -3.972 -24.955 1.00 56.66 353 VAL A N 1
ATOM 2671 C CA . VAL A 1 353 ? 2.082 -3.357 -25.729 1.00 56.66 353 VAL A CA 1
ATOM 2672 C C . VAL A 1 353 ? 1.368 -4.410 -26.578 1.00 56.66 353 VAL A C 1
ATOM 2674 O O . VAL A 1 353 ? 0.154 -4.519 -26.494 1.00 56.66 353 VAL A O 1
ATOM 2677 N N . LEU A 1 354 ? 2.083 -5.256 -27.322 1.00 59.28 354 LEU A N 1
ATOM 2678 C CA . LEU A 1 354 ? 1.461 -6.295 -28.154 1.00 59.28 354 LEU A CA 1
ATOM 2679 C C . LEU A 1 354 ? 0.750 -7.411 -27.367 1.00 59.28 354 LEU A C 1
ATOM 2681 O O . LEU A 1 354 ? -0.335 -7.794 -27.802 1.00 59.28 354 LEU A O 1
ATOM 2685 N N . PRO A 1 355 ? 1.279 -7.934 -26.239 1.00 54.94 355 PRO A N 1
ATOM 2686 C CA . PRO A 1 355 ? 0.578 -8.967 -25.475 1.00 54.94 355 PRO A CA 1
ATOM 2687 C C . PRO A 1 355 ? -0.658 -8.437 -24.737 1.00 54.94 355 PRO A C 1
ATOM 2689 O O . PRO A 1 355 ? -1.633 -9.170 -24.588 1.00 54.94 355 PRO A O 1
ATOM 2692 N N . ASN A 1 356 ? -0.632 -7.174 -24.288 1.00 50.69 356 ASN A N 1
ATOM 2693 C CA . ASN A 1 356 ? -1.719 -6.585 -23.496 1.00 50.69 356 ASN A CA 1
ATOM 2694 C C . ASN A 1 356 ? -2.726 -5.780 -24.325 1.00 50.69 356 ASN A C 1
ATOM 2696 O O . ASN A 1 356 ? -3.873 -5.617 -23.901 1.00 50.69 356 ASN A O 1
ATOM 2700 N N . LEU A 1 357 ? -2.363 -5.298 -25.519 1.00 54.06 357 LEU A N 1
ATOM 2701 C CA . LEU A 1 357 ? -3.374 -4.857 -26.467 1.00 54.06 357 LEU A CA 1
ATOM 2702 C C . LEU A 1 357 ? -4.087 -6.096 -27.003 1.00 54.06 357 LEU A C 1
ATOM 2704 O O . LEU A 1 357 ? -3.518 -6.898 -27.740 1.00 54.06 357 LEU A O 1
ATOM 2708 N N . LYS A 1 358 ? -5.400 -6.166 -26.767 1.00 59.38 358 LYS A N 1
ATOM 2709 C CA . LYS A 1 358 ? -6.326 -7.084 -27.456 1.00 59.38 358 LYS A CA 1
ATOM 2710 C C . LYS A 1 358 ? -6.371 -6.885 -28.985 1.00 59.38 358 LYS A C 1
ATOM 2712 O O . LYS A 1 358 ? -7.269 -7.396 -29.634 1.00 59.38 358 LYS A O 1
ATOM 2717 N N . VAL A 1 359 ? -5.410 -6.170 -29.567 1.00 67.81 359 VAL A N 1
ATOM 2718 C CA . VAL A 1 359 ? -5.232 -5.948 -31.001 1.00 67.81 359 VAL A CA 1
ATOM 2719 C C . VAL A 1 359 ? -5.123 -7.264 -31.743 1.00 67.81 359 VAL A C 1
ATOM 2721 O O . VAL A 1 359 ? -5.834 -7.443 -32.720 1.00 67.81 359 VAL A O 1
ATOM 2724 N N . LEU A 1 360 ? -4.287 -8.204 -31.293 1.00 70.94 360 LEU A N 1
ATOM 2725 C CA . LEU A 1 360 ? -4.126 -9.456 -32.031 1.00 70.94 360 LEU A CA 1
ATOM 2726 C C . LEU A 1 360 ? -5.417 -10.304 -32.023 1.00 70.94 360 LEU A C 1
ATOM 2728 O O . LEU A 1 360 ? -5.864 -10.655 -33.113 1.00 70.94 360 LEU A O 1
ATOM 2732 N N . PRO A 1 361 ? -6.080 -10.550 -30.870 1.00 77.50 361 PRO A N 1
ATOM 2733 C CA . PRO A 1 361 ? -7.401 -11.184 -30.847 1.00 77.50 361 PRO A CA 1
ATOM 2734 C C . PRO A 1 361 ? -8.461 -10.459 -31.686 1.00 77.50 361 PRO A C 1
ATOM 2736 O O . PRO A 1 361 ? -9.251 -11.110 -32.357 1.00 77.50 361 PRO A O 1
ATOM 2739 N N . GLU A 1 362 ? -8.471 -9.124 -31.685 1.00 82.38 362 GLU A N 1
ATOM 2740 C CA . GLU A 1 362 ? -9.466 -8.332 -32.420 1.00 82.38 362 GLU A CA 1
ATOM 2741 C C . GLU A 1 362 ? -9.247 -8.376 -33.943 1.00 82.38 362 GLU A C 1
ATOM 2743 O O . GLU A 1 362 ? -10.203 -8.474 -34.721 1.00 82.38 362 GLU A O 1
ATOM 2748 N N . LEU A 1 363 ? -7.982 -8.347 -34.381 1.00 79.94 363 LEU A N 1
ATOM 2749 C CA . LEU A 1 363 ? -7.595 -8.477 -35.790 1.00 79.94 363 LEU A CA 1
ATOM 2750 C C . LEU A 1 363 ? -7.752 -9.914 -36.310 1.00 79.94 363 LEU A C 1
ATOM 2752 O O . LEU A 1 363 ? -7.930 -10.107 -37.510 1.00 79.94 363 LEU A O 1
ATOM 2756 N N . GLN A 1 364 ? -7.672 -10.914 -35.429 1.00 83.69 364 GLN A N 1
ATOM 2757 C CA . GLN A 1 364 ? -7.839 -12.333 -35.762 1.00 83.69 364 GLN A CA 1
ATOM 2758 C C . GLN A 1 364 ? -9.272 -12.846 -35.583 1.00 83.69 364 GLN A C 1
ATOM 2760 O O . GLN A 1 364 ? -9.522 -14.016 -35.873 1.00 83.69 364 GLN A O 1
ATOM 2765 N N . ASP A 1 365 ? -10.204 -12.006 -35.124 1.00 81.69 365 ASP A N 1
ATOM 2766 C CA . ASP A 1 365 ? -11.607 -12.396 -34.986 1.00 81.69 365 ASP A CA 1
ATOM 2767 C C . ASP A 1 365 ? -12.155 -12.843 -36.361 1.00 81.69 365 ASP A C 1
ATOM 2769 O 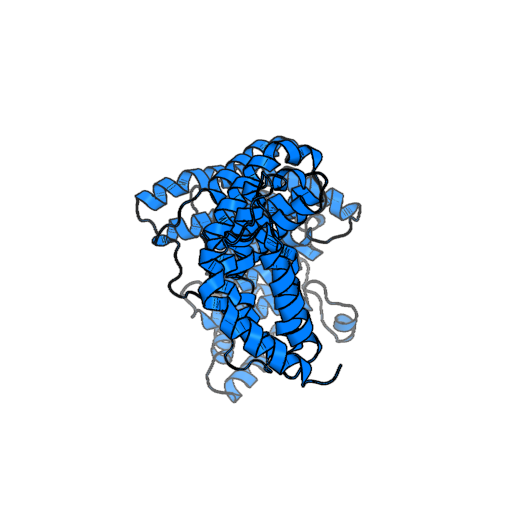O . ASP A 1 365 ? -12.050 -12.073 -37.327 1.00 81.69 365 ASP A O 1
ATOM 2773 N N . PRO A 1 366 ? -12.685 -14.080 -36.478 1.00 83.62 366 PRO A N 1
ATOM 2774 C CA . PRO A 1 366 ? -13.208 -14.613 -37.734 1.00 83.62 366 PRO A CA 1
ATOM 2775 C C . PRO A 1 366 ? -14.382 -13.801 -38.286 1.00 83.62 366 PRO A C 1
ATOM 2777 O O . PRO A 1 366 ? -14.612 -13.831 -39.496 1.00 83.62 366 PRO A O 1
ATOM 2780 N N . ASP A 1 367 ? -15.105 -13.077 -37.430 1.00 87.38 367 ASP A N 1
ATOM 2781 C CA . ASP A 1 367 ? -16.077 -12.085 -37.862 1.00 87.38 367 ASP A CA 1
ATOM 2782 C C . ASP A 1 367 ? -15.348 -10.767 -38.177 1.00 87.38 367 ASP A C 1
ATOM 2784 O O . ASP A 1 367 ? -14.865 -10.051 -37.291 1.00 87.38 367 ASP A O 1
ATOM 2788 N N . VAL A 1 368 ? -15.222 -10.458 -39.471 1.00 85.75 368 VAL A N 1
ATOM 2789 C CA . VAL A 1 368 ? -14.540 -9.246 -39.956 1.00 85.75 368 VAL A CA 1
ATOM 2790 C C . VAL A 1 368 ? -15.340 -7.972 -39.686 1.00 85.75 368 VAL A C 1
ATOM 2792 O O . VAL A 1 368 ? -14.737 -6.903 -39.586 1.00 85.75 368 VAL A O 1
ATOM 2795 N N . ASP A 1 369 ? -16.653 -8.093 -39.489 1.00 85.06 369 ASP A N 1
ATOM 2796 C CA . ASP A 1 369 ? -17.574 -6.979 -39.260 1.00 85.06 369 ASP A CA 1
ATOM 2797 C C . ASP A 1 369 ? -17.925 -6.802 -37.776 1.00 85.06 369 ASP A C 1
ATOM 2799 O O . ASP A 1 369 ? -18.518 -5.793 -37.384 1.00 85.06 369 ASP A O 1
ATOM 2803 N N . ALA A 1 370 ? -17.497 -7.726 -36.911 1.00 84.50 370 ALA A N 1
ATOM 2804 C CA . ALA A 1 370 ? -17.600 -7.560 -35.470 1.00 84.50 370 ALA A CA 1
ATOM 2805 C C . ALA A 1 370 ? -16.828 -6.317 -35.000 1.00 84.50 370 ALA A C 1
ATOM 2807 O O . ALA A 1 370 ? -15.637 -6.167 -35.252 1.00 84.50 370 ALA A O 1
ATOM 2808 N N . ARG A 1 371 ? -17.497 -5.441 -34.238 1.00 85.00 371 ARG A N 1
ATOM 2809 C CA . ARG A 1 371 ? -16.874 -4.298 -33.534 1.00 85.00 371 ARG A CA 1
ATOM 2810 C C . ARG A 1 371 ? -15.955 -3.457 -34.454 1.00 85.00 371 ARG A C 1
ATOM 2812 O O . ARG A 1 371 ? -14.773 -3.266 -34.154 1.00 85.00 371 ARG A O 1
ATOM 2819 N N . PRO A 1 372 ? -16.489 -2.870 -35.540 1.00 84.44 372 PRO A N 1
ATOM 2820 C CA . PRO A 1 372 ? -15.684 -2.228 -36.584 1.00 84.44 372 PRO A CA 1
ATOM 2821 C C . PRO A 1 372 ? -14.840 -1.051 -36.071 1.00 84.44 372 PRO A C 1
ATOM 2823 O O . PRO A 1 372 ? -13.761 -0.790 -36.592 1.00 84.44 372 PRO A O 1
ATOM 2826 N N . ILE A 1 373 ? -15.284 -0.366 -35.011 1.00 81.50 373 ILE A N 1
ATOM 2827 C CA . ILE A 1 373 ? -14.525 0.721 -34.371 1.00 81.50 373 ILE A CA 1
ATOM 2828 C C . ILE A 1 373 ? -13.263 0.182 -33.679 1.00 81.50 373 ILE A C 1
ATOM 2830 O O . ILE A 1 373 ? -12.182 0.732 -33.871 1.00 81.50 373 ILE A O 1
ATOM 2834 N N . LEU A 1 374 ? -13.372 -0.921 -32.928 1.00 76.94 374 LEU A N 1
ATOM 2835 C CA . LEU A 1 374 ? -12.218 -1.526 -32.254 1.00 76.94 374 LEU A CA 1
ATOM 2836 C C . LEU A 1 374 ? -11.228 -2.100 -33.271 1.00 76.94 374 LEU A C 1
ATOM 2838 O O . LEU A 1 374 ? -10.022 -1.910 -33.118 1.00 76.94 374 LEU A O 1
ATOM 2842 N N . LYS A 1 375 ? -11.722 -2.739 -34.340 1.00 82.94 375 LYS A N 1
ATOM 2843 C CA . LYS A 1 375 ? -10.881 -3.192 -35.459 1.00 82.94 375 LYS A CA 1
ATOM 2844 C C . LYS A 1 375 ? -10.177 -2.022 -36.146 1.00 82.94 375 LYS A C 1
ATOM 2846 O O . LYS A 1 375 ? -8.981 -2.108 -36.409 1.00 82.94 375 LYS A O 1
ATOM 2851 N N . ALA A 1 376 ? -10.872 -0.912 -36.390 1.00 80.31 376 ALA A N 1
ATOM 2852 C CA . ALA A 1 376 ? -10.276 0.290 -36.965 1.00 80.31 376 ALA A CA 1
ATOM 2853 C C . ALA A 1 376 ? -9.172 0.886 -36.074 1.00 80.31 376 ALA A C 1
ATOM 2855 O O . ALA A 1 376 ? -8.112 1.257 -36.581 1.00 80.31 376 ALA A O 1
ATOM 2856 N N . ASP A 1 377 ? -9.380 0.939 -34.758 1.00 74.00 377 ASP A N 1
ATOM 2857 C CA . ASP A 1 377 ? -8.366 1.416 -33.813 1.00 74.00 377 ASP A CA 1
ATOM 2858 C C . ASP A 1 377 ? -7.173 0.457 -33.723 1.00 74.00 377 ASP A C 1
ATOM 2860 O O . ASP A 1 377 ? -6.024 0.901 -33.720 1.00 74.00 377 ASP A O 1
ATOM 2864 N N . ALA A 1 378 ? -7.417 -0.856 -33.757 1.00 81.44 378 ALA A N 1
ATOM 2865 C CA . ALA A 1 378 ? -6.366 -1.865 -33.836 1.00 81.44 378 ALA A CA 1
ATOM 2866 C C . ALA A 1 378 ? -5.547 -1.749 -35.135 1.00 81.44 378 ALA A C 1
ATOM 2868 O O . ALA A 1 378 ? -4.316 -1.808 -35.104 1.00 81.44 378 ALA A O 1
ATOM 2869 N N . LEU A 1 379 ? -6.208 -1.511 -36.271 1.00 84.69 379 LEU A N 1
ATOM 2870 C CA . LEU A 1 379 ? -5.566 -1.285 -37.567 1.00 84.69 379 LEU A CA 1
ATOM 2871 C C . LEU A 1 379 ? -4.734 0.001 -37.574 1.00 84.69 379 LEU A C 1
ATOM 2873 O O . LEU A 1 379 ? -3.587 -0.020 -38.027 1.00 84.69 379 LEU A O 1
ATOM 2877 N N . LYS A 1 380 ? -5.255 1.109 -37.027 1.00 76.00 380 LYS A N 1
ATOM 2878 C CA . LYS A 1 380 ? -4.481 2.348 -36.841 1.00 76.00 380 LYS A CA 1
ATOM 2879 C C . LYS A 1 380 ? -3.253 2.096 -35.987 1.00 76.00 380 LYS A C 1
ATOM 2881 O O . LYS A 1 380 ? -2.158 2.499 -36.367 1.00 76.00 380 LYS A O 1
ATOM 2886 N N . PHE A 1 381 ? -3.434 1.420 -34.858 1.00 78.12 381 PHE A N 1
ATOM 2887 C CA . PHE A 1 381 ? -2.363 1.112 -33.928 1.00 78.12 381 PHE A CA 1
ATOM 2888 C C . PHE A 1 381 ? -1.238 0.337 -34.626 1.00 78.12 381 PHE A C 1
ATOM 2890 O O . PHE A 1 381 ? -0.098 0.797 -34.683 1.00 78.12 381 PHE A O 1
ATOM 2897 N N . VAL A 1 382 ? -1.564 -0.792 -35.256 1.00 79.56 382 VAL A N 1
ATOM 2898 C CA . VAL A 1 382 ? -0.582 -1.633 -35.959 1.00 79.56 382 VAL A CA 1
ATOM 2899 C C . VAL A 1 382 ? 0.064 -0.888 -37.129 1.00 79.56 382 VAL A C 1
ATOM 2901 O O . VAL A 1 382 ? 1.263 -1.031 -37.361 1.00 79.56 382 VAL A O 1
ATOM 2904 N N . THR A 1 383 ? -0.683 -0.020 -37.816 1.00 81.38 383 THR A N 1
ATOM 2905 C CA . THR A 1 383 ? -0.134 0.849 -38.866 1.00 81.38 383 THR A CA 1
ATOM 2906 C C . THR A 1 383 ? 0.860 1.861 -38.302 1.00 81.38 383 THR A C 1
ATOM 2908 O O . THR A 1 383 ? 1.917 2.063 -38.895 1.00 81.38 383 THR A O 1
ATOM 2911 N N . VAL A 1 384 ? 0.569 2.500 -37.168 1.00 77.50 384 VAL A N 1
ATOM 2912 C CA . VAL A 1 384 ? 1.448 3.497 -36.533 1.00 77.50 384 VAL A CA 1
ATOM 2913 C C . VAL A 1 384 ? 2.740 2.848 -36.028 1.00 77.50 384 VAL A C 1
ATOM 2915 O O . VAL A 1 384 ? 3.821 3.347 -36.333 1.00 77.50 384 VAL A O 1
ATOM 2918 N N . PHE A 1 385 ? 2.644 1.703 -35.348 1.00 75.69 385 PHE A N 1
ATOM 2919 C CA . PHE A 1 385 ? 3.781 1.006 -34.726 1.00 75.69 385 PHE A CA 1
ATOM 2920 C C . PHE A 1 385 ? 4.486 -0.014 -35.642 1.00 75.69 385 PHE A C 1
ATOM 2922 O O . PHE A 1 385 ? 5.341 -0.786 -35.207 1.00 75.69 385 PHE A O 1
ATOM 2929 N N . ARG A 1 386 ? 4.169 -0.019 -36.941 1.00 81.31 386 ARG A N 1
ATOM 2930 C CA . ARG A 1 386 ? 4.692 -0.977 -37.934 1.00 81.31 386 ARG A CA 1
ATOM 2931 C C . ARG A 1 386 ? 6.224 -1.063 -37.995 1.00 81.31 386 ARG A C 1
ATOM 2933 O O . ARG A 1 386 ? 6.774 -2.129 -38.250 1.00 81.31 386 ARG A O 1
ATOM 2940 N N . SER A 1 387 ? 6.931 0.048 -37.769 1.00 80.50 387 SER A N 1
ATOM 2941 C CA . SER A 1 387 ? 8.402 0.099 -37.811 1.00 80.50 387 SER A CA 1
ATOM 2942 C C . SER A 1 387 ? 9.060 -0.625 -36.635 1.00 80.50 387 SER A C 1
ATOM 2944 O O . SER A 1 387 ? 10.211 -1.057 -36.742 1.00 80.50 387 SER A O 1
ATOM 2946 N N . GLN A 1 388 ? 8.323 -0.774 -35.537 1.00 73.75 388 GLN A N 1
ATOM 2947 C CA . GLN A 1 388 ? 8.769 -1.373 -34.289 1.00 73.75 388 GLN A CA 1
ATOM 2948 C C . GLN A 1 388 ? 8.513 -2.891 -34.254 1.00 73.75 388 GLN A C 1
ATOM 2950 O O . GLN A 1 388 ? 9.117 -3.573 -33.436 1.00 73.75 388 GLN A O 1
ATOM 2955 N N . LEU A 1 389 ? 7.688 -3.443 -35.158 1.00 71.62 389 LEU A N 1
ATOM 2956 C CA . LEU A 1 389 ? 7.354 -4.875 -35.180 1.00 71.62 389 LEU A CA 1
ATOM 2957 C C . LEU A 1 389 ? 8.449 -5.734 -35.823 1.00 71.62 389 LEU A C 1
ATOM 2959 O O . LEU A 1 389 ? 8.901 -5.411 -36.924 1.00 71.62 389 LEU A O 1
ATOM 2963 N N . PRO A 1 390 ? 8.854 -6.866 -35.228 1.00 75.25 390 PRO A N 1
ATOM 2964 C CA . PRO A 1 390 ? 9.861 -7.735 -35.827 1.00 75.25 390 PRO A CA 1
ATOM 2965 C C . PRO A 1 390 ? 9.344 -8.310 -37.165 1.00 75.25 390 PRO A C 1
ATOM 2967 O O . PRO A 1 390 ? 8.142 -8.557 -37.285 1.00 75.25 390 PRO A O 1
ATOM 2970 N N . PRO A 1 391 ? 10.209 -8.539 -38.179 1.00 78.25 391 PRO A N 1
ATOM 2971 C CA . PRO A 1 391 ? 9.774 -8.971 -39.516 1.00 78.25 391 PRO A CA 1
ATOM 2972 C C . PRO A 1 391 ? 8.870 -10.212 -39.510 1.00 78.25 391 PRO A C 1
ATOM 2974 O O . PRO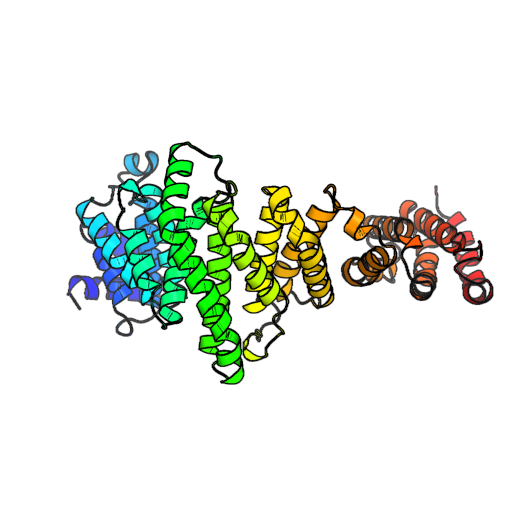 A 1 391 ? 7.866 -10.248 -40.214 1.00 78.25 391 PRO A O 1
ATOM 2977 N N . ALA A 1 392 ? 9.159 -11.180 -38.635 1.00 75.19 392 ALA A N 1
ATOM 2978 C CA . ALA A 1 392 ? 8.336 -12.375 -38.462 1.00 75.19 392 ALA A CA 1
ATOM 2979 C C . ALA A 1 392 ? 6.910 -12.061 -37.966 1.00 75.19 392 ALA A C 1
ATOM 2981 O O . ALA A 1 392 ? 5.949 -12.640 -38.466 1.00 75.19 392 ALA A O 1
ATOM 2982 N N . ALA A 1 393 ? 6.752 -11.122 -37.026 1.00 73.56 393 ALA A N 1
ATOM 2983 C CA . ALA A 1 393 ? 5.434 -10.709 -36.538 1.00 73.56 393 ALA A CA 1
ATOM 2984 C C . ALA A 1 393 ? 4.680 -9.875 -37.580 1.00 73.56 393 ALA A C 1
ATOM 2986 O O . ALA A 1 393 ? 3.477 -10.052 -37.755 1.00 73.56 393 ALA A O 1
ATOM 2987 N N . ALA A 1 394 ? 5.388 -9.008 -38.310 1.00 80.81 394 ALA A N 1
ATOM 2988 C CA . ALA A 1 394 ? 4.818 -8.274 -39.435 1.00 80.81 394 ALA A CA 1
ATOM 2989 C C . ALA A 1 394 ? 4.264 -9.234 -40.502 1.00 80.81 394 ALA A C 1
ATOM 2991 O O . ALA A 1 394 ? 3.128 -9.072 -40.938 1.00 80.81 394 ALA A O 1
ATOM 2992 N N . LEU A 1 395 ? 5.024 -10.275 -40.863 1.00 83.50 395 LEU A N 1
ATOM 2993 C CA . LEU A 1 395 ? 4.582 -11.304 -41.804 1.00 83.50 395 LEU A CA 1
ATOM 2994 C C . LEU A 1 395 ? 3.398 -12.120 -41.258 1.00 83.50 395 LEU A C 1
ATOM 2996 O O . LEU A 1 395 ? 2.450 -12.382 -41.995 1.00 83.50 395 LEU A O 1
ATOM 3000 N N . ALA A 1 396 ? 3.413 -12.473 -39.969 1.00 81.69 396 ALA A N 1
ATOM 3001 C CA . ALA A 1 396 ? 2.330 -13.214 -39.318 1.00 81.69 396 ALA A CA 1
ATOM 3002 C C . ALA A 1 396 ? 1.010 -12.424 -39.219 1.00 81.69 396 ALA A C 1
ATOM 3004 O O . ALA A 1 396 ? -0.058 -13.031 -39.175 1.00 81.69 396 ALA A O 1
ATOM 3005 N N . LEU A 1 397 ? 1.067 -11.088 -39.209 1.00 83.88 397 LEU A N 1
ATOM 3006 C CA . LEU A 1 397 ? -0.112 -10.213 -39.202 1.00 83.88 397 LEU A CA 1
ATOM 3007 C C . LEU A 1 397 ? -0.747 -10.044 -40.589 1.00 83.88 397 LEU A C 1
ATOM 3009 O O . LEU A 1 397 ? -1.942 -9.767 -40.678 1.00 83.88 397 LEU A O 1
ATOM 3013 N N . MET A 1 398 ? 0.017 -10.219 -41.672 1.00 87.38 398 MET A N 1
ATOM 3014 C CA . MET A 1 398 ? -0.466 -9.975 -43.038 1.00 87.38 398 MET A CA 1
ATOM 3015 C C . MET A 1 398 ? -1.742 -10.756 -43.405 1.00 87.38 398 MET A C 1
ATOM 3017 O O . MET A 1 398 ? -2.634 -10.142 -43.987 1.00 87.38 398 MET A O 1
ATOM 3021 N N . PRO A 1 399 ? -1.907 -12.050 -43.061 1.00 89.62 399 PRO A N 1
ATOM 3022 C CA . PRO A 1 399 ? -3.154 -12.770 -43.324 1.00 89.62 399 PRO A CA 1
ATOM 3023 C C . PRO A 1 399 ? -4.383 -12.128 -42.662 1.00 89.62 399 PRO A C 1
ATOM 3025 O O . PRO A 1 399 ? -5.427 -12.028 -43.302 1.00 89.62 399 PRO A O 1
ATOM 3028 N N . SER A 1 400 ? -4.249 -11.645 -41.421 1.00 88.56 400 SER A N 1
ATOM 3029 C CA . SER A 1 400 ? -5.316 -10.937 -40.696 1.00 88.56 400 SER A CA 1
ATOM 3030 C C . SER A 1 400 ? -5.629 -9.578 -41.321 1.00 88.56 400 SER A C 1
ATOM 3032 O O . SER A 1 400 ? -6.787 -9.199 -41.445 1.00 88.56 400 SER A O 1
ATOM 3034 N N . LEU A 1 401 ? -4.610 -8.838 -41.767 1.00 90.62 401 LEU A N 1
ATOM 3035 C CA . LEU A 1 401 ? -4.835 -7.573 -42.472 1.00 90.62 401 LEU A CA 1
ATOM 3036 C C . LEU A 1 401 ? -5.553 -7.800 -43.813 1.00 90.62 401 LEU A C 1
ATOM 3038 O O . LEU A 1 401 ? -6.434 -7.030 -44.179 1.00 90.62 401 LEU A O 1
ATOM 3042 N N . ILE A 1 402 ? -5.212 -8.879 -44.527 1.00 92.38 402 ILE A N 1
ATOM 3043 C CA . ILE A 1 402 ? -5.842 -9.244 -45.802 1.00 92.38 402 ILE A CA 1
ATOM 3044 C C . ILE A 1 402 ? -7.300 -9.678 -45.611 1.00 92.38 402 ILE A C 1
ATOM 3046 O O . ILE A 1 402 ? -8.139 -9.336 -46.444 1.00 92.38 402 ILE A O 1
ATOM 3050 N N . SER A 1 403 ? -7.635 -10.414 -44.544 1.00 90.94 403 SER A N 1
ATOM 3051 C CA . SER A 1 403 ? -9.026 -10.821 -44.297 1.00 90.94 403 SER A CA 1
ATOM 3052 C C . SER A 1 403 ? -9.935 -9.616 -44.034 1.00 90.94 403 SER A C 1
ATOM 3054 O O . SER A 1 403 ? -11.042 -9.567 -44.567 1.00 90.94 403 SER A O 1
ATOM 3056 N N . LEU A 1 404 ? -9.439 -8.611 -43.307 1.00 91.12 404 LEU A N 1
ATOM 3057 C CA . LEU A 1 404 ? -10.170 -7.385 -42.965 1.00 91.12 404 LEU A CA 1
ATOM 3058 C C . LEU A 1 404 ? -10.464 -6.467 -44.162 1.00 91.12 404 LEU A C 1
ATOM 3060 O O . LEU A 1 404 ? -11.336 -5.609 -44.066 1.00 91.12 404 LEU A O 1
ATOM 3064 N N . LEU A 1 405 ? -9.812 -6.671 -45.313 1.00 90.81 405 LEU A N 1
ATOM 3065 C CA . LEU A 1 405 ? -10.174 -5.991 -46.567 1.00 90.81 405 LEU A CA 1
ATOM 3066 C C . LEU A 1 405 ? -11.578 -6.362 -47.064 1.00 90.81 405 LEU A C 1
ATOM 3068 O O . LEU A 1 405 ? -12.128 -5.666 -47.909 1.00 90.81 405 LEU A O 1
ATOM 3072 N N . ARG A 1 406 ? -12.141 -7.469 -46.569 1.00 88.81 406 ARG A N 1
ATOM 3073 C CA . ARG A 1 406 ? -13.487 -7.940 -46.921 1.00 88.81 406 ARG A CA 1
ATOM 3074 C C . ARG A 1 406 ? -14.582 -7.380 -46.012 1.00 88.81 406 ARG A C 1
ATOM 3076 O O . ARG A 1 406 ? -15.735 -7.739 -46.213 1.00 88.81 406 ARG A O 1
ATOM 3083 N N . ALA A 1 407 ? -14.228 -6.567 -45.016 1.00 89.50 407 ALA A N 1
ATOM 3084 C CA . ALA A 1 407 ? -15.198 -5.965 -44.110 1.00 89.50 407 ALA A CA 1
ATOM 3085 C C . ALA A 1 407 ? -16.117 -4.989 -44.861 1.00 89.50 407 ALA A C 1
ATOM 3087 O O . ALA A 1 407 ? -15.653 -4.181 -45.672 1.00 89.50 407 ALA A O 1
ATOM 3088 N N . GLU A 1 408 ? -17.409 -5.015 -44.547 1.00 87.69 408 GLU A N 1
ATOM 3089 C CA . GLU A 1 408 ? -18.398 -4.095 -45.112 1.00 87.69 408 GLU A CA 1
ATOM 3090 C C . GLU A 1 408 ? -18.176 -2.660 -44.622 1.00 87.69 408 GLU A C 1
ATOM 3092 O O . GLU A 1 408 ? -18.436 -1.696 -45.343 1.00 87.69 408 GLU A O 1
ATOM 3097 N N . ALA A 1 409 ? -17.651 -2.507 -43.405 1.00 88.12 409 ALA A N 1
ATOM 3098 C CA . ALA A 1 409 ? -17.372 -1.207 -42.813 1.00 88.12 409 ALA A CA 1
ATOM 3099 C C . ALA A 1 409 ? -16.211 -0.484 -43.522 1.00 88.12 409 ALA A C 1
ATOM 3101 O O . ALA A 1 409 ? -15.055 -0.905 -43.424 1.00 88.12 409 ALA A O 1
ATOM 3102 N N . TYR A 1 410 ? -16.505 0.677 -44.125 1.00 86.81 410 TYR A N 1
ATOM 3103 C CA . TYR A 1 410 ? -15.539 1.527 -44.843 1.00 86.81 410 TYR A CA 1
ATOM 3104 C C . TYR A 1 410 ? -14.230 1.769 -44.089 1.00 86.81 410 TYR A C 1
ATOM 3106 O O . TYR A 1 410 ? -13.128 1.588 -44.611 1.00 86.81 410 TYR A O 1
ATOM 3114 N N . VAL A 1 411 ? -14.352 2.139 -42.814 1.00 86.50 411 VAL A N 1
ATOM 3115 C CA . VAL A 1 411 ? -13.205 2.465 -41.961 1.00 86.50 411 VAL A CA 1
ATOM 3116 C C . VAL A 1 411 ? -12.278 1.256 -41.784 1.00 86.50 411 VAL A C 1
ATOM 3118 O O . VAL A 1 411 ? -11.061 1.421 -41.712 1.00 86.50 411 VAL A O 1
ATOM 3121 N N . VAL A 1 412 ? -12.829 0.040 -41.748 1.00 89.12 412 VAL A N 1
ATOM 3122 C CA . VAL A 1 412 ? -12.064 -1.189 -41.511 1.00 89.12 412 VAL A CA 1
ATOM 3123 C C . VAL A 1 412 ? -11.300 -1.596 -42.766 1.00 89.12 412 VAL A C 1
ATOM 3125 O O . VAL A 1 412 ? -10.076 -1.715 -42.702 1.00 89.12 412 VAL A O 1
ATOM 3128 N N . HIS A 1 413 ? -11.961 -1.739 -43.919 1.00 90.94 413 HIS A N 1
ATOM 3129 C CA . HIS A 1 413 ? -11.260 -2.166 -45.134 1.00 90.94 413 HIS A CA 1
ATOM 3130 C C . HIS A 1 413 ? -10.281 -1.098 -45.653 1.00 90.94 413 HIS A C 1
ATOM 3132 O O . HIS A 1 413 ? -9.194 -1.440 -46.123 1.00 90.94 413 HIS A O 1
ATOM 3138 N N . SER A 1 414 ? -10.586 0.195 -45.483 1.00 90.38 414 SER A N 1
ATOM 3139 C CA . SER A 1 414 ? -9.684 1.289 -45.875 1.00 90.38 414 SER A CA 1
ATOM 3140 C C . SER A 1 414 ? -8.428 1.353 -45.003 1.00 90.38 414 SER A C 1
ATOM 3142 O O . SER A 1 414 ? -7.312 1.531 -45.506 1.00 90.38 414 SER A O 1
ATOM 3144 N N . TYR A 1 415 ? -8.562 1.160 -43.687 1.00 90.44 415 TYR A N 1
ATOM 3145 C CA . TYR A 1 415 ? -7.398 1.084 -42.802 1.00 90.44 415 TYR A CA 1
ATOM 3146 C C . TYR A 1 415 ? -6.629 -0.222 -42.948 1.00 90.44 415 TYR A C 1
ATOM 3148 O O . TYR A 1 415 ? -5.408 -0.196 -42.828 1.00 90.44 415 TYR A O 1
ATOM 3156 N N . ALA A 1 416 ? -7.290 -1.334 -43.268 1.00 92.06 416 ALA A N 1
ATOM 3157 C CA . ALA A 1 416 ? -6.613 -2.580 -43.604 1.00 92.06 416 ALA A CA 1
ATOM 3158 C C . ALA A 1 416 ? -5.761 -2.424 -44.874 1.00 92.06 416 ALA A C 1
ATOM 3160 O O . ALA A 1 416 ? -4.591 -2.806 -44.872 1.00 92.06 416 ALA A O 1
ATOM 3161 N N . ALA A 1 417 ? -6.288 -1.771 -45.916 1.00 91.44 417 ALA A N 1
ATOM 3162 C CA . ALA A 1 417 ? -5.537 -1.467 -47.135 1.00 91.44 417 ALA A CA 1
ATOM 3163 C C . ALA A 1 417 ? -4.340 -0.550 -46.852 1.00 91.44 417 ALA A C 1
ATOM 3165 O O . ALA A 1 417 ? -3.222 -0.834 -47.286 1.00 91.44 417 ALA A O 1
ATOM 3166 N N . THR A 1 418 ? -4.557 0.496 -46.050 1.00 91.06 418 THR A N 1
ATOM 3167 C CA . THR A 1 418 ? -3.493 1.410 -45.612 1.00 91.06 418 THR A CA 1
ATOM 3168 C C . THR A 1 418 ? -2.425 0.667 -44.807 1.00 91.06 418 THR A C 1
ATOM 3170 O O . THR A 1 418 ? -1.234 0.866 -45.030 1.00 91.06 418 THR A O 1
ATOM 3173 N N . ALA A 1 419 ? -2.819 -0.218 -43.889 1.00 88.94 419 ALA A N 1
ATOM 3174 C CA . ALA A 1 419 ? -1.886 -1.033 -43.125 1.00 88.94 419 ALA A CA 1
ATOM 3175 C C . ALA A 1 419 ? -1.037 -1.889 -44.073 1.00 88.94 419 ALA A C 1
ATOM 3177 O O . ALA A 1 419 ? 0.186 -1.764 -44.067 1.00 88.94 419 ALA A O 1
ATOM 3178 N N . VAL A 1 420 ? -1.667 -2.684 -44.946 1.00 92.56 420 VAL A N 1
ATOM 3179 C CA . VAL A 1 420 ? -0.973 -3.550 -45.916 1.00 92.56 420 VAL A CA 1
ATOM 3180 C C . VAL A 1 420 ? 0.028 -2.761 -46.762 1.00 92.56 420 VAL A C 1
ATOM 3182 O O . VAL A 1 420 ? 1.196 -3.145 -46.838 1.00 92.56 420 VAL A O 1
ATOM 3185 N N . GLU A 1 421 ? -0.387 -1.632 -47.341 1.00 92.56 421 GLU A N 1
ATOM 3186 C CA . GLU A 1 421 ? 0.492 -0.745 -48.114 1.00 92.56 421 GLU A CA 1
ATOM 3187 C C . GLU A 1 421 ? 1.718 -0.333 -47.288 1.00 92.56 421 GLU A C 1
ATOM 3189 O O . GLU A 1 421 ? 2.865 -0.453 -47.725 1.00 92.56 421 GLU A O 1
ATOM 3194 N N . ARG A 1 422 ? 1.486 0.113 -46.051 1.00 89.88 422 ARG A N 1
ATOM 3195 C CA . ARG A 1 422 ? 2.530 0.637 -45.173 1.00 89.88 422 ARG A CA 1
ATOM 3196 C C . ARG A 1 422 ? 3.481 -0.441 -44.671 1.00 89.88 422 ARG A C 1
ATOM 3198 O O . ARG A 1 422 ? 4.654 -0.126 -44.480 1.00 89.88 422 ARG A O 1
ATOM 3205 N N . PHE A 1 423 ? 3.018 -1.676 -44.482 1.00 88.00 423 PHE A N 1
ATOM 3206 C CA . PHE A 1 423 ? 3.871 -2.821 -44.156 1.00 88.00 423 PHE A CA 1
ATOM 3207 C C . PHE A 1 423 ? 4.759 -3.218 -45.335 1.00 88.00 423 PHE A C 1
ATOM 3209 O O . PHE A 1 423 ? 5.960 -3.413 -45.150 1.00 88.00 423 PHE A O 1
ATOM 3216 N N . LEU A 1 424 ? 4.204 -3.266 -46.548 1.00 89.56 424 LEU A N 1
ATOM 3217 C CA . LEU A 1 424 ? 4.961 -3.581 -47.764 1.00 89.56 424 LEU A CA 1
ATOM 3218 C C . LEU A 1 424 ? 5.967 -2.478 -48.136 1.00 89.56 424 LEU A C 1
ATOM 3220 O O . LEU A 1 424 ? 7.016 -2.763 -48.711 1.00 89.56 424 LEU A O 1
ATOM 3224 N N . ALA A 1 425 ? 5.680 -1.224 -47.778 1.00 89.12 425 ALA A N 1
ATOM 3225 C CA . ALA A 1 425 ? 6.559 -0.083 -48.024 1.00 89.12 425 ALA A CA 1
ATOM 3226 C C . ALA A 1 425 ? 7.735 0.042 -47.031 1.00 89.12 425 ALA A C 1
ATOM 3228 O O . ALA A 1 425 ? 8.617 0.882 -47.239 1.00 89.12 425 ALA A O 1
ATOM 3229 N N . LEU A 1 426 ? 7.770 -0.749 -45.949 1.00 85.75 426 LEU A N 1
ATOM 3230 C CA . LEU A 1 426 ? 8.840 -0.676 -44.949 1.00 85.75 426 LEU A CA 1
ATOM 3231 C C . LEU A 1 426 ? 10.191 -1.109 -45.526 1.00 85.75 426 LEU A C 1
ATOM 3233 O O . LEU A 1 426 ? 10.314 -2.135 -46.198 1.00 85.75 426 LEU A O 1
ATOM 3237 N N . ARG A 1 427 ? 11.234 -0.347 -45.187 1.00 84.44 427 ARG A N 1
ATOM 3238 C CA . ARG A 1 427 ? 12.624 -0.627 -45.559 1.00 84.44 427 ARG A CA 1
ATOM 3239 C C . ARG A 1 427 ? 13.514 -0.716 -44.324 1.00 84.44 427 ARG A C 1
ATOM 3241 O O . ARG A 1 427 ? 13.285 -0.015 -43.341 1.00 84.44 427 ARG A O 1
ATOM 3248 N N . GLU A 1 428 ? 14.521 -1.574 -44.389 1.00 79.56 428 GLU A N 1
ATOM 3249 C CA . GLU A 1 428 ? 15.578 -1.696 -43.386 1.00 79.56 428 GLU A CA 1
ATOM 3250 C C . GLU A 1 428 ? 16.742 -0.731 -43.660 1.00 79.56 428 GLU A C 1
ATOM 3252 O O . GLU A 1 428 ? 16.814 -0.081 -44.712 1.00 79.56 428 GLU A O 1
ATOM 3257 N N . ALA A 1 429 ? 17.679 -0.647 -42.709 1.00 68.75 429 ALA A N 1
ATOM 3258 C CA . ALA A 1 429 ? 18.919 0.104 -42.867 1.00 68.75 429 ALA A CA 1
ATOM 3259 C C . ALA A 1 429 ? 19.673 -0.385 -44.120 1.00 68.75 429 ALA A C 1
ATOM 3261 O O . ALA A 1 429 ? 19.975 -1.568 -44.263 1.00 68.75 429 ALA A O 1
ATOM 3262 N N . GLY A 1 430 ? 19.929 0.527 -45.062 1.00 72.56 430 GLY A N 1
ATOM 3263 C CA . GLY A 1 430 ? 20.485 0.197 -46.381 1.00 72.56 430 GLY A CA 1
ATOM 3264 C C . GLY A 1 430 ? 19.450 0.064 -47.507 1.00 72.56 430 GLY A C 1
ATOM 3265 O O . GLY A 1 430 ? 19.803 -0.340 -48.611 1.00 72.56 430 GLY A O 1
ATOM 3266 N N . GLY A 1 431 ? 18.179 0.408 -47.262 1.00 78.88 431 GLY A N 1
ATOM 3267 C CA . GLY A 1 431 ? 17.158 0.568 -48.306 1.00 78.88 431 GLY A CA 1
ATOM 3268 C C . GLY A 1 431 ? 16.532 -0.734 -48.814 1.00 78.88 431 GLY A C 1
ATOM 3269 O O . GLY A 1 431 ? 15.705 -0.695 -49.729 1.00 78.88 431 GLY A O 1
ATOM 3270 N N . ARG A 1 432 ? 16.881 -1.881 -48.222 1.00 82.75 432 ARG A N 1
ATOM 3271 C CA . ARG A 1 432 ? 16.281 -3.184 -48.540 1.00 82.75 432 ARG A CA 1
ATOM 3272 C C . ARG A 1 432 ? 14.839 -3.256 -48.024 1.00 82.75 432 ARG A C 1
ATOM 3274 O O . ARG A 1 432 ? 14.572 -2.705 -46.958 1.00 82.75 432 ARG A O 1
ATOM 3281 N N . PRO A 1 433 ? 13.905 -3.888 -48.754 1.00 84.31 433 PRO A N 1
ATOM 3282 C CA . PRO A 1 433 ? 12.547 -4.093 -48.259 1.00 84.31 433 PRO A CA 1
ATOM 3283 C C . PRO A 1 433 ? 12.572 -4.992 -47.019 1.00 84.31 433 PRO A C 1
ATOM 3285 O O . PRO A 1 433 ? 13.305 -5.976 -46.987 1.00 84.31 433 PRO A O 1
ATOM 3288 N N . ARG A 1 434 ? 11.776 -4.637 -46.006 1.00 84.12 434 ARG A N 1
ATOM 3289 C CA . ARG A 1 434 ? 11.701 -5.364 -44.727 1.00 84.12 434 ARG A CA 1
ATOM 3290 C C . ARG A 1 434 ? 10.994 -6.716 -44.847 1.00 84.12 434 ARG A C 1
ATOM 3292 O O . ARG A 1 434 ? 11.263 -7.610 -44.059 1.00 84.12 434 ARG A O 1
ATOM 3299 N N . LEU A 1 435 ? 10.092 -6.846 -45.818 1.00 85.06 435 LEU A N 1
ATOM 3300 C CA . LEU A 1 435 ? 9.467 -8.107 -46.209 1.00 85.06 435 LEU A CA 1
ATOM 3301 C C . LEU A 1 435 ? 9.988 -8.473 -47.598 1.00 85.06 435 LEU A C 1
ATOM 3303 O O . LEU A 1 435 ? 9.817 -7.706 -48.551 1.00 85.06 435 LEU A O 1
ATOM 3307 N N . ALA A 1 436 ? 10.661 -9.614 -47.721 1.00 85.12 436 ALA A N 1
ATOM 3308 C CA . ALA A 1 436 ? 11.238 -10.032 -48.988 1.00 85.12 436 ALA A CA 1
ATOM 3309 C C . ALA A 1 436 ? 10.149 -10.501 -49.964 1.00 85.12 436 ALA A C 1
ATOM 3311 O O . ALA A 1 436 ? 9.122 -11.060 -49.578 1.00 85.12 436 ALA A O 1
ATOM 3312 N N . ALA A 1 437 ? 10.400 -10.347 -51.267 1.00 83.31 437 ALA A N 1
ATOM 3313 C CA . ALA A 1 437 ? 9.449 -10.752 -52.306 1.00 83.31 437 ALA A CA 1
ATOM 3314 C C . ALA A 1 437 ? 9.048 -12.240 -52.208 1.00 83.31 437 ALA A C 1
ATOM 3316 O O . ALA A 1 437 ? 7.894 -12.581 -52.453 1.00 83.31 437 ALA A O 1
ATOM 3317 N N . GLY A 1 438 ? 9.977 -13.115 -51.802 1.00 84.75 438 GLY A N 1
ATOM 3318 C CA . GLY A 1 438 ? 9.701 -14.541 -51.594 1.00 84.75 438 GLY A CA 1
ATOM 3319 C C . GLY A 1 438 ? 8.774 -14.831 -50.408 1.00 84.75 438 GLY A C 1
ATOM 3320 O O . GLY A 1 438 ? 8.020 -15.796 -50.458 1.00 84.75 438 GLY A O 1
ATOM 3321 N N . GLU A 1 439 ? 8.782 -13.983 -49.377 1.00 84.19 439 GLU A N 1
ATOM 3322 C CA . GLU A 1 439 ? 7.932 -14.123 -48.185 1.00 84.19 439 GLU A CA 1
ATOM 3323 C C . GLU A 1 439 ? 6.508 -13.612 -48.442 1.00 84.19 439 GLU A C 1
ATOM 3325 O O . GLU A 1 439 ? 5.545 -14.143 -47.896 1.00 84.19 439 GLU A O 1
ATOM 3330 N N . VAL A 1 440 ? 6.364 -12.604 -49.309 1.00 85.50 440 VAL A N 1
ATOM 3331 C CA . VAL A 1 440 ? 5.066 -12.012 -49.674 1.00 85.50 440 VAL A CA 1
ATOM 3332 C C . VAL A 1 440 ? 4.378 -12.778 -50.811 1.00 85.50 440 VAL A C 1
ATOM 3334 O O . VAL A 1 440 ? 3.152 -12.757 -50.911 1.00 85.50 440 VAL A O 1
ATOM 3337 N N . ALA A 1 441 ? 5.128 -13.493 -51.656 1.00 88.44 441 ALA A N 1
ATOM 3338 C CA . ALA A 1 441 ? 4.590 -14.231 -52.805 1.00 88.44 441 ALA A CA 1
ATOM 3339 C C . ALA A 1 441 ? 3.387 -15.153 -52.485 1.00 88.44 441 ALA A C 1
ATOM 3341 O O . ALA A 1 441 ? 2.417 -15.116 -53.248 1.00 88.44 441 ALA A O 1
ATOM 3342 N N . PRO A 1 442 ? 3.356 -15.913 -51.368 1.00 90.62 442 PRO A N 1
ATOM 3343 C CA . PRO A 1 442 ? 2.198 -16.737 -51.004 1.00 90.62 442 PRO A CA 1
ATOM 3344 C C . PRO A 1 442 ? 0.928 -15.927 -50.694 1.00 90.62 442 PRO A C 1
ATOM 3346 O O . PRO A 1 442 ? -0.184 -16.436 -50.819 1.00 90.62 442 PRO A O 1
ATOM 3349 N N . LEU A 1 443 ? 1.083 -14.660 -50.303 1.00 88.50 443 LEU A N 1
ATOM 3350 C CA . LEU A 1 443 ? 0.002 -13.761 -49.898 1.00 88.50 443 LEU A CA 1
ATOM 3351 C C . LEU A 1 443 ? -0.532 -12.913 -51.060 1.00 88.50 443 LEU A C 1
ATOM 3353 O O . LEU A 1 443 ? -1.605 -12.324 -50.944 1.00 88.50 443 LEU A O 1
ATOM 3357 N N . ALA A 1 444 ? 0.180 -12.870 -52.191 1.00 86.81 444 ALA A N 1
ATOM 3358 C CA . ALA A 1 444 ? -0.144 -12.005 -53.322 1.00 86.81 444 ALA A CA 1
ATOM 3359 C C . ALA A 1 444 ? -1.528 -12.297 -53.921 1.00 86.81 444 ALA A C 1
ATOM 3361 O O . ALA A 1 444 ? -2.305 -11.376 -54.169 1.00 86.81 444 ALA A O 1
ATOM 3362 N N . ARG A 1 445 ? -1.863 -13.577 -54.124 1.00 88.94 445 ARG A N 1
ATOM 3363 C CA . ARG A 1 445 ? -3.169 -13.968 -54.672 1.00 88.94 445 ARG A CA 1
ATOM 3364 C C . ARG A 1 445 ? -4.326 -13.631 -53.712 1.00 88.94 445 ARG A C 1
ATOM 3366 O O . ARG A 1 445 ? -5.226 -12.918 -54.153 1.00 88.94 445 ARG A O 1
ATOM 3373 N N . PRO A 1 446 ? -4.305 -14.051 -52.429 1.00 90.00 446 PRO A N 1
ATOM 3374 C CA . PRO A 1 446 ? -5.332 -13.659 -51.461 1.00 90.00 446 PRO A CA 1
ATOM 3375 C C . PRO A 1 446 ? -5.502 -12.142 -51.322 1.00 90.00 446 PRO A C 1
ATOM 3377 O O . PRO A 1 446 ? -6.629 -11.662 -51.224 1.00 90.00 446 PRO A O 1
ATOM 3380 N N . LEU A 1 447 ? -4.396 -11.390 -51.346 1.00 89.44 447 LEU A N 1
ATOM 3381 C CA . LEU A 1 447 ? -4.410 -9.932 -51.256 1.00 89.44 447 LEU A CA 1
ATOM 3382 C C . LEU A 1 447 ? -5.125 -9.294 -52.450 1.00 89.44 447 LEU A C 1
ATOM 3384 O O . LEU A 1 447 ? -6.012 -8.469 -52.257 1.00 89.44 447 LEU A O 1
ATOM 3388 N N . LEU A 1 448 ? -4.769 -9.684 -53.677 1.00 89.31 448 LEU A N 1
ATOM 3389 C CA . LEU A 1 448 ? -5.402 -9.142 -54.881 1.00 89.31 448 LEU A CA 1
ATOM 3390 C C . LEU A 1 448 ? -6.894 -9.486 -54.931 1.00 89.31 448 LEU A C 1
ATOM 3392 O O . LEU A 1 448 ? -7.711 -8.614 -55.211 1.00 89.31 448 LEU A O 1
ATOM 3396 N N . GLU A 1 449 ? -7.263 -10.728 -54.608 1.00 89.75 449 GLU A N 1
ATOM 3397 C CA . GLU A 1 449 ? -8.667 -11.148 -54.539 1.00 89.75 449 GLU A CA 1
ATOM 3398 C C . GLU A 1 449 ? -9.463 -10.324 -53.512 1.00 89.75 449 GLU A C 1
ATOM 3400 O O . GLU A 1 449 ? -10.593 -9.921 -53.791 1.00 89.75 449 GLU A O 1
ATOM 3405 N N . ALA A 1 450 ? -8.875 -10.037 -52.347 1.00 87.75 450 ALA A N 1
ATOM 3406 C CA . ALA A 1 450 ? -9.511 -9.231 -51.309 1.00 87.75 450 ALA A CA 1
ATOM 3407 C C . ALA A 1 450 ? -9.601 -7.739 -51.683 1.00 87.75 450 ALA A C 1
ATOM 3409 O O . ALA A 1 450 ? -10.641 -7.128 -51.463 1.00 87.75 450 ALA A O 1
ATOM 3410 N N . LEU A 1 451 ? -8.574 -7.165 -52.321 1.00 86.62 451 LEU A N 1
ATOM 3411 C CA . LEU A 1 451 ? -8.605 -5.784 -52.824 1.00 86.62 451 LEU A CA 1
ATOM 3412 C C . LEU A 1 451 ? -9.665 -5.595 -53.916 1.00 86.62 451 LEU A C 1
ATOM 3414 O O . LEU A 1 451 ? -10.427 -4.633 -53.880 1.00 86.62 451 LEU A O 1
ATOM 3418 N N . PHE A 1 452 ? -9.764 -6.528 -54.869 1.00 86.12 452 PHE A N 1
ATOM 3419 C CA . PHE A 1 452 ? -10.805 -6.476 -55.901 1.00 86.12 452 PHE A CA 1
ATOM 3420 C C . PHE A 1 452 ? -12.216 -6.668 -55.337 1.00 86.12 452 PHE A C 1
ATOM 3422 O O . PHE A 1 452 ? -13.177 -6.160 -55.914 1.00 86.12 452 PHE A O 1
ATOM 3429 N N . ALA A 1 453 ? -12.357 -7.392 -54.223 1.00 81.62 453 ALA A N 1
ATOM 3430 C CA . ALA A 1 453 ? -13.615 -7.469 -53.493 1.00 81.62 453 ALA A CA 1
ATOM 3431 C C . ALA A 1 453 ? -13.937 -6.145 -52.780 1.00 81.62 453 ALA A C 1
ATOM 3433 O O . ALA A 1 453 ? -15.071 -5.688 -52.882 1.00 81.62 453 ALA A O 1
ATOM 3434 N N . ALA A 1 454 ? -12.945 -5.499 -52.157 1.00 79.31 454 ALA A N 1
ATOM 3435 C CA . ALA A 1 454 ? -13.102 -4.227 -51.449 1.00 79.31 454 ALA A CA 1
ATOM 3436 C C . ALA A 1 454 ? -13.675 -3.110 -52.346 1.00 79.31 454 ALA A C 1
ATOM 3438 O O . ALA A 1 454 ? -14.550 -2.371 -51.913 1.00 79.31 454 ALA A O 1
ATOM 3439 N N . PHE A 1 455 ? -13.289 -3.054 -53.630 1.00 78.00 455 PHE A N 1
ATOM 3440 C CA . PHE A 1 455 ? -13.841 -2.099 -54.612 1.00 78.00 455 PHE A CA 1
ATOM 3441 C C . PHE A 1 455 ? -15.353 -2.224 -54.867 1.00 78.00 455 PHE A C 1
ATOM 3443 O O . PHE A 1 455 ? -15.933 -1.376 -55.541 1.00 78.00 455 PHE A O 1
ATOM 3450 N N . LYS A 1 456 ? -15.995 -3.297 -54.394 1.00 76.38 456 LYS A N 1
ATOM 3451 C CA . LYS A 1 456 ? -17.448 -3.483 -54.506 1.00 76.38 456 LYS A CA 1
ATOM 3452 C C . LYS A 1 456 ? -18.217 -2.849 -53.346 1.00 76.38 456 LYS A C 1
ATOM 3454 O O . LYS A 1 456 ? -19.443 -2.788 -53.424 1.00 76.38 456 LYS A O 1
ATOM 3459 N N . HIS A 1 457 ? -17.529 -2.417 -52.291 1.00 70.06 457 HIS A N 1
ATOM 3460 C CA . HIS A 1 457 ? -18.139 -1.764 -51.139 1.00 70.06 457 HIS A CA 1
ATOM 3461 C C . HIS A 1 457 ? -18.226 -0.242 -51.372 1.00 70.06 457 HIS A C 1
ATOM 3463 O O . HIS A 1 457 ? -17.362 0.316 -52.049 1.00 70.06 457 HIS A O 1
ATOM 3469 N N . PRO A 1 458 ? -19.288 0.424 -50.883 1.00 61.34 458 PRO A N 1
ATOM 3470 C CA . PRO A 1 458 ? -19.471 1.865 -51.055 1.00 61.34 458 PRO A CA 1
ATOM 3471 C C . PRO A 1 458 ? -18.403 2.679 -50.300 1.00 61.34 458 PRO A C 1
ATOM 3473 O O . PRO A 1 458 ? -17.979 2.271 -49.217 1.00 61.34 458 PRO A O 1
ATOM 3476 N N . GLU A 1 459 ? -17.999 3.814 -50.890 1.00 56.03 459 GLU A N 1
ATOM 3477 C CA . GLU A 1 459 ? -17.112 4.830 -50.282 1.00 56.03 459 GLU A CA 1
ATOM 3478 C C . GLU A 1 459 ? -17.733 5.526 -49.063 1.00 56.03 459 GLU A C 1
ATOM 3480 O O . GLU A 1 459 ? -18.965 5.777 -49.074 1.00 56.03 459 GLU A O 1
#

InterPro domains:
  IPR001494 Importin-beta, N-terminal domain [PF03810] (26-104)
  IPR001494 Importin-beta, N-terminal domain [PS50166] (26-105)
  IPR001494 Importin-beta, N-terminal domain [SM00913] (26-105)
  IPR011989 Armadillo-like helical [G3DSA:1.25.10.10] (4-358)
  IPR011989 Armadillo-like helical [G3DSA:1.25.10.10] (359-459)
  IPR013713 Exportin-2, central domain [PF08506] (159-358)
  IPR016024 Armadillo-type fold [SSF48371] (1-458)

Secondary structure (DSSP, 8-state):
--HHHHHHHHHHHHHTSS-HHHHHHHHHHHHHHTTSTTHHHHHHHHHTTGGGS-HHHHHHHHHHHHHHHHHHSS--HHHHHTT-PPPPHHHHHHHHHHHHHHHHHS-HHHHHHHHHHHHHHHHHHTTTT-TTHHHHHHHHHSSS-HHHHHHHHHHHHHHHGGGTT----HHHHHHHHHHHHHHHHHHHHHHHHHHHHHHHHHHTT-HHHHHHHHHHHHHHHHHHHHHHTT---HHHHHTHHHHHHHHHHHHHPPP-GGG--SSTTSPPHHHHHHHHHHHHHHHHHHH-HHHHHHHHHHHHHHHHHHHHH--S-GGGHHHHHHHHHHHHHHHHSGGGGGG-SHHHHHHHIIIIIHHHSTHHHHHT-S-SSSSHHHHHHHHHHHHHTGGGS-HHHHHHHHHHHHHHTT-SSHHHHHHHHHHHHHHHT-B-TTS-BSS-HHHHHHHHHHHHHHHHHHTTS--

Sequence (459 aa):
MEPAVQQLAEVFARTVANDREVIKTAEEQLKSVSQQPGYGITVLKVVAAGEALGMDVRLAAAVTFKNLVKYRWVPTEVAQDAGALPVPDAEKEQIRQLLTGLMLSTPPLVRAQLSEALAIISGHDFPMRWPGLLPELVARLQTDDLGVVNGVAATANSIFKRYRNQYGSNDLVAELAASQEVFAQPALDALVATSKAVPALAAAGRTEQLRTAVSTLRLLCRIFFSLNSPGLTPLMESQLDTWMGEFHGFLALADAPALAEKDPTQEAPLDGLKAAVCANINLFMEIAEEEFAKFLQTFVTDVWHLLTSVSGRSGQDGLAMAATRFLTTVARSVHHTLFAEAAVLKQICESIVLPNLKVLPELQDPDVDARPILKADALKFVTVFRSQLPPAAALALMPSLISLLRAEAYVVHSYAATAVERFLALREAGGRPRLAAGEVAPLARPLLEALFAAFKHPE

Foldseek 3Di:
DPPLLVVLLVLLVQCPDPDPVSVVVSVVVCVVCLPDACSLVSLLVNLVPPPVHDPSSNLSSLLVSLVCLVPACDHDPVSVVVVRHHHDPVSLVSSVVSLLVSLLVGDPSSNVSSLSSLLSSLVPCPPPNPVCLLVVLLVQLPDPPLSSLLSSLSNLLSNLVVLAPDDDDVVVVVRLVVSCVRPVVSLLVSLVSLLVCLVVCLVVVVLVSNLSSLSSNLSSLSSLCSSDNVHDDPSNLVCVVSVLVSLLVLLPDDDGPSQDDPDLQAATSSLSNNLSSLQNLQSCLVHPVPSSVVCLLSLLVSLLVVLLPDDPGNNNPSSNVSSVSSVVSCCPDPNVVSCVPLVNLLCCCVRHVVVPPCLVVLLPPPPLQPPQVSLLVSLVVCQVCVQSYQLVVLLVSLVSLLSNCLHLDPSRNVSSVSSNVSQQCDADDPRHGSQDPVSCVVVVVSNVVSPVNSVVHDD